Protein AF-0000000085158661 (afdb_homodimer)

pLDDT: mean 93.84, std 7.25, range [55.62, 98.94]

Secondary structure (DSSP, 8-state):
---EEEEEE----HHHHHHHHHH-TTTEEE-TTSSS-EEETTEEES--SSTT--S-GGG-S---TT---SSHHHHHHHHHHTT-SEEEEE-SGGGGGGG--SHHHHHHHHHHHHHHHHHHHHTTTTSEEE-B---TTSHHHHHHHHHHHHHTT---EEE-SS-SSS-TT-GGGHHHHHHHHHHT--EEE---TT-SS--SSTTT--SHHHHHHHHHHHHHHHHHHHHHHTTHHHH-TT--EEE-SS-STTHHHHHHHHHHHHHHHGGGSTT---S-HHHHHHTT-EEEEE-TT-TTHHHHHHHH-STTEEE---TTSTTS-TTSTTHHHHH--SS-HHHHHIIIIIHHHHHHT--/---EEEEEE----HHHHHHHHHH-TTTEEE-TTSSS-EEETTEEES--SSTT--S-GGG-S---TT---SSHHHHHHHHHHTT-SEEEEE-SGGGGGGG--SHHHHHHHHHHHHHHHHHHHHTTTTSEEE-B---TTSHHHHHHHHHHHHHTT---EEE-SS-SSS-TT-GGGHHHHHHHHHHT--EEE---TT-SS--SSTTT--SHHHHHHHHHHHHHHHHHHHHHHTTHHHH-TT--EEE-SS-STTHHHHHHHHHHHHHHHGGGSTT---S-HHHHHHTT-EEEEE-TT-TTHHHHHHHH-STTEEE---TTSTTS-TTSTTHHHHH--SS-HHHHHIIIIIHHHHHHT--

Foldseek 3Di:
DAFEALEAAADEACVLLVVLCVVCVPAWDDDDPPPPWIRGNNAIVQAQAWQLGADHPVCPQADDPPQDRRALVSVVVLCVLQVHQAYEHEYRSLLQLLVHDDLVSSLVSQLSVLLVVLVRCVVVVRRYAYEGEANQVNQPSRLVSVLVSLVSVHQAYEDELFHAPDGPLDVSNLVVQVSCLVSVHAYEHDHGGRHPGDWPPSVPDGDPVVSVVPGLQVSLLSSLCNCQLSCVCVSVVRHAYEREDNAQLCPLVSLVVQQVCCVPPSVVRPNTHPDRSLVSVVSRRYAYEHQLVPPCVLVSCVRNNQLRYAYHQHPPGHPGDPPNSCVNLVDPDSDDPVSSVNRRPVNSCVSRVND/DAFEALEAAADEACVLLVVLCVVCVPAWDDDDPPPPWIRGNNAIVQAQAAQLGADHPVVPQADDPPQDRRALVSVVVLCVLQVHQAYEHEYRSLLQLLVHDDLVSSLVSQLSVLLVVLVRQVVVVRRYAYEGEANQVNQPSRLVSVLVSLVSVHQAYEDELFHAPDGPLDVSNLVVQVSCLVSVHAYEHDHGGRHPGDWPPSVPDGDPVVSVVPGLQVSLLSSCCNCQLSCVCVSVVRHAYEREDNAQLCPLVSLVVQQVCCVPPSVVRPNTHPDRSLVSVVSRRYAYEHQLVPPCVLVSCVRNNQLRYAYHQHPPGHPGDPPHSCVNLVDPDSDDPVSSVNRRPVNSCVSRVND

Organism: Mycolicibacterium paratuberculosis (strain ATCC BAA-968 / K-10) (NCBI:txid262316)

Sequence (710 aa):
MRIIDADGHVAENSSLAIEAIQRWPEHVKPGRHGRLGLMIEGRNYPEDRGPGAGCPPEHGISDAPDINCRSAEGVLGDADRDHIDTMVLYPSLGLCAPSLRDPEFAAGFARLYNRWVADYCAQSGGRLRGVAVTPIEHGQLAIDVMREAKDLGLVATLVPPALQSRNLDHPDLDPFYAAAVELEMPLGVHGAPGIHLPKIGVDRFTNYIQVHCISFPFDQMTAMTAMVSGGVFERHPKLRVAFLEAGAGWVPFFIDRLHEHYEKRGDWVERGWRRDPHEYLKAGNIFVTCEPEEPILPGVIDVLGADFIMFASDYPHWDGEWPESTKHLRTRADISEEAREKIGGLNAQRFYNLNMRIIDADGHVAENSSLAIEAIQRWPEHVKPGRHGRLGLMIEGRNYPEDRGPGAGCPPEHGISDAPDINCRSAEGVLGDADRDHIDTMVLYPSLGLCAPSLRDPEFAAGFARLYNRWVADYCAQSGGRLRGVAVTPIEHGQLAIDVMREAKDLGLVATLVPPALQSRNLDHPDLDPFYAAAVELEMPLGVHGAPGIHLPKIGVDRFTNYIQVHCISFPFDQMTAMTAMVSGGVFERHPKLRVAFLEAGAGWVPFFIDRLHEHYEKRGDWVERGWRRDPHEYLKAGNIFVTCEPEEPILPGVIDVLGADFIMFASDYPHWDGEWPESTKHLRTRADISEEAREKIGGLNAQRFYNLN

Solvent-accessible surface area (backbone atoms only — not comparable to full-atom values): 36514 Å² total; per-residue (Å²): 128,67,27,32,27,60,37,23,42,43,50,77,49,67,67,60,56,52,50,48,30,69,76,34,61,89,42,28,42,79,29,89,76,78,47,102,32,34,21,48,76,89,37,54,41,55,24,71,65,65,61,49,26,25,75,53,73,91,58,54,60,45,81,58,83,88,68,39,58,72,41,62,68,36,39,52,52,49,29,55,68,27,66,40,61,28,34,31,29,35,62,53,74,56,63,43,33,58,58,49,78,52,62,68,58,22,45,49,53,23,50,51,50,37,52,50,43,37,58,54,22,60,78,50,80,71,30,36,38,29,46,25,44,28,26,66,87,48,54,67,57,17,47,52,43,45,54,54,29,48,75,61,62,34,35,28,31,52,37,61,40,41,45,88,88,49,57,80,32,43,72,83,45,48,65,51,50,51,48,27,43,74,69,62,33,26,34,39,31,46,76,62,58,12,42,88,44,69,68,44,57,31,88,74,36,76,48,65,67,64,30,59,70,49,25,46,45,47,31,43,53,50,32,49,47,31,27,52,49,37,14,40,53,72,78,37,65,78,39,36,36,30,41,46,78,48,43,48,40,45,47,58,39,48,49,50,52,51,33,52,43,44,74,75,50,32,83,74,42,78,80,22,44,89,66,56,53,67,53,44,44,72,67,53,27,43,33,29,19,25,50,60,70,49,81,39,46,51,32,36,34,72,69,72,46,40,77,39,34,19,29,32,35,42,34,67,37,63,91,31,46,67,65,53,43,41,50,40,57,75,61,56,76,76,54,52,71,67,48,38,40,27,23,28,18,52,29,38,27,62,62,44,68,53,132,129,66,26,31,27,61,37,23,42,44,51,78,48,66,65,60,55,52,51,47,28,70,77,34,60,90,41,27,42,80,30,88,77,76,47,101,32,33,21,47,75,88,37,53,40,55,24,69,64,66,58,50,26,24,75,53,72,93,60,54,59,46,81,57,84,87,70,38,59,71,41,60,69,35,38,52,53,49,30,54,68,28,66,40,61,28,35,31,31,34,63,54,74,56,62,42,32,59,58,49,78,52,63,67,58,21,46,50,52,23,52,51,48,36,52,49,43,36,57,54,24,60,79,50,78,71,29,35,39,30,45,25,42,29,25,66,88,48,56,68,57,18,46,51,44,46,53,54,30,46,76,60,63,34,37,28,32,52,36,60,40,40,46,86,88,49,57,79,31,42,74,85,46,47,67,51,50,51,47,26,44,74,68,62,31,27,36,39,32,45,76,62,59,13,43,87,43,66,68,45,56,32,88,75,35,75,50,66,67,64,29,59,70,48,24,47,47,46,29,43,54,49,31,48,48,32,27,51,49,38,15,41,53,74,79,37,64,76,38,36,36,29,40,47,78,48,42,47,38,46,48,58,38,49,47,49,52,51,33,53,44,44,75,76,50,32,84,75,42,78,81,22,44,89,67,57,54,66,53,44,45,72,67,54,27,42,33,31,20,24,50,59,72,49,80,40,46,50,33,36,35,73,68,73,46,42,78,39,33,20,28,31,37,42,35,66,37,62,90,31,44,66,64,53,41,42,50,39,58,76,62,56,76,78,54,53,71,66,46,40,42,27,21,29,18,51,29,38,27,63,60,45,68,54,132

InterPro domains:
  IPR006680 Amidohydrolase-related [PF04909] (104-354)
  IPR032465 2-amino-3-carboxymuconate-6-semialdehyde decarboxylase [PTHR21240] (1-354)
  IPR032466 Metal-dependent hydrolase [SSF51556] (2-354)

Structure (mmCIF, N/CA/C/O backbone):
data_AF-0000000085158661-model_v1
#
loop_
_entity.id
_entity.type
_entity.pdbx_description
1 polymer 'Amidohydrolase-related domain-containing protein'
#
loop_
_atom_site.group_PDB
_atom_site.id
_atom_site.type_symbol
_atom_site.label_atom_id
_atom_site.label_alt_id
_atom_site.label_comp_id
_atom_site.label_asym_id
_atom_site.label_entity_id
_atom_site.label_seq_id
_atom_site.pdbx_PDB_ins_code
_atom_site.Cartn_x
_atom_site.Cartn_y
_atom_site.Cartn_z
_atom_site.occupancy
_atom_site.B_iso_or_equiv
_atom_site.auth_seq_id
_atom_site.auth_comp_id
_atom_site.auth_asym_id
_atom_site.auth_atom_id
_atom_site.pdbx_PDB_model_num
ATOM 1 N N . MET A 1 1 ? -13.906 29.719 -8.305 1 90.44 1 MET A N 1
ATOM 2 C CA . MET A 1 1 ? -13.68 28.703 -7.273 1 90.44 1 MET A CA 1
ATOM 3 C C . MET A 1 1 ? -12.531 29.125 -6.359 1 90.44 1 MET A C 1
ATOM 5 O O . MET A 1 1 ? -11.477 29.547 -6.836 1 90.44 1 MET A O 1
ATOM 9 N N . ARG A 1 2 ? -12.812 29.188 -5.016 1 95.06 2 ARG A N 1
ATOM 10 C CA . ARG A 1 2 ? -11.758 29.406 -4.027 1 95.06 2 ARG A CA 1
ATOM 11 C C . ARG A 1 2 ? -10.898 28.156 -3.861 1 95.06 2 ARG A C 1
ATOM 13 O O . ARG A 1 2 ? -11.422 27.047 -3.682 1 95.06 2 ARG A O 1
ATOM 20 N N . ILE A 1 3 ? -9.594 28.344 -4 1 98.31 3 ILE A N 1
ATOM 21 C CA . ILE A 1 3 ? -8.695 27.188 -3.926 1 98.31 3 ILE A CA 1
ATOM 22 C C . ILE A 1 3 ? -7.91 27.234 -2.617 1 98.31 3 ILE A C 1
ATOM 24 O O . ILE A 1 3 ? -7.223 28.219 -2.33 1 98.31 3 ILE A O 1
ATOM 28 N N . ILE A 1 4 ? -8.086 26.188 -1.796 1 98.69 4 ILE A N 1
ATOM 29 C CA . ILE A 1 4 ? -7.375 26.016 -0.533 1 98.69 4 ILE A CA 1
ATOM 30 C C . ILE A 1 4 ? -6.418 24.828 -0.637 1 98.69 4 ILE A C 1
ATOM 32 O O . ILE A 1 4 ? -6.844 23.703 -0.901 1 98.69 4 ILE A O 1
ATOM 36 N N . ASP A 1 5 ? -5.152 25.094 -0.53 1 98.75 5 ASP A N 1
ATOM 37 C CA . ASP A 1 5 ? -4.148 24.031 -0.424 1 98.75 5 ASP A CA 1
ATOM 38 C C . ASP A 1 5 ? -4.18 23.391 0.957 1 98.75 5 ASP A C 1
ATOM 40 O O . ASP A 1 5 ? -3.74 23.984 1.941 1 98.75 5 ASP A O 1
ATOM 44 N N . ALA A 1 6 ? -4.625 22.141 0.988 1 98.75 6 ALA A N 1
ATOM 45 C CA . ALA A 1 6 ? -4.855 21.469 2.264 1 98.75 6 ALA A CA 1
ATOM 46 C C . ALA A 1 6 ? -3.551 20.938 2.846 1 98.75 6 ALA A C 1
ATOM 48 O O . ALA A 1 6 ? -3.49 20.578 4.023 1 98.75 6 ALA A O 1
ATOM 49 N N . ASP A 1 7 ? -2.557 20.859 2.031 1 98.06 7 ASP A N 1
ATOM 50 C CA . ASP A 1 7 ? -1.29 20.281 2.467 1 98.06 7 ASP A CA 1
ATOM 51 C C . ASP A 1 7 ? -0.112 20.938 1.752 1 98.06 7 ASP A C 1
ATOM 53 O O . ASP A 1 7 ? 0.498 20.344 0.867 1 98.06 7 ASP A O 1
ATOM 57 N N . GLY A 1 8 ? 0.16 22.219 2.088 1 97.06 8 GLY A N 1
ATOM 58 C CA . GLY A 1 8 ? 1.436 22.859 1.822 1 97.06 8 GLY A CA 1
ATOM 59 C C . GLY A 1 8 ? 2.41 22.75 2.98 1 97.06 8 GLY A C 1
ATOM 60 O O . GLY A 1 8 ? 2.045 22.297 4.066 1 97.06 8 GLY A O 1
ATOM 61 N N . HIS A 1 9 ? 3.635 23.125 2.674 1 95.69 9 HIS A N 1
ATOM 62 C CA . HIS A 1 9 ? 4.625 23.031 3.738 1 95.69 9 HIS A CA 1
ATOM 63 C C . HIS A 1 9 ? 5.367 24.359 3.922 1 95.69 9 HIS A C 1
ATOM 65 O O . HIS A 1 9 ? 5.613 25.078 2.949 1 95.69 9 HIS A O 1
ATOM 71 N N . VAL A 1 10 ? 5.695 24.609 5.145 1 94.06 10 VAL A N 1
ATOM 72 C CA . VAL A 1 10 ? 6.555 25.75 5.453 1 94.06 10 VAL A CA 1
ATOM 73 C C . VAL A 1 10 ? 8.016 25.312 5.465 1 94.06 10 VAL A C 1
ATOM 75 O O . VAL A 1 10 ? 8.328 24.203 5.93 1 94.06 10 VAL A O 1
ATOM 78 N N . ALA A 1 11 ? 8.844 26.062 4.828 1 89.5 11 ALA A N 1
ATOM 79 C CA . ALA A 1 11 ? 10.289 25.922 5 1 89.5 11 ALA A CA 1
ATOM 80 C C . ALA A 1 11 ? 10.789 26.781 6.16 1 89.5 11 ALA A C 1
ATOM 82 O O . ALA A 1 11 ? 11 27.984 6 1 89.5 11 ALA A O 1
ATOM 83 N N . GLU A 1 12 ? 10.992 26.109 7.266 1 89.94 12 GLU A N 1
ATOM 84 C CA . GLU A 1 12 ? 11.344 26.875 8.461 1 89.94 12 GLU A CA 1
ATOM 85 C C . GLU A 1 12 ? 12.648 27.641 8.258 1 89.94 12 GLU A C 1
ATOM 87 O O . GLU A 1 12 ? 13.586 27.125 7.641 1 89.94 12 GLU A O 1
ATOM 92 N N . ASN A 1 13 ? 12.625 28.812 8.688 1 83.44 13 ASN A N 1
ATOM 93 C CA . ASN A 1 13 ? 13.82 29.625 8.555 1 83.44 13 ASN A CA 1
ATOM 94 C C . ASN A 1 13 ? 14.758 29.453 9.742 1 83.44 13 ASN A C 1
ATOM 96 O O . ASN A 1 13 ? 14.461 28.703 10.672 1 83.44 13 ASN A O 1
ATOM 100 N N . SER A 1 14 ? 15.867 30.141 9.656 1 86 14 SER A N 1
ATOM 101 C CA . SER A 1 14 ? 16.953 29.922 10.609 1 86 14 SER A CA 1
ATOM 102 C C . SER A 1 14 ? 16.578 30.453 11.992 1 86 14 SER A C 1
ATOM 104 O O . SER A 1 14 ? 17.203 30.078 12.984 1 86 14 SER A O 1
ATOM 106 N N . SER A 1 15 ? 15.633 31.391 12.078 1 88.81 15 SER A N 1
ATOM 107 C CA . SER A 1 15 ? 15.289 31.969 13.367 1 88.81 15 SER A CA 1
ATOM 108 C C . SER A 1 15 ? 14.781 30.906 14.336 1 88.81 15 SER A C 1
ATOM 110 O O . SER A 1 15 ? 15.078 30.953 15.531 1 88.81 15 SER A O 1
ATOM 112 N N . LEU A 1 16 ? 13.984 29.969 13.836 1 92.25 16 LEU A N 1
ATOM 113 C CA . LEU A 1 16 ? 13.477 28.891 14.672 1 92.25 16 LEU A CA 1
ATOM 114 C C . LEU A 1 16 ? 14.625 28.047 15.227 1 92.25 16 LEU A C 1
ATOM 116 O O . LEU A 1 16 ? 14.656 27.75 16.422 1 92.25 16 LEU A O 1
ATOM 120 N N . ALA A 1 17 ? 15.508 27.703 14.359 1 90.62 17 ALA A N 1
ATOM 121 C CA . ALA A 1 17 ? 16.656 26.891 14.742 1 90.62 17 ALA A CA 1
ATOM 122 C C . ALA A 1 17 ? 17.516 27.609 15.773 1 90.62 17 ALA A C 1
ATOM 124 O O . ALA A 1 17 ? 17.938 27.016 16.766 1 90.62 17 ALA A O 1
ATOM 125 N N . ILE A 1 18 ? 17.812 28.828 15.547 1 93.12 18 ILE A N 1
ATOM 126 C CA . ILE A 1 18 ? 18.656 29.625 16.422 1 93.12 18 ILE A CA 1
ATOM 127 C C . ILE A 1 18 ? 18.016 29.719 17.812 1 93.12 18 ILE A C 1
ATOM 129 O O . ILE A 1 18 ? 18.688 29.5 18.828 1 93.12 18 ILE A O 1
ATOM 133 N N . GLU A 1 19 ? 16.75 29.984 17.844 1 95.62 19 GLU A N 1
ATOM 134 C CA . GLU A 1 19 ? 16.062 30.094 19.125 1 95.62 19 GLU A CA 1
ATOM 135 C C . GLU A 1 19 ? 16.047 28.766 19.859 1 95.62 19 GLU A C 1
ATOM 137 O O . GLU A 1 19 ? 16.25 28.719 21.078 1 95.62 19 GLU A O 1
ATOM 142 N N . ALA A 1 20 ? 15.766 27.719 19.156 1 95.75 20 ALA A N 1
ATOM 143 C CA . ALA A 1 20 ? 15.75 26.391 19.766 1 95.75 20 ALA A CA 1
ATOM 144 C C . ALA A 1 20 ? 17.109 26.047 20.375 1 95.75 20 ALA A C 1
ATOM 146 O O . ALA A 1 20 ? 17.188 25.516 21.484 1 95.75 20 ALA A O 1
ATOM 147 N N . ILE A 1 21 ? 18.188 26.375 19.688 1 95.19 21 ILE A N 1
ATOM 148 C CA . ILE A 1 21 ? 19.547 26.094 20.141 1 95.19 21 ILE A CA 1
ATOM 149 C C . ILE A 1 21 ? 19.844 26.906 21.406 1 95.19 21 ILE A C 1
ATOM 151 O O . ILE A 1 21 ? 20.438 26.391 22.359 1 95.19 21 ILE A O 1
ATOM 155 N N . GLN A 1 22 ? 19.469 28.125 21.359 1 97.06 22 GLN A N 1
ATOM 156 C CA . GLN A 1 22 ? 19.719 29.016 22.5 1 97.06 22 GLN A CA 1
ATOM 157 C C . GLN A 1 22 ? 18.953 28.547 23.734 1 97.06 22 GLN A C 1
ATOM 159 O O . GLN A 1 22 ? 19.5 28.562 24.844 1 97.06 22 GLN A O 1
ATOM 164 N N . ARG A 1 23 ? 17.766 28.156 23.625 1 97.44 23 ARG A N 1
ATOM 165 C CA . ARG A 1 23 ? 16.906 27.781 24.734 1 97.44 23 ARG A CA 1
ATOM 166 C C . ARG A 1 23 ? 17.312 26.422 25.312 1 97.44 23 ARG A C 1
ATOM 168 O O . ARG A 1 23 ? 17.219 26.203 26.516 1 97.44 23 ARG A O 1
ATOM 175 N N . TRP A 1 24 ? 17.641 25.484 24.406 1 97.81 24 TRP A N 1
ATOM 176 C CA . TRP A 1 24 ? 17.953 24.125 24.859 1 97.81 24 TRP A CA 1
ATOM 177 C C . TRP A 1 24 ? 19.266 23.641 24.266 1 97.81 24 TRP A C 1
ATOM 179 O O . TRP A 1 24 ? 19.312 22.641 23.547 1 97.81 24 TRP A O 1
ATOM 189 N N . PRO A 1 25 ? 20.406 24.266 24.641 1 96 25 PRO A N 1
ATOM 190 C CA . PRO A 1 25 ? 21.703 23.891 24.047 1 96 25 PRO A CA 1
ATOM 191 C C . PRO A 1 25 ? 22.094 22.453 24.328 1 96 25 PRO A C 1
ATOM 193 O O . PRO A 1 25 ? 22.906 21.875 23.609 1 96 25 PRO A O 1
ATOM 196 N N . GLU A 1 26 ? 21.516 21.859 25.312 1 96.31 26 GLU A N 1
ATOM 197 C CA . GLU A 1 26 ? 21.844 20.484 25.641 1 96.31 26 GLU A CA 1
ATOM 198 C C . GLU A 1 26 ? 21.109 19.5 24.734 1 96.31 26 GLU A C 1
ATOM 200 O O . GLU A 1 26 ? 21.578 18.375 24.516 1 96.31 26 GLU A O 1
ATOM 205 N N . HIS A 1 27 ? 19.969 19.906 24.156 1 97.31 27 HIS A N 1
ATOM 206 C CA . HIS A 1 27 ? 19.125 19.016 23.359 1 97.31 27 HIS A CA 1
ATOM 207 C C . HIS A 1 27 ? 19.266 19.312 21.875 1 97.31 27 HIS A C 1
ATOM 209 O O . HIS A 1 27 ? 18.984 18.453 21.047 1 97.31 27 HIS A O 1
ATOM 215 N N . VAL A 1 28 ? 19.562 20.578 21.562 1 96.56 28 VAL A N 1
ATOM 216 C CA . VAL A 1 28 ? 19.531 21 20.172 1 96.56 28 VAL A CA 1
ATOM 217 C C . VAL A 1 28 ? 20.906 21.531 19.766 1 96.56 28 VAL A C 1
ATOM 219 O O . VAL A 1 28 ? 21.453 22.422 20.422 1 96.56 28 VAL A O 1
ATOM 222 N N . LYS A 1 29 ? 21.453 21.016 18.672 1 93.81 29 LYS A N 1
ATOM 223 C CA . LYS A 1 29 ? 22.719 21.438 18.062 1 93.81 29 LYS A CA 1
ATOM 224 C C . LYS A 1 29 ? 22.562 21.609 16.547 1 93.81 29 LYS A C 1
ATOM 226 O O . LYS A 1 29 ? 21.625 21.094 15.953 1 93.81 29 LYS A O 1
ATOM 231 N N . PRO A 1 30 ? 23.422 22.469 16 1 89.12 30 PRO A N 1
ATOM 232 C CA . PRO A 1 30 ? 23.391 22.562 14.539 1 89.12 30 PRO A CA 1
ATOM 233 C C . PRO A 1 30 ? 23.625 21.203 13.867 1 89.12 30 PRO A C 1
ATOM 235 O O . PRO A 1 30 ? 24.406 20.391 14.359 1 89.12 30 PRO A O 1
ATOM 238 N N . GLY A 1 31 ? 22.953 21.062 12.758 1 82.62 31 GLY A N 1
ATOM 239 C CA . GLY A 1 31 ? 23.141 19.844 11.992 1 82.62 31 GLY A CA 1
ATOM 240 C C . GLY A 1 31 ? 24.516 19.75 11.352 1 82.62 31 GLY A C 1
ATOM 241 O O . GLY A 1 31 ? 25.266 20.719 11.344 1 82.62 31 GLY A O 1
ATOM 242 N N . ARG A 1 32 ? 24.984 18.547 10.891 1 69.62 32 ARG A N 1
ATOM 243 C CA . ARG A 1 32 ? 26.297 18.266 10.328 1 69.62 32 ARG A CA 1
ATOM 244 C C . ARG A 1 32 ? 26.438 18.859 8.93 1 69.62 32 ARG A C 1
ATOM 246 O O . ARG A 1 32 ? 27.531 19.188 8.492 1 69.62 32 ARG A O 1
ATOM 253 N N . HIS A 1 33 ? 25.469 18.828 8.227 1 61.31 33 HIS A N 1
ATOM 254 C CA . HIS A 1 33 ? 25.75 19.047 6.816 1 61.31 33 HIS A CA 1
ATOM 255 C C . HIS A 1 33 ? 25.219 20.406 6.359 1 61.31 33 HIS A C 1
ATOM 257 O O . HIS A 1 33 ? 24.969 20.625 5.172 1 61.31 33 HIS A O 1
ATOM 263 N N . GLY A 1 34 ? 25.453 21.438 7.273 1 55.62 34 GLY A N 1
ATOM 264 C CA . GLY A 1 34 ? 25.141 22.812 6.879 1 55.62 34 GLY A CA 1
ATOM 265 C C . GLY A 1 34 ? 23.703 23.016 6.492 1 55.62 34 GLY A C 1
ATOM 266 O O . GLY A 1 34 ? 23.281 24.141 6.211 1 55.62 34 GLY A O 1
ATOM 267 N N . ARG A 1 35 ? 23.078 22.062 6.023 1 55.72 35 ARG A N 1
ATOM 268 C CA . ARG A 1 35 ? 21.688 22.312 5.684 1 55.72 35 ARG A CA 1
ATOM 269 C C . ARG A 1 35 ? 20.844 22.547 6.941 1 55.72 35 ARG A C 1
ATOM 271 O O . ARG A 1 35 ? 21.312 22.297 8.055 1 55.72 35 ARG A O 1
ATOM 278 N N . LEU A 1 36 ? 19.656 23.141 6.613 1 62.88 36 LEU A N 1
ATOM 279 C CA . LEU A 1 36 ? 18.656 23.547 7.594 1 62.88 36 LEU A CA 1
ATOM 280 C C . LEU A 1 36 ? 18.234 22.359 8.461 1 62.88 36 LEU A C 1
ATOM 282 O O . LEU A 1 36 ? 17.172 22.391 9.078 1 62.88 36 LEU A O 1
ATOM 286 N N . GLY A 1 37 ? 19.266 21.531 8.82 1 79 37 GLY A N 1
ATOM 287 C CA . GLY A 1 37 ? 18.969 20.438 9.742 1 79 37 GLY A CA 1
ATOM 288 C C . GLY A 1 37 ? 19.469 20.703 11.148 1 79 37 GLY A C 1
ATOM 289 O O . GLY A 1 37 ? 20.203 21.656 11.383 1 79 37 GLY A O 1
ATOM 290 N N . LEU A 1 38 ? 18.828 20.047 12.102 1 89.19 38 LEU A N 1
ATOM 291 C CA . LEU A 1 38 ? 19.203 20.109 13.508 1 89.19 38 LEU A CA 1
ATOM 292 C C . LEU A 1 38 ? 19.516 18.719 14.047 1 89.19 38 LEU A C 1
ATOM 294 O O . LEU A 1 38 ? 19.016 17.719 13.539 1 89.19 38 LEU A O 1
ATOM 298 N N . MET A 1 39 ? 20.484 18.719 14.875 1 93 39 MET A N 1
ATOM 299 C CA . MET A 1 39 ? 20.625 17.547 15.742 1 93 39 MET A CA 1
ATOM 300 C C . MET A 1 39 ? 19.828 17.75 17.031 1 93 39 MET A C 1
ATOM 302 O O . MET A 1 39 ? 20.062 18.688 17.781 1 93 39 MET A O 1
ATOM 306 N N . ILE A 1 40 ? 18.859 16.953 17.25 1 95.19 40 ILE A N 1
ATOM 307 C CA . ILE A 1 40 ? 18 17.031 18.422 1 95.19 40 ILE A CA 1
ATOM 308 C C . ILE A 1 40 ? 18.062 15.734 19.219 1 95.19 40 ILE A C 1
ATOM 310 O O . ILE A 1 40 ? 17.812 14.656 18.672 1 95.19 40 ILE A O 1
ATOM 314 N N . GLU A 1 41 ? 18.375 15.859 20.516 1 96.44 41 GLU A N 1
ATOM 315 C CA . GLU A 1 41 ? 18.516 14.711 21.391 1 96.44 41 GLU A CA 1
ATOM 316 C C . GLU A 1 41 ? 19.453 13.664 20.797 1 96.44 41 GLU A C 1
ATOM 318 O O . GLU A 1 41 ? 19.156 12.469 20.812 1 96.44 41 GLU A O 1
ATOM 323 N N . GLY A 1 42 ? 20.453 14.125 20.078 1 92.19 42 GLY A N 1
ATOM 324 C CA . GLY A 1 42 ? 21.516 13.266 19.578 1 92.19 42 GLY A CA 1
ATOM 325 C C . GLY A 1 42 ? 21.203 12.672 18.219 1 92.19 42 GLY A C 1
ATOM 326 O O . GLY A 1 42 ? 21.984 11.867 17.688 1 92.19 42 GLY A O 1
ATOM 327 N N . ARG A 1 43 ? 20.125 13.086 17.625 1 92.12 43 ARG A N 1
ATOM 328 C CA . ARG A 1 43 ? 19.719 12.547 16.328 1 92.12 43 ARG A CA 1
ATOM 329 C C . ARG A 1 43 ? 19.594 13.656 15.297 1 92.12 43 ARG A C 1
ATOM 331 O O . ARG A 1 43 ? 19.078 14.734 15.594 1 92.12 43 ARG A O 1
ATOM 338 N N . ASN A 1 44 ? 19.969 13.391 14.086 1 89.94 44 ASN A N 1
ATOM 339 C CA . ASN A 1 44 ? 19.859 14.367 13.016 1 89.94 44 ASN A CA 1
ATOM 340 C C . ASN A 1 44 ? 18.453 14.414 12.43 1 89.94 44 ASN A C 1
ATOM 342 O O . ASN A 1 44 ? 17.828 13.375 12.203 1 89.94 44 ASN A O 1
ATOM 346 N N . TYR A 1 45 ? 17.969 15.602 12.219 1 87.88 45 TYR A N 1
ATOM 347 C CA . TYR A 1 45 ? 16.688 15.82 11.562 1 87.88 45 TYR A CA 1
ATOM 348 C C . TYR A 1 45 ? 16.844 16.75 10.359 1 87.88 45 TYR A C 1
ATOM 350 O O . TYR A 1 45 ? 17.156 17.938 10.523 1 87.88 45 TYR A O 1
ATOM 358 N N . PRO A 1 46 ? 16.656 16.281 9.164 1 85.62 46 PRO A N 1
ATOM 359 C CA . PRO A 1 46 ? 16.328 14.898 8.812 1 85.62 46 PRO A CA 1
ATOM 360 C C . PRO A 1 46 ? 17.547 13.977 8.875 1 85.62 46 PRO A C 1
ATOM 362 O O . PRO A 1 46 ? 18.688 14.43 8.703 1 85.62 46 PRO A O 1
ATOM 365 N N . GLU A 1 47 ? 17.172 12.711 9.125 1 84.69 47 GLU A N 1
ATOM 366 C CA . GLU A 1 47 ? 18.219 11.703 8.898 1 84.69 47 GLU A CA 1
ATOM 367 C C . GLU A 1 47 ? 18.625 11.656 7.434 1 84.69 47 GLU A C 1
ATOM 369 O O . GLU A 1 47 ? 17.781 11.703 6.539 1 84.69 47 GLU A O 1
ATOM 374 N N . ASP A 1 48 ? 19.906 11.68 7.234 1 76.5 48 ASP A N 1
ATOM 375 C CA . ASP A 1 48 ? 20.328 11.82 5.844 1 76.5 48 ASP A CA 1
ATOM 376 C C . ASP A 1 48 ? 21.047 10.562 5.367 1 76.5 48 ASP A C 1
ATOM 378 O O . ASP A 1 48 ? 21.594 10.539 4.262 1 76.5 48 ASP A O 1
ATOM 382 N N . ARG A 1 49 ? 21.172 9.625 6.273 1 76.56 49 ARG A N 1
ATOM 383 C CA . ARG A 1 49 ? 21.844 8.383 5.891 1 76.56 49 ARG A CA 1
ATOM 384 C C . ARG A 1 49 ? 20.969 7.172 6.176 1 76.56 49 ARG A C 1
ATOM 386 O O . ARG A 1 49 ? 20.172 7.184 7.109 1 76.56 49 ARG A O 1
ATOM 393 N N . GLY A 1 50 ? 21.094 6.285 5.32 1 74.12 50 GLY A N 1
ATOM 394 C CA . GLY A 1 50 ? 20.484 4.988 5.562 1 74.12 50 GLY A CA 1
ATOM 395 C C . GLY A 1 50 ? 19.047 4.902 5.078 1 74.12 50 GLY A C 1
ATOM 396 O O . GLY A 1 50 ? 18.562 5.812 4.406 1 74.12 50 GLY A O 1
ATOM 397 N N . PRO A 1 51 ? 18.438 3.621 5.422 1 74.62 51 PRO A N 1
ATOM 398 C CA . PRO A 1 51 ? 17.047 3.406 5.023 1 74.62 51 PRO A CA 1
ATOM 399 C C . PRO A 1 51 ? 16.078 4.328 5.754 1 74.62 51 PRO A C 1
ATOM 401 O O . PRO A 1 51 ? 16.156 4.477 6.977 1 74.62 51 PRO A O 1
ATOM 404 N N . GLY A 1 52 ? 15.242 5.047 4.938 1 76.31 52 GLY A N 1
ATOM 405 C CA . GLY A 1 52 ? 14.266 5.945 5.535 1 76.31 52 GLY A CA 1
ATOM 406 C C . GLY A 1 52 ? 14.766 7.371 5.652 1 76.31 52 GLY A C 1
ATOM 407 O O . GLY A 1 52 ? 14.062 8.234 6.18 1 76.31 52 GLY A O 1
ATOM 408 N N . ALA A 1 53 ? 16.016 7.582 5.18 1 80.06 53 ALA A N 1
ATOM 409 C CA . ALA A 1 53 ? 16.578 8.93 5.223 1 80.06 53 ALA A CA 1
ATOM 410 C C . ALA A 1 53 ? 15.742 9.898 4.395 1 80.06 53 ALA A C 1
ATOM 412 O O . ALA A 1 53 ? 14.922 9.484 3.57 1 80.06 53 ALA A O 1
ATOM 413 N N . GLY A 1 54 ? 15.836 11.156 4.793 1 80 54 GLY A N 1
ATOM 414 C CA . GLY A 1 54 ? 15.18 12.203 4.023 1 80 54 GLY A CA 1
ATOM 415 C C . GLY A 1 54 ? 15.828 12.445 2.672 1 80 54 GLY 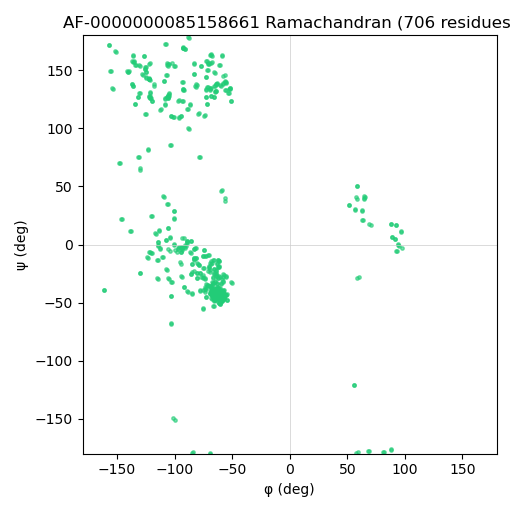A C 1
ATOM 416 O O . GLY A 1 54 ? 16.75 11.719 2.277 1 80 54 GLY A O 1
ATOM 417 N N . CYS A 1 55 ? 15.266 13.359 1.996 1 77.44 55 CYS A N 1
ATOM 418 C CA . CYS A 1 55 ? 15.797 13.727 0.689 1 77.44 55 CYS A CA 1
ATOM 419 C C . CYS A 1 55 ? 17.281 14.055 0.778 1 77.44 55 CYS A C 1
ATOM 421 O O . CYS A 1 55 ? 17.703 14.82 1.642 1 77.44 55 CYS A O 1
ATOM 423 N N . PRO A 1 56 ? 18 13.445 -0.107 1 75.44 56 PRO A N 1
ATOM 424 C CA . PRO A 1 56 ? 19.406 13.82 -0.112 1 75.44 56 PRO A CA 1
ATOM 425 C C . PRO A 1 56 ? 19.625 15.328 -0.202 1 75.44 56 PRO A C 1
ATOM 427 O O . PRO A 1 56 ? 19 15.992 -1.026 1 75.44 56 PRO A O 1
ATOM 430 N N . PRO A 1 57 ? 20.5 15.805 0.643 1 72.5 57 PRO A N 1
ATOM 431 C CA . PRO A 1 57 ? 20.688 17.25 0.741 1 72.5 57 PRO A CA 1
ATOM 432 C C . PRO A 1 57 ? 21.078 17.891 -0.59 1 72.5 57 PRO A C 1
ATOM 434 O O . PRO A 1 57 ? 20.703 19.047 -0.862 1 72.5 57 PRO A O 1
ATOM 437 N N . GLU A 1 58 ? 21.766 17.141 -1.33 1 72.81 58 GLU A N 1
ATOM 438 C CA . GLU A 1 58 ? 22.266 17.688 -2.592 1 72.81 58 GLU A CA 1
ATOM 439 C C . GLU A 1 58 ? 21.109 17.984 -3.549 1 72.81 58 GLU A C 1
ATOM 441 O O . GLU A 1 58 ? 21.266 18.75 -4.508 1 72.81 58 GLU A O 1
ATOM 446 N N . HIS A 1 59 ? 19.984 17.5 -3.268 1 72.31 59 HIS A N 1
ATOM 447 C CA . HIS A 1 59 ? 18.875 17.656 -4.207 1 72.31 59 HIS A CA 1
ATOM 448 C C . HIS A 1 59 ? 17.891 18.734 -3.727 1 72.31 59 HIS A C 1
ATOM 450 O O . HIS A 1 59 ? 17.062 19.203 -4.496 1 72.31 59 HIS A O 1
ATOM 456 N N . GLY A 1 60 ? 18.125 19.188 -2.629 1 70.06 60 GLY A N 1
ATOM 457 C CA . GLY A 1 60 ? 17.25 20.234 -2.096 1 70.06 60 GLY A CA 1
ATOM 458 C C . GLY A 1 60 ? 15.805 19.797 -1.989 1 70.06 60 GLY A C 1
ATOM 459 O O . GLY A 1 60 ? 15.461 18.672 -2.338 1 70.06 60 GLY A O 1
ATOM 460 N N . ILE A 1 61 ? 14.953 20.734 -1.533 1 76.38 61 ILE A N 1
ATOM 461 C CA . ILE A 1 61 ? 13.547 20.422 -1.295 1 76.38 61 ILE A CA 1
ATOM 462 C C . ILE A 1 61 ? 12.758 20.594 -2.59 1 76.38 61 ILE A C 1
ATOM 464 O O . ILE A 1 61 ? 11.688 20.016 -2.754 1 76.38 61 ILE A O 1
ATOM 468 N N . SER A 1 62 ? 13.336 21.516 -3.527 1 83 62 SER A N 1
ATOM 469 C CA . SER A 1 62 ? 12.68 21.781 -4.801 1 83 62 SER A CA 1
ATOM 470 C C . SER A 1 62 ? 13.672 22.281 -5.844 1 83 62 SER A C 1
ATOM 472 O O . SER A 1 62 ? 14.68 22.906 -5.496 1 83 62 SER A O 1
ATOM 474 N N . ASP A 1 63 ? 13.383 21.953 -7.062 1 79.75 63 ASP A N 1
ATOM 475 C CA . ASP A 1 63 ? 14.195 22.484 -8.156 1 79.75 63 ASP A CA 1
ATOM 476 C C . ASP A 1 63 ? 13.391 23.438 -9.031 1 79.75 63 ASP A C 1
ATOM 478 O O . ASP A 1 63 ? 13.836 23.828 -10.117 1 79.75 63 ASP A O 1
ATOM 482 N N . ALA A 1 64 ? 12.219 23.828 -8.555 1 87.25 64 ALA A N 1
ATOM 483 C CA . ALA A 1 64 ? 11.367 24.703 -9.352 1 87.25 64 ALA A CA 1
ATOM 484 C C . ALA A 1 64 ? 11.984 26.094 -9.469 1 87.25 64 ALA A C 1
ATOM 486 O O . ALA A 1 64 ? 12.445 26.672 -8.477 1 87.25 64 ALA A O 1
ATOM 487 N N . PRO A 1 65 ? 12 26.641 -10.656 1 88.75 65 PRO A N 1
ATOM 488 C CA . PRO A 1 65 ? 12.633 27.938 -10.852 1 88.75 65 PRO A CA 1
ATOM 489 C C . PRO A 1 65 ? 11.906 29.062 -10.125 1 88.75 65 PRO A C 1
ATOM 491 O O . PRO A 1 65 ? 10.672 29.109 -10.117 1 88.75 65 PRO A O 1
ATOM 494 N N . ASP A 1 66 ? 12.586 29.938 -9.477 1 91.56 66 ASP A N 1
ATOM 495 C CA . ASP A 1 66 ? 12.117 31.188 -8.883 1 91.56 66 ASP A CA 1
ATOM 496 C C . ASP A 1 66 ? 11.234 30.922 -7.672 1 91.56 66 ASP A C 1
ATOM 498 O O . ASP A 1 66 ? 10.406 31.75 -7.305 1 91.56 66 ASP A O 1
ATOM 502 N N . ILE A 1 67 ? 11.336 29.719 -7.18 1 93.69 67 ILE A N 1
ATOM 503 C CA . ILE A 1 67 ? 10.578 29.406 -5.969 1 93.69 67 ILE A CA 1
ATOM 504 C C . ILE A 1 67 ? 11.109 30.25 -4.805 1 93.69 67 ILE A C 1
ATOM 506 O O . ILE A 1 67 ? 12.32 30.453 -4.684 1 93.69 67 ILE A O 1
ATOM 510 N N . ASN A 1 68 ? 10.242 30.891 -4.059 1 93.88 68 ASN A N 1
ATOM 511 C CA . ASN A 1 68 ? 10.578 31.703 -2.9 1 93.88 68 ASN A CA 1
ATOM 512 C C . ASN A 1 68 ? 9.859 31.219 -1.644 1 93.88 68 ASN A C 1
ATOM 514 O O . ASN A 1 68 ? 8.93 31.875 -1.167 1 93.88 68 ASN A O 1
ATOM 518 N N . CYS A 1 69 ? 10.453 30.172 -1.003 1 91.62 69 CYS A N 1
ATOM 519 C CA . CYS A 1 69 ? 9.742 29.516 0.095 1 91.62 69 CYS A CA 1
ATOM 520 C C . CYS A 1 69 ? 10.352 29.906 1.438 1 91.62 69 CYS A C 1
ATOM 522 O O . CYS A 1 69 ? 10.016 29.312 2.467 1 91.62 69 CYS A O 1
ATOM 524 N N . ARG A 1 70 ? 11.188 30.922 1.53 1 87.81 70 ARG A N 1
ATOM 525 C CA . ARG A 1 70 ? 11.969 31.203 2.732 1 87.81 70 ARG A CA 1
ATOM 526 C C . ARG A 1 70 ? 11.266 32.219 3.625 1 87.81 70 ARG A C 1
ATOM 528 O O . ARG A 1 70 ? 11.641 32.406 4.785 1 87.81 70 ARG A O 1
ATOM 535 N N . SER A 1 71 ? 10.266 32.938 3.039 1 92.31 71 SER A N 1
ATOM 536 C CA . SER A 1 71 ? 9.508 33.906 3.803 1 92.31 71 SER A CA 1
ATOM 537 C C . SER A 1 71 ? 8.016 33.812 3.518 1 92.31 71 SER A C 1
ATOM 539 O O . SER A 1 71 ? 7.609 33.25 2.486 1 92.31 71 SER A O 1
ATOM 541 N N . ALA A 1 72 ? 7.234 34.281 4.438 1 95.38 72 ALA A N 1
ATOM 542 C CA . ALA A 1 72 ? 5.785 34.281 4.246 1 95.38 72 ALA A CA 1
ATOM 543 C C . ALA A 1 72 ? 5.406 35.062 2.99 1 95.38 72 ALA A C 1
ATOM 545 O O . ALA A 1 72 ? 4.512 34.656 2.244 1 95.38 72 ALA A O 1
ATOM 546 N N . GLU A 1 73 ? 6.086 36.188 2.762 1 95.75 73 GLU A N 1
ATOM 547 C CA . GLU A 1 73 ? 5.832 37 1.572 1 95.75 73 GLU A CA 1
ATOM 548 C C . GLU A 1 73 ? 6.148 36.219 0.299 1 95.75 73 GLU A C 1
ATOM 550 O O . GLU A 1 73 ? 5.395 36.281 -0.675 1 95.75 73 GLU A O 1
ATOM 555 N N . GLY A 1 74 ? 7.293 35.562 0.302 1 95.88 74 GLY A N 1
ATOM 556 C CA . GLY A 1 74 ? 7.641 34.75 -0.831 1 95.88 74 GLY A CA 1
ATOM 557 C C . GLY A 1 74 ? 6.625 33.656 -1.096 1 95.88 74 GLY A C 1
ATOM 558 O O . GLY A 1 74 ? 6.238 33.406 -2.244 1 95.88 74 GLY A O 1
ATOM 559 N N . VAL A 1 75 ? 6.172 32.969 -0.03 1 96.88 75 VAL A N 1
ATOM 560 C CA . VAL A 1 75 ? 5.191 31.891 -0.137 1 96.88 75 VAL A CA 1
ATOM 561 C C . VAL A 1 75 ? 3.887 32.438 -0.708 1 96.88 75 VAL A C 1
ATOM 563 O O . VAL A 1 75 ? 3.264 31.812 -1.564 1 96.88 75 VAL A O 1
ATOM 566 N N . LEU A 1 76 ? 3.463 33.625 -0.269 1 97.88 76 LEU A N 1
ATOM 567 C CA . LEU A 1 76 ? 2.252 34.25 -0.784 1 97.88 76 LEU A CA 1
ATOM 568 C C . LEU A 1 76 ? 2.383 34.562 -2.273 1 97.88 76 LEU A C 1
ATOM 570 O O . LEU A 1 76 ? 1.438 34.344 -3.039 1 97.88 76 LEU A O 1
ATOM 574 N N . GLY A 1 77 ? 3.533 35.094 -2.656 1 97.56 77 GLY A N 1
ATOM 575 C CA . GLY A 1 77 ? 3.785 35.281 -4.074 1 97.56 77 GLY A CA 1
ATOM 576 C C . GLY A 1 77 ? 3.709 34.031 -4.895 1 97.56 77 GLY A C 1
ATOM 577 O O . GLY A 1 77 ? 3.131 34 -5.98 1 97.56 77 GLY A O 1
ATOM 578 N N . ASP A 1 78 ? 4.32 32.938 -4.387 1 97.88 78 ASP A N 1
ATOM 579 C CA . ASP A 1 78 ? 4.289 31.656 -5.062 1 97.88 78 ASP A CA 1
ATOM 580 C C . ASP A 1 78 ? 2.871 31.094 -5.117 1 97.88 78 ASP A C 1
ATOM 582 O O . ASP A 1 78 ? 2.488 30.453 -6.094 1 97.88 78 ASP A O 1
ATOM 586 N N . ALA A 1 79 ? 2.102 31.312 -4.02 1 98.19 79 ALA A N 1
ATOM 587 C CA . ALA A 1 79 ? 0.694 30.922 -4.016 1 98.19 79 ALA A CA 1
ATOM 588 C C . ALA A 1 79 ? -0.078 31.641 -5.125 1 98.19 79 ALA A C 1
ATOM 590 O O . ALA A 1 79 ? -0.89 31.016 -5.816 1 98.19 79 ALA A O 1
ATOM 591 N N . ASP A 1 80 ? 0.172 32.938 -5.285 1 98.06 80 ASP A N 1
ATOM 592 C CA . ASP A 1 80 ? -0.476 33.688 -6.344 1 98.06 80 ASP A CA 1
ATOM 593 C C . ASP A 1 80 ? -0.133 33.125 -7.719 1 98.06 80 ASP A C 1
ATOM 595 O O . ASP A 1 80 ? -1.008 33 -8.578 1 98.06 80 ASP A O 1
ATOM 599 N N . ARG A 1 81 ? 1.085 32.75 -7.918 1 97.62 81 ARG A N 1
ATOM 600 C CA . ARG A 1 81 ? 1.535 32.219 -9.195 1 97.62 81 ARG A CA 1
ATOM 601 C C . ARG A 1 81 ? 0.827 30.906 -9.516 1 97.62 81 ARG A C 1
ATOM 603 O O . ARG A 1 81 ? 0.619 30.578 -10.68 1 97.62 81 ARG A O 1
ATOM 610 N N . ASP A 1 82 ? 0.413 30.203 -8.492 1 97.94 82 ASP A N 1
ATOM 611 C CA . ASP A 1 82 ? -0.214 28.891 -8.656 1 97.94 82 ASP A CA 1
ATOM 612 C C . ASP A 1 82 ? -1.726 28.984 -8.453 1 97.94 82 ASP A C 1
ATOM 614 O O . ASP A 1 82 ? -2.398 27.969 -8.32 1 97.94 82 ASP A O 1
ATOM 618 N N . HIS A 1 83 ? -2.268 30.156 -8.297 1 98.25 83 HIS A N 1
ATOM 619 C CA . HIS A 1 83 ? -3.697 30.406 -8.172 1 98.25 83 HIS A CA 1
ATOM 620 C C . HIS A 1 83 ? -4.258 29.781 -6.902 1 98.25 83 HIS A C 1
ATOM 622 O O . HIS A 1 83 ? -5.34 29.188 -6.922 1 98.25 83 HIS A O 1
ATOM 628 N N . ILE A 1 84 ? -3.547 29.891 -5.828 1 98.62 84 ILE A N 1
ATOM 629 C CA . ILE A 1 84 ? -3.984 29.359 -4.535 1 98.62 84 ILE A CA 1
ATOM 630 C C . ILE A 1 84 ? -4.422 30.516 -3.639 1 98.62 84 ILE A C 1
ATOM 632 O O . ILE A 1 84 ? -3.668 31.469 -3.428 1 98.62 84 ILE A O 1
ATOM 636 N N . ASP A 1 85 ? -5.625 30.438 -3.088 1 98.31 85 ASP A N 1
ATOM 637 C CA . ASP A 1 85 ? -6.164 31.5 -2.252 1 98.31 85 ASP A CA 1
ATOM 638 C C . ASP A 1 85 ? -5.691 31.359 -0.807 1 98.31 85 ASP A C 1
ATOM 640 O O . ASP A 1 85 ? -5.414 32.375 -0.139 1 98.31 85 ASP A O 1
ATOM 644 N N . THR A 1 86 ? -5.676 30.219 -0.303 1 98.44 86 THR A N 1
ATOM 645 C CA . THR A 1 86 ? -5.266 29.906 1.062 1 98.44 86 THR A CA 1
ATOM 646 C C . THR A 1 86 ? -4.379 28.656 1.095 1 98.44 86 THR A C 1
ATOM 648 O O . THR A 1 86 ? -4.625 27.703 0.361 1 98.44 86 THR A O 1
ATOM 651 N N . MET A 1 87 ? -3.344 28.688 1.864 1 98.5 87 MET A N 1
ATOM 652 C CA . MET A 1 87 ? -2.488 27.516 2.076 1 98.5 87 MET A CA 1
ATOM 653 C C . MET A 1 87 ? -2.457 27.125 3.551 1 98.5 87 MET A C 1
ATOM 655 O O . MET A 1 87 ? -2.215 27.969 4.414 1 98.5 87 MET A O 1
ATOM 659 N N . VAL A 1 88 ? -2.818 25.891 3.816 1 98.69 88 VAL A N 1
ATOM 660 C CA . VAL A 1 88 ? -2.566 25.328 5.141 1 98.69 88 VAL A CA 1
ATOM 661 C C . VAL A 1 88 ? -1.161 24.734 5.191 1 98.69 88 VAL A C 1
ATOM 663 O O . VAL A 1 88 ? -0.837 23.828 4.43 1 98.69 88 VAL A O 1
ATOM 666 N N . LEU A 1 89 ? -0.332 25.234 6.086 1 98 89 LEU A N 1
ATOM 667 C CA . LEU A 1 89 ? 1.097 24.938 6.066 1 98 89 LEU A CA 1
ATOM 668 C C . LEU A 1 89 ? 1.453 23.906 7.129 1 98 89 LEU A C 1
ATOM 670 O O . LEU A 1 89 ? 1.382 24.188 8.328 1 98 89 LEU A O 1
ATOM 674 N N . TYR A 1 90 ? 1.803 22.734 6.652 1 97.56 90 TYR A N 1
ATOM 675 C CA . TYR A 1 90 ? 2.357 21.688 7.508 1 97.56 90 TYR A CA 1
ATOM 676 C C . TYR A 1 90 ? 3.854 21.891 7.719 1 97.56 90 TYR A C 1
ATOM 678 O O . TYR A 1 90 ? 4.52 22.531 6.902 1 97.56 90 TYR A O 1
ATOM 686 N N . PRO A 1 91 ? 4.352 21.359 8.82 1 94.5 91 PRO A N 1
ATOM 687 C CA . PRO A 1 91 ? 5.766 21.547 9.141 1 94.5 91 PRO A CA 1
ATOM 688 C C . PRO A 1 91 ? 6.695 20.781 8.211 1 94.5 91 PRO A C 1
ATOM 690 O O . PRO A 1 91 ? 6.262 19.844 7.535 1 94.5 91 PRO A O 1
ATOM 693 N N . SER A 1 92 ? 7.91 21.281 8.117 1 90.5 92 SER A N 1
ATOM 694 C CA . SER A 1 92 ? 9.023 20.484 7.602 1 90.5 92 SER A CA 1
ATOM 695 C C . SER A 1 92 ? 9.922 19.984 8.727 1 90.5 92 SER A C 1
ATOM 697 O O . SER A 1 92 ? 9.766 18.859 9.203 1 90.5 92 SER A O 1
ATOM 699 N N . LEU A 1 93 ? 10.617 20.906 9.383 1 86.81 93 LEU A N 1
ATOM 700 C CA . LEU A 1 93 ? 11.422 20.547 10.547 1 86.81 93 LEU A CA 1
ATOM 701 C C . LEU A 1 93 ? 10.539 20.141 11.719 1 86.81 93 LEU A C 1
ATOM 703 O O . LEU A 1 93 ? 10.867 19.219 12.461 1 86.81 93 LEU A O 1
ATOM 707 N N . GLY A 1 94 ? 9.445 20.781 11.859 1 91.12 94 GLY A N 1
ATOM 708 C CA . GLY A 1 94 ? 8.531 20.531 12.953 1 91.12 94 GLY A CA 1
ATOM 709 C C . GLY A 1 94 ? 7.961 19.125 12.953 1 91.12 94 GLY A C 1
ATOM 710 O O . GLY A 1 94 ? 7.414 18.672 13.953 1 91.12 94 GLY A O 1
ATOM 711 N N . LEU A 1 95 ? 8.133 18.406 11.852 1 91.25 95 LEU A N 1
ATOM 712 C CA . LEU A 1 95 ? 7.676 17.016 11.766 1 91.25 95 LEU A CA 1
ATOM 713 C C . LEU A 1 95 ? 8.383 16.156 12.805 1 91.25 95 LEU A C 1
ATOM 715 O O . LEU A 1 95 ? 7.934 15.047 13.102 1 91.25 95 LEU A O 1
ATOM 719 N N . CYS A 1 96 ? 9.406 16.625 13.375 1 92.19 96 CYS A N 1
ATOM 720 C CA . CYS A 1 96 ? 10.18 15.852 14.336 1 92.19 96 CYS A CA 1
ATOM 721 C C . CYS A 1 96 ? 9.508 15.836 15.703 1 92.19 96 CYS A C 1
ATOM 723 O O . CYS A 1 96 ? 9.82 14.992 16.547 1 92.19 96 CYS A O 1
ATOM 725 N N . ALA A 1 97 ? 8.594 16.719 15.969 1 94.81 97 ALA A N 1
ATOM 726 C CA . ALA A 1 97 ? 8.062 16.953 17.312 1 94.81 97 ALA A CA 1
ATOM 727 C C . ALA A 1 97 ? 7.512 15.664 17.906 1 94.81 97 ALA A C 1
ATOM 729 O O . ALA A 1 97 ? 7.801 15.344 19.062 1 94.81 97 ALA A O 1
ATOM 730 N N . PRO A 1 98 ? 6.805 14.891 17.156 1 94.81 98 PRO A N 1
ATOM 731 C CA . PRO A 1 98 ? 6.254 13.664 17.734 1 94.81 98 PRO A CA 1
ATOM 732 C C . PRO A 1 98 ? 7.336 12.648 18.094 1 94.81 98 PRO A C 1
ATOM 734 O O . PRO A 1 98 ? 7.066 11.688 18.828 1 94.81 98 PRO A O 1
ATOM 737 N N . SER A 1 99 ? 8.516 12.805 17.594 1 94.44 99 SER A N 1
ATOM 738 C CA . SER A 1 99 ? 9.57 11.82 17.812 1 94.44 99 SER A CA 1
ATOM 739 C C . SER A 1 99 ? 10.438 12.188 19 1 94.44 99 SER A C 1
ATOM 741 O O . SER A 1 99 ? 11.328 11.43 19.391 1 94.44 99 SER A O 1
ATOM 743 N N . LEU A 1 100 ? 10.203 13.375 19.562 1 95.75 100 LEU A N 1
ATOM 744 C CA . LEU A 1 100 ? 11.039 13.844 20.656 1 95.75 100 LEU A CA 1
ATOM 745 C C . LEU A 1 100 ? 10.742 13.07 21.938 1 95.75 100 LEU A C 1
ATOM 747 O O . LEU A 1 100 ? 9.578 12.781 22.234 1 95.75 100 LEU A O 1
ATOM 751 N N . ARG A 1 101 ? 11.812 12.781 22.797 1 94.44 101 ARG A N 1
ATOM 752 C CA . ARG A 1 101 ? 11.711 11.766 23.844 1 94.44 101 ARG A CA 1
ATOM 753 C C . ARG A 1 101 ? 11.516 12.406 25.219 1 94.44 101 ARG A C 1
ATOM 755 O O . ARG A 1 101 ? 10.719 11.93 26.031 1 94.44 101 ARG A O 1
ATOM 762 N N . ASP A 1 102 ? 12.273 13.406 25.438 1 96.94 102 ASP A N 1
ATOM 763 C CA . ASP A 1 102 ? 12.133 14.078 26.719 1 96.94 102 ASP A CA 1
ATOM 764 C C . ASP A 1 102 ? 10.828 14.875 26.797 1 96.94 102 ASP A C 1
ATOM 766 O O . ASP A 1 102 ? 10.617 15.797 26 1 96.94 102 ASP A O 1
ATOM 770 N N . PRO A 1 103 ? 10 14.562 27.75 1 97 103 PRO A N 1
ATOM 771 C CA . PRO A 1 103 ? 8.656 15.141 27.734 1 97 103 PRO A CA 1
ATOM 772 C C . PRO A 1 103 ? 8.664 16.656 27.875 1 97 103 PRO A C 1
ATOM 774 O O . PRO A 1 103 ? 7.965 17.359 27.141 1 97 103 PRO A O 1
ATOM 777 N N . GLU A 1 104 ? 9.422 17.172 28.766 1 97.31 104 GLU A N 1
ATOM 778 C CA . GLU A 1 104 ? 9.445 18.609 28.984 1 97.31 104 GLU A CA 1
ATOM 779 C C . GLU A 1 104 ? 10.062 19.344 27.797 1 97.31 104 GLU A C 1
ATOM 781 O O . GLU A 1 104 ? 9.562 20.391 27.391 1 97.31 104 GLU A O 1
ATOM 786 N N . PHE A 1 105 ? 11.117 18.797 27.297 1 98.12 105 PHE A N 1
ATOM 787 C CA . PHE A 1 105 ? 11.734 19.375 26.109 1 98.12 105 PHE A CA 1
ATOM 788 C C . PHE A 1 105 ? 10.781 19.312 24.922 1 98.12 105 PHE A C 1
ATOM 790 O O . PHE A 1 105 ? 10.609 20.297 24.203 1 98.12 105 PHE A O 1
ATOM 797 N N . ALA A 1 106 ? 10.164 18.172 24.75 1 97.94 106 ALA A N 1
ATOM 798 C CA . ALA A 1 106 ? 9.25 17.969 23.625 1 97.94 106 ALA A CA 1
ATOM 799 C C . ALA A 1 106 ? 8.109 18.984 23.672 1 97.94 106 ALA A C 1
ATOM 801 O O . ALA A 1 106 ? 7.758 19.578 22.641 1 97.94 106 ALA A O 1
ATOM 802 N N . ALA A 1 107 ? 7.578 19.141 24.844 1 98.44 107 ALA A N 1
ATOM 803 C CA . ALA A 1 107 ? 6.5 20.109 25 1 98.44 107 ALA A CA 1
ATOM 804 C C . ALA A 1 107 ? 6.996 21.531 24.75 1 98.44 107 ALA A C 1
ATOM 806 O O . ALA A 1 107 ? 6.316 22.312 24.078 1 98.44 107 ALA A O 1
ATOM 807 N N . GLY A 1 108 ? 8.133 21.844 25.297 1 98.5 108 GLY A N 1
ATOM 808 C CA . GLY A 1 108 ? 8.719 23.156 25.078 1 98.5 108 GLY A CA 1
ATOM 809 C C . GLY A 1 108 ? 9 23.453 23.609 1 98.5 108 GLY A C 1
ATOM 810 O O . GLY A 1 108 ? 8.688 24.531 23.109 1 98.5 108 GLY A O 1
ATOM 811 N N . PHE A 1 109 ? 9.609 22.484 22.953 1 98.12 109 PHE A N 1
ATOM 812 C CA . PHE A 1 109 ? 9.914 22.625 21.547 1 98.12 109 PHE A CA 1
ATOM 813 C C . PHE A 1 109 ? 8.641 22.812 20.719 1 98.12 109 PHE A C 1
ATOM 815 O O . PHE A 1 109 ? 8.594 23.641 19.828 1 98.12 109 PHE A O 1
ATOM 822 N N . ALA A 1 110 ? 7.648 22.031 21.047 1 98.62 110 ALA A N 1
ATOM 823 C CA . ALA A 1 110 ? 6.371 22.141 20.344 1 98.62 110 ALA A CA 1
ATOM 824 C C . ALA A 1 110 ? 5.758 23.531 20.531 1 98.62 110 ALA A C 1
ATOM 826 O O . ALA A 1 110 ? 5.254 24.125 19.562 1 98.62 110 ALA A O 1
ATOM 827 N N . ARG A 1 111 ? 5.805 24.031 21.75 1 98.69 111 ARG A N 1
ATOM 828 C CA . ARG A 1 111 ? 5.281 25.359 22.031 1 98.69 111 ARG A CA 1
ATOM 829 C C . ARG A 1 111 ? 6.039 26.438 21.25 1 98.69 111 ARG A C 1
ATOM 831 O O . ARG A 1 111 ? 5.43 27.359 20.703 1 98.69 111 ARG A O 1
ATOM 838 N N . LEU A 1 112 ? 7.32 26.266 21.203 1 98.44 112 LEU A N 1
ATOM 839 C CA . LEU A 1 112 ? 8.141 27.203 20.422 1 98.44 112 LEU A CA 1
ATOM 840 C C . LEU A 1 112 ? 7.758 27.156 18.953 1 98.44 112 LEU A C 1
ATOM 842 O O . LEU A 1 112 ? 7.562 28.203 18.328 1 98.44 112 LEU A O 1
ATOM 846 N N . TYR A 1 113 ? 7.688 25.984 18.406 1 98.19 113 TYR A N 1
ATOM 847 C CA . TYR A 1 113 ? 7.355 25.828 17 1 98.19 113 TYR A CA 1
ATOM 848 C C . TYR A 1 113 ? 5.98 26.422 16.688 1 98.19 113 TYR A C 1
ATOM 850 O O . TYR A 1 113 ? 5.812 27.141 15.703 1 98.19 113 TYR A O 1
ATOM 858 N N . ASN A 1 114 ? 5 26.062 17.531 1 98.75 114 ASN A N 1
ATOM 859 C CA . ASN A 1 114 ? 3.629 26.516 17.312 1 98.75 114 ASN A CA 1
ATOM 860 C C . ASN A 1 114 ? 3.527 28.031 17.328 1 98.75 114 ASN A C 1
ATOM 862 O O . ASN A 1 114 ? 2.811 28.625 16.531 1 98.75 114 ASN A O 1
ATOM 866 N N . ARG A 1 115 ? 4.227 28.688 18.25 1 98.19 115 ARG A N 1
ATOM 867 C CA . ARG A 1 115 ? 4.258 30.141 18.266 1 98.19 115 ARG A CA 1
ATOM 868 C C . ARG A 1 115 ? 4.926 30.703 17.016 1 98.19 115 ARG A C 1
ATOM 870 O O . ARG A 1 115 ? 4.445 31.672 16.438 1 98.19 115 ARG A O 1
ATOM 877 N N . TRP A 1 116 ? 5.988 30.078 16.641 1 96.88 116 TRP A N 1
ATOM 878 C CA . TRP A 1 116 ? 6.738 30.516 15.477 1 96.88 116 TRP A CA 1
ATOM 879 C C . TRP A 1 116 ? 5.871 30.469 14.219 1 96.88 116 TRP A C 1
ATOM 881 O O . TRP A 1 116 ? 5.816 31.422 13.453 1 96.88 116 TRP A O 1
ATOM 891 N N . VAL A 1 117 ? 5.219 29.328 13.969 1 97.5 117 VAL A N 1
ATOM 892 C CA . VAL A 1 117 ? 4.441 29.172 12.742 1 97.5 117 VAL A CA 1
ATOM 893 C C . VAL A 1 117 ? 3.213 30.078 12.789 1 97.5 117 VAL A C 1
ATOM 895 O O . VAL A 1 117 ? 2.785 30.609 11.758 1 97.5 117 VAL A O 1
ATOM 898 N N . ALA A 1 118 ? 2.621 30.25 13.992 1 97.94 118 ALA A N 1
ATOM 899 C CA . ALA A 1 118 ? 1.524 31.203 14.133 1 97.94 118 ALA A CA 1
ATOM 900 C C . ALA A 1 118 ? 1.962 32.594 13.727 1 97.94 118 ALA A C 1
ATOM 902 O O . ALA A 1 118 ? 1.258 33.281 12.984 1 97.94 118 ALA A O 1
ATOM 903 N N . ASP A 1 119 ? 3.121 33.031 14.219 1 96.5 119 ASP A N 1
ATOM 904 C CA . ASP A 1 119 ? 3.67 34.344 13.875 1 96.5 119 ASP A CA 1
ATOM 905 C C . ASP A 1 119 ? 3.979 34.438 12.383 1 96.5 119 ASP A C 1
ATOM 907 O O . ASP A 1 119 ? 3.723 35.469 11.758 1 96.5 119 ASP A O 1
ATOM 911 N N . TYR A 1 120 ? 4.57 33.344 11.891 1 95.56 120 TYR A N 1
ATOM 912 C CA . TYR A 1 120 ? 4.895 33.25 10.469 1 95.56 120 TYR A CA 1
ATOM 913 C C . TYR A 1 120 ? 3.658 33.5 9.609 1 95.56 120 TYR A C 1
ATOM 915 O O . TYR A 1 120 ? 3.715 34.25 8.633 1 95.56 120 TYR A O 1
ATOM 923 N N . CYS A 1 121 ? 2.514 32.938 9.977 1 96.81 121 CYS A N 1
ATOM 924 C CA . CYS A 1 121 ? 1.291 33 9.18 1 96.81 121 CYS A CA 1
ATOM 925 C C . CYS A 1 121 ? 0.519 34.281 9.445 1 96.81 121 CYS A C 1
ATOM 927 O O . CYS A 1 121 ? -0.311 34.688 8.633 1 96.81 121 CYS A O 1
ATOM 929 N N . ALA A 1 122 ? 0.704 34.906 10.586 1 94.06 122 ALA A N 1
ATOM 930 C CA . ALA A 1 122 ? -0.079 36.062 11.039 1 94.06 122 ALA A CA 1
ATOM 931 C C . ALA A 1 122 ? -0.004 37.219 10.039 1 94.06 122 ALA A C 1
ATOM 933 O O . ALA A 1 122 ? -0.97 37.969 9.867 1 94.06 122 ALA A O 1
ATOM 934 N N . GLN A 1 123 ? 1.052 37.312 9.305 1 85 123 GLN A N 1
ATOM 935 C CA . GLN A 1 123 ? 1.249 38.469 8.414 1 85 123 GLN A CA 1
ATOM 936 C C . GLN A 1 123 ? 0.562 38.25 7.07 1 85 123 GLN A C 1
ATOM 938 O O . GLN A 1 123 ? 0.514 39.125 6.234 1 85 123 GLN A O 1
ATOM 943 N N . SER A 1 124 ? -0.124 37.156 6.902 1 94.12 124 SER A N 1
ATOM 944 C CA . SER A 1 124 ? -0.656 36.812 5.59 1 94.12 124 SER A CA 1
ATOM 945 C C . SER A 1 124 ? -2.115 37.25 5.453 1 94.12 124 SER A C 1
ATOM 947 O O . SER A 1 124 ? -2.721 37.062 4.395 1 94.12 124 SER A O 1
ATOM 949 N N . GLY A 1 125 ? -2.758 37.844 6.516 1 90.5 125 GLY A N 1
ATOM 950 C CA . GLY A 1 125 ? -4.16 38.219 6.465 1 90.5 125 GLY A CA 1
ATOM 951 C C . GLY A 1 125 ? -5.09 37.031 6.27 1 90.5 125 GLY A C 1
ATOM 952 O O . GLY A 1 125 ? -6.098 37.125 5.562 1 90.5 125 GLY A O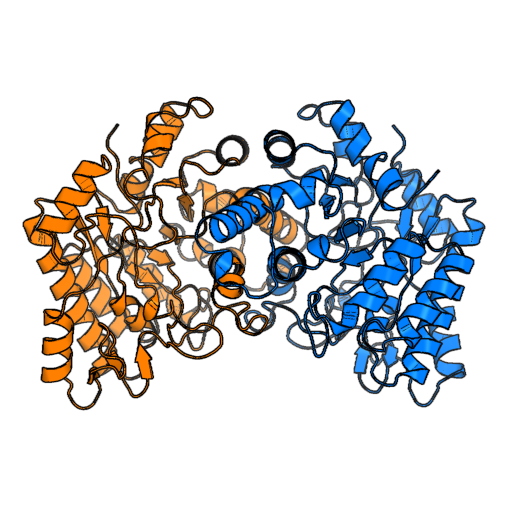 1
ATOM 953 N N . GLY A 1 126 ? -4.676 35.875 6.742 1 94.5 126 GLY A N 1
ATOM 954 C CA . GLY A 1 126 ? -5.543 34.719 6.703 1 94.5 126 GLY A CA 1
ATOM 955 C C . GLY A 1 126 ? -5.277 33.812 5.512 1 94.5 126 GLY A C 1
ATOM 956 O O . GLY A 1 126 ? -5.883 32.75 5.383 1 94.5 126 GLY A O 1
ATOM 957 N N . ARG A 1 127 ? -4.383 34.156 4.645 1 97.75 127 ARG A N 1
ATOM 958 C CA . ARG A 1 127 ? -4.105 33.375 3.447 1 97.75 127 ARG A CA 1
ATOM 959 C C . ARG A 1 127 ? -3.191 32.188 3.766 1 97.75 127 ARG A C 1
ATOM 961 O O . ARG A 1 127 ? -3.152 31.203 3.02 1 97.75 127 ARG A O 1
ATOM 968 N N . LEU A 1 128 ? -2.396 32.375 4.75 1 98.31 128 LEU A N 1
ATOM 969 C CA . LEU A 1 128 ? -1.589 31.266 5.266 1 98.31 128 LEU A CA 1
ATOM 970 C C . LEU A 1 128 ? -2.094 30.812 6.633 1 98.31 128 LEU A C 1
ATOM 972 O O . LEU A 1 128 ? -2.332 31.641 7.516 1 98.31 128 LEU A O 1
ATOM 976 N N . ARG A 1 129 ? -2.381 29.562 6.789 1 98.31 129 ARG A N 1
ATOM 977 C CA . ARG A 1 129 ? -2.824 28.969 8.047 1 98.31 129 ARG A CA 1
ATOM 978 C C . ARG A 1 129 ? -1.838 27.922 8.531 1 98.31 129 ARG A C 1
ATOM 980 O O . ARG A 1 129 ? -1.309 27.141 7.73 1 98.31 129 ARG A O 1
ATOM 987 N N . GLY A 1 130 ? -1.558 27.906 9.805 1 98.19 130 GLY A N 1
ATOM 988 C CA . GLY A 1 130 ? -0.565 26.984 10.344 1 98.19 130 GLY A CA 1
ATOM 989 C C . GLY A 1 130 ? -1.176 25.766 11 1 98.19 130 GLY A C 1
ATOM 990 O O . GLY A 1 130 ? -2.33 25.797 11.43 1 98.19 130 GLY A O 1
ATOM 991 N N . VAL A 1 131 ? -0.451 24.672 11.039 1 98.62 131 VAL A N 1
ATOM 992 C CA . VAL A 1 131 ? -0.804 23.422 11.688 1 98.62 131 VAL A CA 1
ATOM 993 C C . VAL A 1 131 ? 0.067 23.219 12.93 1 98.62 131 VAL A C 1
ATOM 995 O O . VAL A 1 131 ? 1.27 23.484 12.898 1 98.62 131 VAL A O 1
ATOM 998 N N . ALA A 1 132 ? -0.536 22.719 13.969 1 98.81 132 ALA A N 1
ATOM 999 C CA . ALA A 1 132 ? 0.143 22.547 15.25 1 98.81 132 ALA A CA 1
ATOM 1000 C C . ALA A 1 132 ? 0.938 21.25 15.273 1 98.81 132 ALA A C 1
ATOM 1002 O O . ALA A 1 132 ? 0.532 20.25 14.664 1 98.81 132 ALA A O 1
ATOM 1003 N N . VAL A 1 133 ? 2.047 21.281 15.977 1 98.44 133 VAL A N 1
ATOM 1004 C CA . VAL A 1 133 ? 2.748 20.062 16.359 1 98.44 133 VAL A CA 1
ATOM 1005 C C . VAL A 1 133 ? 2.562 19.797 17.844 1 98.44 133 VAL A C 1
ATOM 1007 O O . VAL A 1 133 ? 2.385 20.734 18.625 1 98.44 133 VAL A O 1
ATOM 1010 N N . THR A 1 134 ? 2.496 18.578 18.234 1 98.25 134 THR A N 1
ATOM 1011 C CA . THR A 1 134 ? 2.359 18.141 19.625 1 98.25 134 THR A CA 1
ATOM 1012 C C . THR A 1 134 ? 3.205 16.906 19.891 1 98.25 134 THR A C 1
ATOM 1014 O O . THR A 1 134 ? 3.488 16.125 18.969 1 98.25 134 THR A O 1
ATOM 1017 N N . PRO A 1 135 ? 3.703 16.75 21.109 1 97.25 135 PRO A N 1
ATOM 1018 C CA . PRO A 1 135 ? 4.285 15.469 21.5 1 97.25 135 PRO A CA 1
ATOM 1019 C C . PRO A 1 135 ? 3.23 14.422 21.859 1 97.25 135 PRO A C 1
ATOM 1021 O O . PRO A 1 135 ? 3.094 14.047 23.031 1 97.25 135 PRO A O 1
ATOM 1024 N N . ILE A 1 136 ? 2.592 13.883 20.922 1 96.62 136 ILE A N 1
ATOM 1025 C CA . ILE A 1 136 ? 1.316 13.18 21.016 1 96.62 136 ILE A CA 1
ATOM 1026 C C . ILE A 1 136 ? 1.428 12.023 22 1 96.62 136 ILE A C 1
ATOM 1028 O O . ILE A 1 136 ? 0.448 11.656 22.656 1 96.62 136 ILE A O 1
ATOM 1032 N N . GLU A 1 137 ? 2.582 11.477 22.234 1 95.38 137 GLU A N 1
ATOM 1033 C CA . GLU A 1 137 ? 2.701 10.297 23.078 1 95.38 137 GLU A CA 1
ATOM 1034 C C . GLU A 1 137 ? 2.885 10.68 24.547 1 95.38 137 GLU A C 1
ATOM 1036 O O . GLU A 1 137 ? 3.027 9.812 25.406 1 95.38 137 GLU A O 1
ATOM 1041 N N . HIS A 1 138 ? 2.852 11.992 24.859 1 96.5 138 HIS A N 1
ATOM 1042 C CA . HIS A 1 138 ? 3.145 12.445 26.203 1 96.5 138 HIS A CA 1
ATOM 1043 C C . HIS A 1 138 ? 1.874 12.875 26.938 1 96.5 138 HIS A C 1
ATOM 1045 O O . HIS A 1 138 ? 1.874 13.875 27.656 1 96.5 138 HIS A O 1
ATOM 1051 N N . GLY A 1 139 ? 0.732 12.25 26.719 1 95.5 139 GLY A N 1
ATOM 1052 C CA . GLY A 1 139 ? -0.49 12.336 27.5 1 95.5 139 GLY A CA 1
ATOM 1053 C C . GLY A 1 139 ? -1.002 13.758 27.656 1 95.5 139 GLY A C 1
ATOM 1054 O O . GLY A 1 139 ? -1.188 14.461 26.656 1 95.5 139 GLY A O 1
ATOM 1055 N N . GLN A 1 140 ? -1.089 14.141 28.828 1 98.06 140 GLN A N 1
ATOM 1056 C CA . GLN A 1 140 ? -1.694 15.43 29.156 1 98.06 140 GLN A CA 1
ATOM 1057 C C . GLN A 1 140 ? -0.884 16.578 28.562 1 98.06 140 GLN A C 1
ATOM 1059 O O . GLN A 1 140 ? -1.448 17.594 28.141 1 98.06 140 GLN A O 1
ATOM 1064 N N . LEU A 1 141 ? 0.393 16.469 28.484 1 98.12 141 LEU A N 1
ATOM 1065 C CA . LEU A 1 141 ? 1.238 17.5 27.891 1 98.12 141 LEU A CA 1
ATOM 1066 C C . LEU A 1 141 ? 0.855 17.75 26.438 1 98.12 141 LEU A C 1
ATOM 1068 O O . LEU A 1 141 ? 0.818 18.906 26 1 98.12 141 LEU A O 1
ATOM 1072 N N . ALA A 1 142 ? 0.638 16.719 25.734 1 98.44 142 ALA A N 1
ATOM 1073 C CA . ALA A 1 142 ? 0.23 16.844 24.344 1 98.44 142 ALA A CA 1
ATOM 1074 C C . ALA A 1 142 ? -1.087 17.609 24.219 1 98.44 142 ALA A C 1
ATOM 1076 O O . ALA A 1 142 ? -1.249 18.438 23.328 1 98.44 142 ALA A O 1
ATOM 1077 N N . ILE A 1 143 ? -2.006 17.297 25.125 1 98.81 143 ILE A N 1
ATOM 1078 C CA . ILE A 1 143 ? -3.322 17.938 25.125 1 98.81 143 ILE A CA 1
ATOM 1079 C C . ILE A 1 143 ? -3.186 19.406 25.469 1 98.81 143 ILE A C 1
ATOM 1081 O O . ILE A 1 143 ? -3.809 20.266 24.828 1 98.81 143 ILE A O 1
ATOM 1085 N N . ASP A 1 144 ? -2.357 19.734 26.422 1 98.81 144 ASP A N 1
ATOM 1086 C CA . ASP A 1 144 ? -2.119 21.125 26.797 1 98.81 144 ASP A CA 1
ATOM 1087 C C . ASP A 1 144 ? -1.521 21.906 25.625 1 98.81 144 ASP A C 1
ATOM 1089 O O . ASP A 1 144 ? -1.952 23.031 25.344 1 98.81 144 ASP A O 1
ATOM 1093 N N . VAL A 1 145 ? -0.589 21.328 24.969 1 98.88 145 VAL A N 1
ATOM 1094 C CA . VAL A 1 145 ? 0.058 21.969 23.828 1 98.88 145 VAL A CA 1
ATOM 1095 C C . VAL A 1 145 ? -0.965 22.203 22.734 1 98.88 145 VAL A C 1
ATOM 1097 O O . VAL A 1 145 ? -0.96 23.266 22.078 1 98.88 145 VAL A O 1
ATOM 1100 N N . MET A 1 146 ? -1.796 21.25 22.484 1 98.88 146 MET A N 1
ATOM 1101 C CA . MET A 1 146 ? -2.83 21.391 21.469 1 98.88 146 MET A CA 1
ATOM 1102 C C . MET A 1 146 ? -3.777 22.547 21.828 1 98.88 146 MET A C 1
ATOM 1104 O O . MET A 1 146 ? -4.145 23.344 20.953 1 98.88 146 MET A O 1
ATOM 1108 N N . ARG A 1 147 ? -4.195 22.609 23.062 1 98.81 147 ARG A N 1
ATOM 1109 C CA . ARG A 1 147 ? -5.078 23.672 23.516 1 98.81 147 ARG A CA 1
ATOM 1110 C C . ARG A 1 147 ? -4.438 25.047 23.312 1 98.81 147 ARG A C 1
ATOM 1112 O O . ARG A 1 147 ? -5.082 25.969 22.812 1 98.81 147 ARG A O 1
ATOM 1119 N N . GLU A 1 148 ? -3.199 25.188 23.703 1 98.88 148 GLU A N 1
ATOM 1120 C CA . GLU A 1 148 ? -2.453 26.422 23.516 1 98.88 148 GLU A CA 1
ATOM 1121 C C . GLU A 1 148 ? -2.324 26.766 22.047 1 98.88 148 GLU A C 1
ATOM 1123 O O . GLU A 1 148 ? -2.402 27.938 21.672 1 98.88 148 GLU A O 1
ATOM 1128 N N . ALA A 1 149 ? -2.109 25.734 21.219 1 98.81 149 ALA A N 1
ATOM 1129 C CA . ALA A 1 149 ? -2.002 25.953 19.781 1 98.81 149 ALA A CA 1
ATOM 1130 C C . ALA A 1 149 ? -3.314 26.469 19.203 1 98.81 149 ALA A C 1
ATOM 1132 O O . ALA A 1 149 ? -3.309 27.328 18.312 1 98.81 149 ALA A O 1
ATOM 1133 N N . LYS A 1 150 ? -4.402 25.906 19.688 1 98.75 150 LYS A N 1
ATOM 1134 C CA . LYS A 1 150 ? -5.711 26.406 19.281 1 98.75 150 LYS A CA 1
ATOM 1135 C C . LYS A 1 150 ? -5.855 27.891 19.594 1 98.75 150 LYS A C 1
ATOM 1137 O O . LYS A 1 150 ? -6.359 28.672 18.781 1 98.75 150 LYS A O 1
ATOM 1142 N N . ASP A 1 151 ? -5.414 28.312 20.75 1 98.44 151 ASP A N 1
ATOM 1143 C CA . ASP A 1 151 ? -5.488 29.703 21.172 1 98.44 151 ASP A CA 1
ATOM 1144 C C . ASP A 1 151 ? -4.633 30.594 20.281 1 98.44 151 ASP A C 1
ATOM 1146 O O . ASP A 1 151 ? -4.91 31.781 20.141 1 98.44 151 ASP A O 1
ATOM 1150 N N . LEU A 1 152 ? -3.609 30.031 19.641 1 98.31 152 LEU A N 1
ATOM 1151 C CA . LEU A 1 152 ? -2.738 30.766 18.734 1 98.31 152 LEU A CA 1
ATOM 1152 C C . LEU A 1 152 ? -3.367 30.891 17.359 1 98.31 152 LEU A C 1
ATOM 1154 O O . LEU A 1 152 ? -2.848 31.594 16.5 1 98.31 152 LEU A O 1
ATOM 1158 N N . GLY A 1 153 ? -4.461 30.141 17.109 1 97.62 153 GLY A N 1
ATOM 1159 C CA . GLY A 1 153 ? -5.168 30.234 15.844 1 97.62 153 GLY A CA 1
ATOM 1160 C C . GLY A 1 153 ? -4.754 29.156 14.859 1 97.62 153 GLY A C 1
ATOM 1161 O O . GLY A 1 153 ? -5.102 29.219 13.68 1 97.62 153 GLY A O 1
ATOM 1162 N N . LEU A 1 154 ? -4 28.156 15.273 1 98.56 154 LEU A N 1
ATOM 1163 C CA . LEU A 1 154 ? -3.639 27.047 14.398 1 98.56 154 LEU A CA 1
ATOM 1164 C C . LEU A 1 154 ? -4.848 26.156 14.117 1 98.56 154 LEU A C 1
ATOM 1166 O O . LEU A 1 154 ? -5.746 26.047 14.953 1 98.56 154 LEU A O 1
ATOM 1170 N N . VAL A 1 155 ? -4.902 25.531 12.977 1 98.56 155 VAL A N 1
ATOM 1171 C CA . VAL A 1 155 ? -6.207 25.109 12.484 1 98.56 155 VAL A CA 1
ATOM 1172 C C . VAL A 1 155 ? -6.316 23.594 12.539 1 98.56 155 VAL A C 1
ATOM 1174 O O . VAL A 1 155 ? -7.398 23.031 12.344 1 98.56 155 VAL A O 1
ATOM 1177 N N . ALA A 1 156 ? -5.262 22.859 12.781 1 98.81 156 ALA A N 1
ATOM 1178 C CA . ALA A 1 156 ? -5.211 21.406 12.875 1 98.81 156 ALA A CA 1
ATOM 1179 C C . ALA A 1 156 ? -4.008 20.953 13.688 1 98.81 156 ALA A C 1
ATOM 1181 O O . ALA A 1 156 ? -3.197 21.766 14.125 1 98.81 156 ALA A O 1
ATOM 1182 N N . THR A 1 157 ? -3.975 19.672 13.969 1 98.75 157 THR A N 1
ATOM 1183 C CA . THR A 1 157 ? -2.848 19.078 14.68 1 98.75 157 THR A CA 1
ATOM 1184 C C . THR A 1 157 ? -2.201 17.984 13.844 1 98.75 157 THR A C 1
ATOM 1186 O O . THR A 1 157 ? -2.893 17.109 13.32 1 98.75 157 THR A O 1
ATOM 1189 N N . LEU A 1 158 ? -0.913 18.047 13.727 1 98.25 158 LEU A N 1
ATOM 1190 C CA . LEU A 1 158 ? -0.12 17.047 13.023 1 98.25 158 LEU A CA 1
ATOM 1191 C C . LEU A 1 158 ? -0.041 15.758 13.836 1 98.25 158 LEU A C 1
ATOM 1193 O O . LEU A 1 158 ? 0.209 15.789 15.039 1 98.25 158 LEU A O 1
ATOM 1197 N N . VAL A 1 159 ? -0.262 14.656 13.18 1 97.38 159 VAL A N 1
ATOM 1198 C CA . VAL A 1 159 ? -0.108 13.32 13.75 1 97.38 159 VAL A CA 1
ATOM 1199 C C . VAL A 1 159 ? 0.699 12.438 12.797 1 97.38 159 VAL A C 1
ATOM 1201 O O . VAL A 1 159 ? 0.406 12.383 11.602 1 97.38 159 VAL A O 1
ATOM 1204 N N . PRO A 1 160 ? 1.793 11.812 13.32 1 95.94 160 PRO A N 1
ATOM 1205 C CA . PRO A 1 160 ? 2.51 10.883 12.445 1 95.94 160 PRO A CA 1
ATOM 1206 C C . PRO A 1 160 ? 1.727 9.594 12.18 1 95.94 160 PRO A C 1
ATOM 1208 O O . PRO A 1 160 ? 0.855 9.227 12.969 1 95.94 160 PRO A O 1
ATOM 1211 N N . PRO A 1 161 ? 2.014 8.93 11.094 1 94.62 161 PRO A N 1
ATOM 1212 C CA . PRO A 1 161 ? 1.279 7.707 10.773 1 94.62 161 PRO A CA 1
ATOM 1213 C C . PRO A 1 161 ? 1.61 6.555 11.719 1 94.62 161 PRO A C 1
ATOM 1215 O O . PRO A 1 161 ? 0.844 5.594 11.82 1 94.62 161 PRO A O 1
ATOM 1218 N N . ALA A 1 162 ? 2.707 6.664 12.344 1 91.44 162 ALA A N 1
ATOM 1219 C CA . ALA A 1 162 ? 3.123 5.691 13.352 1 91.44 162 ALA A CA 1
ATOM 1220 C C . ALA A 1 162 ? 3.803 6.383 14.531 1 91.44 162 ALA A C 1
ATOM 1222 O O . ALA A 1 162 ? 4.473 7.402 14.359 1 91.44 162 ALA A O 1
ATOM 1223 N N . LEU A 1 163 ? 3.635 5.777 15.633 1 93.5 163 LEU A N 1
ATOM 1224 C CA . LEU A 1 163 ? 4.25 6.32 16.828 1 93.5 163 LEU A CA 1
ATOM 1225 C C . LEU A 1 163 ? 5.418 5.449 17.297 1 93.5 163 LEU A C 1
ATOM 1227 O O . LEU A 1 163 ? 5.723 4.434 16.656 1 93.5 163 LEU A O 1
ATOM 1231 N N . GLN A 1 164 ? 6.137 5.895 18.25 1 87.38 164 GLN A N 1
ATOM 1232 C CA . GLN A 1 164 ? 7.32 5.191 18.734 1 87.38 164 GLN A CA 1
ATOM 1233 C C . GLN A 1 164 ? 6.941 3.893 19.438 1 87.38 164 GLN A C 1
ATOM 1235 O O . GLN A 1 164 ? 7.582 2.859 19.234 1 87.38 164 GLN A O 1
ATOM 1240 N N . SER A 1 165 ? 5.934 3.887 20.188 1 82.94 165 SER A N 1
ATOM 1241 C CA . SER A 1 165 ? 5.688 2.762 21.078 1 82.94 165 SER A CA 1
ATOM 1242 C C . SER A 1 165 ? 4.312 2.146 20.828 1 82.94 165 SER A C 1
ATOM 1244 O O . SER A 1 165 ? 3.98 1.104 21.406 1 82.94 165 SER A O 1
ATOM 1246 N N . ARG A 1 166 ? 3.533 2.816 20.078 1 87.62 166 ARG A N 1
ATOM 1247 C CA . ARG A 1 166 ? 2.15 2.377 19.922 1 87.62 166 ARG A CA 1
ATOM 1248 C C . ARG A 1 166 ? 1.604 2.775 18.547 1 87.62 166 ARG A C 1
ATOM 1250 O O . ARG A 1 166 ? 2.189 3.615 17.859 1 87.62 166 ARG A O 1
ATOM 1257 N N . ASN A 1 167 ? 0.451 2.111 18.25 1 92.06 167 ASN A N 1
ATOM 1258 C CA . ASN A 1 167 ? -0.27 2.506 17.047 1 92.06 167 ASN A CA 1
ATOM 1259 C C . ASN A 1 167 ? -1.33 3.561 17.344 1 92.06 167 ASN A C 1
ATOM 1261 O O . ASN A 1 167 ? -1.643 3.82 18.516 1 92.06 167 ASN A O 1
ATOM 1265 N N . LEU A 1 168 ? -1.87 4.121 16.312 1 96.56 168 LEU A N 1
ATOM 1266 C CA . LEU A 1 168 ? -2.777 5.258 16.422 1 96.56 168 LEU A CA 1
ATOM 1267 C C . LEU A 1 168 ? -4.113 4.828 17.031 1 96.56 168 LEU A C 1
ATOM 1269 O O . LEU A 1 168 ? -4.934 5.676 17.391 1 96.56 168 LEU A O 1
ATOM 1273 N N . ASP A 1 169 ? -4.305 3.529 17.172 1 96.19 169 ASP A N 1
ATOM 1274 C CA . ASP A 1 169 ? -5.57 3.078 17.734 1 96.19 169 ASP A CA 1
ATOM 1275 C C . ASP A 1 169 ? -5.438 2.807 19.234 1 96.19 169 ASP A C 1
ATOM 1277 O O . ASP A 1 169 ? -6.41 2.434 19.891 1 96.19 169 ASP A O 1
ATOM 1281 N N . HIS A 1 170 ? -4.285 2.93 19.766 1 95.19 170 HIS A N 1
ATOM 1282 C CA . HIS A 1 170 ? -4.07 2.598 21.172 1 95.19 170 HIS A CA 1
ATOM 1283 C C . HIS A 1 170 ? -4.984 3.418 22.078 1 95.19 170 HIS A C 1
ATOM 1285 O O . HIS A 1 170 ? -5.098 4.633 21.906 1 95.19 170 HIS A O 1
ATOM 1291 N N . PRO A 1 171 ? -5.543 2.791 23.094 1 94.81 171 PRO A N 1
ATOM 1292 C CA . PRO A 1 171 ? -6.535 3.467 23.938 1 94.81 171 PRO A CA 1
ATOM 1293 C C . PRO A 1 171 ? -5.941 4.625 24.734 1 94.81 171 PRO A C 1
ATOM 1295 O O . PRO A 1 171 ? -6.664 5.543 25.125 1 94.81 171 PRO A O 1
ATOM 1298 N N . ASP A 1 172 ? -4.637 4.637 24.922 1 96.19 172 ASP A N 1
ATOM 1299 C CA . ASP A 1 172 ? -3.973 5.723 25.641 1 96.19 172 ASP A CA 1
ATOM 1300 C C . ASP A 1 172 ? -4.141 7.051 24.906 1 96.19 172 ASP A C 1
ATOM 1302 O O . ASP A 1 172 ? -3.951 8.117 25.484 1 96.19 172 ASP A O 1
ATOM 1306 N N . LEU A 1 173 ? -4.523 6.984 23.641 1 97.94 173 LEU A N 1
ATOM 1307 C CA . LEU A 1 173 ? -4.641 8.195 22.844 1 97.94 173 LEU A CA 1
ATOM 1308 C C . LEU A 1 173 ? -6.066 8.734 22.875 1 97.94 173 LEU A C 1
ATOM 1310 O O . LEU A 1 173 ? -6.336 9.828 22.375 1 97.94 173 LEU A O 1
ATOM 1314 N N . ASP A 1 174 ? -7 8.031 23.547 1 98.38 174 ASP A N 1
ATOM 1315 C CA . ASP A 1 174 ? -8.414 8.414 23.531 1 98.38 174 ASP A CA 1
ATOM 1316 C C . ASP A 1 174 ? -8.609 9.805 24.125 1 98.38 174 ASP A C 1
ATOM 1318 O O . ASP A 1 174 ? -9.344 10.625 23.578 1 98.38 174 ASP A O 1
ATOM 1322 N N . PRO A 1 175 ? -7.914 10.125 25.234 1 98.75 175 PRO A N 1
ATOM 1323 C CA . PRO A 1 175 ? -8.078 11.484 25.75 1 98.75 175 PRO A CA 1
ATOM 1324 C C . PRO A 1 175 ? -7.605 12.547 24.75 1 98.75 175 PRO A C 1
ATOM 1326 O O . PRO A 1 175 ? -8.203 13.617 24.656 1 98.75 175 PRO A O 1
ATOM 1329 N N . PHE A 1 176 ? -6.535 12.266 24.047 1 98.75 176 PHE A N 1
ATOM 1330 C CA . PHE A 1 176 ? -6.016 13.172 23.047 1 98.75 176 PHE A CA 1
ATOM 1331 C C . PHE A 1 176 ? -7.035 13.383 21.922 1 98.75 176 PHE A C 1
ATOM 1333 O O . PHE A 1 176 ? -7.27 14.508 21.5 1 98.75 176 PHE A O 1
ATOM 1340 N N . TYR A 1 177 ? -7.66 12.305 21.453 1 98.88 177 TYR A N 1
ATOM 1341 C CA . TYR A 1 177 ? -8.672 12.375 20.406 1 98.88 177 TYR A CA 1
ATOM 1342 C C . TYR A 1 177 ? -9.906 13.125 20.906 1 98.88 177 TYR A C 1
ATOM 1344 O O . TYR A 1 177 ? -10.492 13.922 20.156 1 98.88 177 TYR A O 1
ATOM 1352 N N . ALA A 1 178 ? -10.289 12.836 22.094 1 98.88 178 ALA A N 1
ATOM 1353 C CA . ALA A 1 178 ? -11.422 13.555 22.688 1 98.88 178 ALA A CA 1
ATOM 1354 C C . ALA A 1 178 ? -11.148 15.055 22.734 1 98.88 178 ALA A C 1
ATOM 1356 O O . ALA A 1 178 ? -12.023 15.867 22.438 1 98.88 178 ALA A O 1
ATOM 1357 N N . ALA A 1 179 ? -9.961 15.438 23.109 1 98.88 179 ALA A N 1
ATOM 1358 C CA . ALA A 1 179 ? -9.57 16.844 23.156 1 98.88 179 ALA A CA 1
ATOM 1359 C C . ALA A 1 179 ? -9.586 17.453 21.766 1 98.88 179 ALA A C 1
ATOM 1361 O O . ALA A 1 179 ? -10 18.609 21.594 1 98.88 179 ALA A O 1
ATOM 1362 N N . ALA A 1 180 ? -9.094 16.734 20.797 1 98.88 180 ALA A N 1
ATOM 1363 C CA . ALA A 1 180 ? -9.094 17.219 19.406 1 98.88 180 ALA A CA 1
ATOM 1364 C C . ALA A 1 180 ? -10.508 17.562 18.953 1 98.88 180 ALA A C 1
ATOM 1366 O O . ALA A 1 180 ? -10.734 18.594 18.312 1 98.88 180 ALA A O 1
ATOM 1367 N N . VAL A 1 181 ? -11.438 16.688 19.312 1 98.81 181 VAL A N 1
ATOM 1368 C CA . VAL A 1 181 ? -12.836 16.906 18.969 1 98.81 181 VAL A CA 1
ATOM 1369 C C . VAL A 1 181 ? -13.367 18.141 19.703 1 98.81 181 VAL A C 1
ATOM 1371 O O . VAL A 1 181 ? -13.969 19.016 19.078 1 98.81 181 VAL A O 1
ATOM 1374 N N . GLU A 1 182 ? -13.125 18.188 20.953 1 98.62 182 GLU A N 1
ATOM 1375 C CA . GLU A 1 182 ? -13.617 19.281 21.781 1 98.62 182 GLU A CA 1
ATOM 1376 C C . GLU A 1 182 ? -13.078 20.625 21.297 1 98.62 182 GLU A C 1
ATOM 1378 O O . GLU A 1 182 ? -13.805 21.609 21.25 1 98.62 182 GLU A O 1
ATOM 1383 N N . LEU A 1 183 ? -11.844 20.688 20.922 1 98.56 183 LEU A N 1
ATOM 1384 C CA . LEU A 1 183 ? -11.164 21.922 20.531 1 98.56 183 LEU A CA 1
ATOM 1385 C C . LEU A 1 183 ? -11.383 22.219 19.047 1 98.56 183 LEU A C 1
ATOM 1387 O O . LEU A 1 183 ? -10.969 23.266 18.547 1 98.56 183 LEU A O 1
ATOM 1391 N N . GLU A 1 184 ? -12.008 21.281 18.328 1 97.94 184 GLU A N 1
ATOM 1392 C CA . GLU A 1 184 ? -12.172 21.391 16.891 1 97.94 184 GLU A CA 1
ATOM 1393 C C . GLU A 1 184 ? -10.828 21.516 16.172 1 97.94 184 GLU A C 1
ATOM 1395 O O . GLU A 1 184 ? -10.648 22.391 15.328 1 97.94 184 GLU A O 1
ATOM 1400 N N . MET A 1 185 ? -9.906 20.781 16.656 1 98.69 185 MET A N 1
ATOM 1401 C CA . MET A 1 185 ? -8.594 20.625 16.031 1 98.69 185 MET A CA 1
ATOM 1402 C C . MET A 1 185 ? -8.484 19.297 15.297 1 98.69 185 MET A C 1
ATOM 1404 O O . MET A 1 185 ? -8.008 18.312 15.859 1 98.69 185 MET A O 1
ATOM 1408 N N . PRO A 1 186 ? -8.938 19.266 14.023 1 98.75 186 PRO A N 1
ATOM 1409 C CA . PRO A 1 186 ? -8.812 18.016 13.289 1 98.75 186 PRO A CA 1
ATOM 1410 C C . PRO A 1 186 ? -7.359 17.547 13.172 1 98.75 186 PRO A C 1
ATOM 1412 O O . PRO A 1 186 ? -6.438 18.297 13.484 1 98.75 186 PRO A O 1
ATOM 1415 N N . LEU A 1 187 ? -7.207 16.297 12.852 1 98.88 187 LEU A N 1
ATOM 1416 C CA . LEU A 1 187 ? -5.879 15.688 12.812 1 98.88 187 LEU A CA 1
ATOM 1417 C C . LEU A 1 187 ? -5.414 15.477 11.383 1 98.88 187 LEU A C 1
ATOM 1419 O O . LEU A 1 187 ? -6.156 14.938 10.555 1 98.88 187 LEU A O 1
ATOM 1423 N N . GLY A 1 188 ? -4.227 15.984 11.039 1 98.69 188 GLY A N 1
ATOM 1424 C CA . GLY A 1 188 ? -3.57 15.672 9.773 1 98.69 188 GLY A CA 1
ATOM 1425 C C . GLY A 1 188 ? -2.465 14.641 9.922 1 98.69 188 GLY A C 1
ATOM 1426 O O . GLY A 1 188 ? -1.409 14.93 10.484 1 98.69 188 GLY A O 1
ATOM 1427 N N . VAL A 1 189 ? -2.711 13.422 9.383 1 98.19 189 VAL A N 1
ATOM 1428 C CA . VAL A 1 189 ? -1.703 12.367 9.414 1 98.19 189 VAL A CA 1
ATOM 1429 C C . VAL A 1 189 ? -0.673 12.609 8.312 1 98.19 189 VAL A C 1
ATOM 1431 O O . VAL A 1 189 ? -1 12.547 7.121 1 98.19 189 VAL A O 1
ATOM 1434 N N . HIS A 1 190 ? 0.467 12.898 8.719 1 95.31 190 HIS A N 1
ATOM 1435 C CA . HIS A 1 190 ? 1.542 13.25 7.805 1 95.31 190 HIS A CA 1
ATOM 1436 C C . HIS A 1 190 ? 2.838 12.539 8.164 1 95.31 190 HIS A C 1
ATOM 1438 O O . HIS A 1 190 ? 3.326 12.664 9.289 1 95.31 190 HIS A O 1
ATOM 1444 N N . GLY A 1 191 ? 3.346 11.75 7.199 1 85.88 191 GLY A N 1
ATOM 1445 C CA . GLY A 1 191 ? 4.633 11.094 7.391 1 85.88 191 GLY A CA 1
ATOM 1446 C C . GLY A 1 191 ? 5.801 11.922 6.887 1 85.88 191 GLY A C 1
ATOM 1447 O O . GLY A 1 191 ? 5.613 13.047 6.41 1 85.88 191 GLY A O 1
ATOM 1448 N N . ALA A 1 192 ? 7.047 11.562 7.203 1 76.25 192 ALA A N 1
ATOM 1449 C CA . ALA A 1 192 ? 8.227 12.211 6.633 1 76.25 192 ALA A CA 1
ATOM 1450 C C . ALA A 1 192 ? 9.422 11.273 6.629 1 76.25 192 ALA A C 1
ATOM 1452 O O . ALA A 1 192 ? 9.672 10.562 7.613 1 76.25 192 ALA A O 1
ATOM 1453 N N . PRO A 1 193 ? 10.031 11.297 5.5 1 76.56 193 PRO A N 1
ATOM 1454 C CA . PRO A 1 193 ? 11.328 10.617 5.543 1 76.56 193 PRO A CA 1
ATOM 1455 C C . PRO A 1 193 ? 12.312 11.289 6.496 1 76.56 193 PRO A C 1
ATOM 1457 O O . PRO A 1 193 ? 12.289 12.508 6.656 1 76.56 193 PRO A O 1
ATOM 1460 N N . GLY A 1 194 ? 12.977 10.516 7.16 1 79.5 194 GLY A N 1
ATOM 1461 C CA . GLY A 1 194 ? 14.078 11.055 7.945 1 79.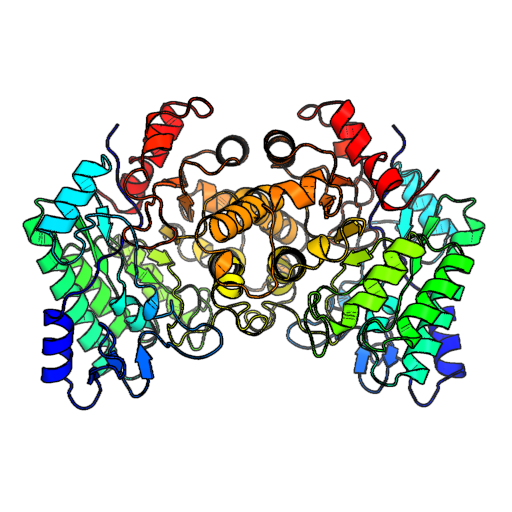5 194 GLY A CA 1
ATOM 1462 C C . GLY A 1 194 ? 13.672 11.438 9.352 1 79.5 194 GLY A C 1
ATOM 1463 O O . GLY A 1 194 ? 14.477 12 10.102 1 79.5 194 GLY A O 1
ATOM 1464 N N . ILE A 1 195 ? 12.336 11.062 9.562 1 84 195 ILE A N 1
ATOM 1465 C CA . ILE A 1 195 ? 11.93 11.336 10.938 1 84 195 ILE A CA 1
ATOM 1466 C C . ILE A 1 195 ? 12.055 10.062 11.773 1 84 195 ILE A C 1
ATOM 1468 O O . ILE A 1 195 ? 12.008 8.953 11.234 1 84 195 ILE A O 1
ATOM 1472 N N . HIS A 1 196 ? 12.719 9.961 12.781 1 87.12 196 HIS A N 1
ATOM 1473 C CA . HIS A 1 196 ? 13.07 8.867 13.68 1 87.12 196 HIS A CA 1
ATOM 1474 C C . HIS A 1 196 ? 11.82 8.227 14.281 1 87.12 196 HIS A C 1
ATOM 1476 O O . HIS A 1 196 ? 11.727 8.055 15.492 1 87.12 196 HIS A O 1
ATOM 1482 N N . LEU A 1 197 ? 10.82 7.941 13.422 1 87.75 197 LEU A N 1
ATOM 1483 C CA . LEU A 1 197 ? 9.641 7.141 13.727 1 87.75 197 LEU A CA 1
ATOM 1484 C C . LEU A 1 197 ? 9.539 5.945 12.781 1 87.75 197 LEU A C 1
ATOM 1486 O O . LEU A 1 197 ? 10.117 5.953 11.695 1 87.75 197 LEU A O 1
ATOM 1490 N N . PRO A 1 198 ? 8.875 4.93 13.227 1 84.12 198 PRO A N 1
ATOM 1491 C CA . PRO A 1 198 ? 8.742 3.762 12.352 1 84.12 198 PRO A CA 1
ATOM 1492 C C . PRO A 1 198 ? 8.141 4.109 10.992 1 84.12 198 PRO A C 1
ATOM 1494 O O . PRO A 1 198 ? 7.227 4.934 10.906 1 84.12 198 PRO A O 1
ATOM 1497 N N . LYS A 1 199 ? 8.805 3.576 9.961 1 83.69 199 LYS A N 1
ATOM 1498 C CA . LYS A 1 199 ? 8.312 3.691 8.586 1 83.69 199 LYS A CA 1
ATOM 1499 C C . LYS A 1 199 ? 8.172 2.318 7.938 1 83.69 199 LYS A C 1
ATOM 1501 O O . LYS A 1 199 ? 8.953 1.407 8.227 1 83.69 199 LYS A O 1
ATOM 1506 N N . ILE A 1 200 ? 7.23 2.252 7.094 1 84.44 200 ILE A N 1
ATOM 1507 C CA . ILE A 1 200 ? 6.977 0.961 6.461 1 84.44 200 ILE A CA 1
ATOM 1508 C C . ILE A 1 200 ? 7.762 0.866 5.156 1 84.44 200 ILE A C 1
ATOM 1510 O O . ILE A 1 200 ? 7.789 1.815 4.367 1 84.44 200 ILE A O 1
ATOM 1514 N N . GLY A 1 201 ? 8.422 -0.283 4.957 1 78.31 201 GLY A N 1
ATOM 1515 C CA . GLY A 1 201 ? 9.062 -0.584 3.684 1 78.31 201 GLY A CA 1
ATOM 1516 C C . GLY A 1 201 ? 10.516 -0.16 3.631 1 78.31 201 GLY A C 1
ATOM 1517 O O . GLY A 1 201 ? 11.219 -0.453 2.66 1 78.31 201 GLY A O 1
ATOM 1518 N N . VAL A 1 202 ? 11.023 0.517 4.66 1 78 202 VAL A N 1
ATOM 1519 C CA . VAL A 1 202 ? 12.375 1.07 4.613 1 78 202 VAL A CA 1
ATOM 1520 C C . VAL A 1 202 ? 13.398 -0.055 4.734 1 78 202 VAL A C 1
ATOM 1522 O O . VAL A 1 202 ? 14.578 0.136 4.43 1 78 202 VAL A O 1
ATOM 1525 N N . ASP A 1 203 ? 12.938 -1.169 5.043 1 79.62 203 ASP A N 1
ATOM 1526 C CA . ASP A 1 203 ? 13.859 -2.295 5.172 1 79.62 203 ASP A CA 1
ATOM 1527 C C . ASP A 1 203 ? 14.016 -3.031 3.842 1 79.62 203 ASP A C 1
ATOM 1529 O O . ASP A 1 203 ? 14.836 -3.945 3.725 1 79.62 203 ASP A O 1
ATOM 1533 N N . ARG A 1 204 ? 13.32 -2.57 2.873 1 85.5 204 ARG A N 1
ATOM 1534 C CA . ARG A 1 204 ? 13.32 -3.318 1.621 1 85.5 204 ARG A CA 1
ATOM 1535 C C . ARG A 1 204 ? 14.219 -2.656 0.587 1 85.5 204 ARG A C 1
ATOM 1537 O O . ARG A 1 204 ? 14.781 -3.332 -0.28 1 85.5 204 ARG A O 1
ATOM 1544 N N . PHE A 1 205 ? 14.305 -1.334 0.65 1 86.62 205 PHE A N 1
ATOM 1545 C CA . PHE A 1 205 ? 15.078 -0.598 -0.341 1 86.62 205 PHE A CA 1
ATOM 1546 C C . PHE A 1 205 ? 16.109 0.304 0.335 1 86.62 205 PHE A C 1
ATOM 1548 O O . PHE A 1 205 ? 15.875 0.796 1.441 1 86.62 205 PHE A O 1
ATOM 1555 N N . THR A 1 206 ? 17.203 0.52 -0.399 1 79.81 206 THR A N 1
ATOM 1556 C CA . THR A 1 206 ? 18.234 1.422 0.088 1 79.81 206 THR A CA 1
ATOM 1557 C C . THR A 1 206 ? 18.234 2.725 -0.707 1 79.81 206 THR A C 1
ATOM 1559 O O . THR A 1 206 ? 18.781 3.734 -0.254 1 79.81 206 THR A O 1
ATOM 1562 N N . ASN A 1 207 ? 17.688 2.654 -1.856 1 87.62 207 ASN A N 1
ATOM 1563 C CA . ASN A 1 207 ? 17.609 3.855 -2.682 1 87.62 207 ASN A CA 1
ATOM 1564 C C . ASN A 1 207 ? 16.453 4.758 -2.266 1 87.62 207 ASN A C 1
ATOM 1566 O O . ASN A 1 207 ? 15.328 4.285 -2.086 1 87.62 207 ASN A O 1
ATOM 1570 N N . TYR A 1 208 ? 16.672 6.094 -2.199 1 87.56 208 TYR A N 1
ATOM 1571 C CA . TYR A 1 208 ? 15.719 7.082 -1.729 1 87.56 208 TYR A CA 1
ATOM 1572 C C . TYR A 1 208 ? 14.445 7.051 -2.57 1 87.56 208 TYR A C 1
ATOM 1574 O O . TYR A 1 208 ? 13.336 7.09 -2.033 1 87.56 208 TYR A O 1
ATOM 1582 N N . ILE A 1 209 ? 14.594 6.965 -3.812 1 90.38 209 ILE A N 1
ATOM 1583 C CA . ILE A 1 209 ? 13.453 7.047 -4.719 1 90.38 209 ILE A CA 1
ATOM 1584 C C . ILE A 1 209 ? 12.586 5.805 -4.57 1 90.38 209 ILE A C 1
ATOM 1586 O O . ILE A 1 209 ? 11.352 5.898 -4.531 1 90.38 209 ILE A O 1
ATOM 1590 N N . GLN A 1 210 ? 13.172 4.648 -4.461 1 91.75 210 GLN A N 1
ATOM 1591 C CA . GLN A 1 210 ? 12.422 3.408 -4.277 1 91.75 210 GLN A CA 1
ATOM 1592 C C . GLN A 1 210 ? 11.664 3.416 -2.953 1 91.75 210 GLN A C 1
ATOM 1594 O O . GLN A 1 210 ? 10.492 3.025 -2.898 1 91.75 210 GLN A O 1
ATOM 1599 N N . VAL A 1 211 ? 12.344 3.916 -1.958 1 90.81 211 VAL A N 1
ATOM 1600 C CA . VAL A 1 211 ? 11.703 4.012 -0.651 1 90.81 211 VAL A CA 1
ATOM 1601 C C . VAL A 1 211 ? 10.531 4.988 -0.722 1 90.81 211 VAL A C 1
ATOM 1603 O O . VAL A 1 211 ? 9.438 4.695 -0.228 1 90.81 211 VAL A O 1
ATOM 1606 N N . HIS A 1 212 ? 10.781 6.129 -1.35 1 91 212 HIS A N 1
ATOM 1607 C CA . HIS A 1 212 ? 9.766 7.172 -1.447 1 91 212 HIS A CA 1
ATOM 1608 C C . HIS A 1 212 ? 8.547 6.684 -2.221 1 91 212 HIS A C 1
ATOM 1610 O O . HIS A 1 212 ? 7.414 7.078 -1.915 1 91 212 HIS A O 1
ATOM 1616 N N . CYS A 1 213 ? 8.656 5.797 -3.119 1 92.5 213 CYS A N 1
ATOM 1617 C CA . CYS A 1 213 ? 7.562 5.25 -3.908 1 92.5 213 CYS A CA 1
ATOM 1618 C C . CYS A 1 213 ? 6.59 4.477 -3.025 1 92.5 213 CYS A C 1
ATOM 1620 O O . CYS A 1 213 ? 5.383 4.484 -3.268 1 92.5 213 CYS A O 1
ATOM 1622 N N . ILE A 1 214 ? 7.074 3.871 -2.008 1 92.69 214 ILE A N 1
ATOM 1623 C CA . ILE A 1 214 ? 6.199 2.918 -1.334 1 92.69 214 ILE A CA 1
ATOM 1624 C C . ILE A 1 214 ? 5.883 3.412 0.075 1 92.69 214 ILE A C 1
ATOM 1626 O O . ILE A 1 214 ? 4.809 3.131 0.612 1 92.69 214 ILE A O 1
ATOM 1630 N N . SER A 1 215 ? 6.746 4.141 0.701 1 90.31 215 SER A N 1
ATOM 1631 C CA . SER A 1 215 ? 6.629 4.414 2.131 1 90.31 215 SER A CA 1
ATOM 1632 C C . SER A 1 215 ? 5.43 5.309 2.426 1 90.31 215 SER A C 1
ATOM 1634 O O . SER A 1 215 ? 4.668 5.047 3.357 1 90.31 215 SER A O 1
ATOM 1636 N N . PHE A 1 216 ? 5.164 6.34 1.636 1 90.81 216 PHE A N 1
ATOM 1637 C CA . PHE A 1 216 ? 4.137 7.336 1.932 1 90.81 216 PHE A CA 1
ATOM 1638 C C . PHE A 1 216 ? 2.75 6.711 1.89 1 90.81 216 PHE A C 1
ATOM 1640 O O . PHE A 1 216 ? 2.014 6.75 2.879 1 90.81 216 PHE A O 1
ATOM 1647 N N . PRO A 1 217 ? 2.449 6.055 0.788 1 94.62 217 PRO A N 1
ATOM 1648 C CA . PRO A 1 217 ? 1.113 5.457 0.775 1 94.62 217 PRO A CA 1
ATOM 1649 C C . PRO A 1 217 ? 0.959 4.336 1.798 1 94.62 217 PRO A C 1
ATOM 1651 O O . PRO A 1 217 ? -0.114 4.168 2.383 1 94.62 217 PRO A O 1
ATOM 1654 N N . PHE A 1 218 ? 2.012 3.566 2.068 1 95.12 218 PHE A N 1
ATOM 1655 C CA . PHE A 1 218 ? 1.953 2.477 3.035 1 95.12 218 PHE A CA 1
ATOM 1656 C C . PHE A 1 218 ? 1.689 3.01 4.438 1 95.12 218 PHE A C 1
ATOM 1658 O O . PHE A 1 218 ? 0.89 2.441 5.184 1 95.12 218 PHE A O 1
ATOM 1665 N N . ASP A 1 219 ? 2.355 4.094 4.699 1 94.56 219 ASP A N 1
ATOM 1666 C CA . ASP A 1 219 ? 2.166 4.719 6.004 1 94.56 219 ASP A CA 1
ATOM 1667 C C . ASP A 1 219 ? 0.717 5.164 6.195 1 94.56 219 ASP A C 1
ATOM 1669 O O . ASP A 1 219 ? 0.126 4.93 7.25 1 94.56 219 ASP A O 1
ATOM 1673 N N . GLN A 1 220 ? 0.161 5.789 5.219 1 96.38 220 GLN A N 1
ATOM 1674 C CA . GLN A 1 220 ? -1.213 6.273 5.312 1 96.38 220 GLN A CA 1
ATOM 1675 C C . GLN A 1 220 ? -2.201 5.113 5.398 1 96.38 220 GLN A C 1
ATOM 1677 O O . GLN A 1 220 ? -3.137 5.148 6.199 1 96.38 220 GLN A O 1
ATOM 1682 N N . MET A 1 221 ? -2.023 4.098 4.598 1 96.88 221 MET A N 1
ATOM 1683 C CA . MET A 1 221 ? -2.904 2.934 4.625 1 96.88 221 MET A CA 1
ATOM 1684 C C . MET A 1 221 ? -2.828 2.225 5.973 1 96.88 221 MET A C 1
ATOM 1686 O O . MET A 1 221 ? -3.846 1.769 6.5 1 96.88 221 MET A O 1
ATOM 1690 N N . THR A 1 222 ? -1.64 2.172 6.508 1 95.88 222 THR A N 1
ATOM 1691 C CA . THR A 1 222 ? -1.455 1.553 7.816 1 95.88 222 THR A CA 1
ATOM 1692 C C . THR A 1 222 ? -2.16 2.361 8.898 1 95.88 222 THR A C 1
ATOM 1694 O O . THR A 1 222 ? -2.85 1.799 9.75 1 95.88 222 THR A O 1
ATOM 1697 N N . ALA A 1 223 ? -1.97 3.641 8.859 1 97 223 ALA A N 1
ATOM 1698 C CA . ALA A 1 223 ? -2.635 4.516 9.82 1 97 223 ALA A CA 1
ATOM 1699 C C . ALA A 1 223 ? -4.152 4.379 9.727 1 97 223 ALA A C 1
ATOM 1701 O O . ALA A 1 223 ? -4.836 4.281 10.75 1 97 223 ALA A O 1
ATOM 1702 N N . MET A 1 224 ? -4.672 4.387 8.562 1 98.06 224 MET A N 1
ATOM 1703 C CA . MET A 1 224 ? -6.109 4.23 8.367 1 98.06 224 MET A CA 1
ATOM 1704 C C . MET A 1 224 ? -6.59 2.893 8.922 1 98.06 224 MET A C 1
ATOM 1706 O O . MET A 1 224 ? -7.633 2.82 9.57 1 98.06 224 MET A O 1
ATOM 1710 N N . THR A 1 225 ? -5.832 1.838 8.617 1 97.31 225 THR A N 1
ATOM 1711 C CA . THR A 1 225 ? -6.184 0.521 9.133 1 97.31 225 THR A CA 1
ATOM 1712 C C . THR A 1 225 ? -6.266 0.544 10.656 1 97.31 225 THR A C 1
ATOM 1714 O O . THR A 1 225 ? -7.227 0.04 11.242 1 97.31 225 THR A O 1
ATOM 1717 N N . ALA A 1 226 ? -5.246 1.164 11.258 1 96.81 226 ALA A N 1
ATOM 1718 C CA . ALA A 1 226 ? -5.227 1.249 12.711 1 96.81 226 ALA A CA 1
ATOM 1719 C C . ALA A 1 226 ? -6.461 1.979 13.234 1 96.81 226 ALA A C 1
ATOM 1721 O O . ALA A 1 226 ? -7.188 1.454 14.086 1 96.81 226 ALA A O 1
ATOM 1722 N N . MET A 1 227 ? -6.77 3.078 12.719 1 98.12 227 MET A N 1
ATOM 1723 C CA . MET A 1 227 ? -7.824 3.93 13.266 1 98.12 227 MET A CA 1
ATOM 1724 C C . MET A 1 227 ? -9.203 3.348 12.961 1 98.12 227 MET A C 1
ATOM 1726 O O . MET A 1 227 ? -10.086 3.373 13.82 1 98.12 227 MET A O 1
ATOM 1730 N N . VAL A 1 228 ? -9.398 2.779 11.766 1 98.19 228 VAL A N 1
ATOM 1731 C CA . VAL A 1 228 ? -10.695 2.232 11.359 1 98.19 228 VAL A CA 1
ATOM 1732 C C . VAL A 1 228 ? -10.938 0.903 12.07 1 98.19 228 VAL A C 1
ATOM 1734 O O . VAL A 1 228 ? -11.906 0.758 12.812 1 98.19 228 VAL A O 1
ATOM 1737 N N . SER A 1 229 ? -10.031 0.005 11.93 1 97.56 229 SER A N 1
ATOM 1738 C CA . SER A 1 229 ? -10.242 -1.34 12.453 1 97.56 229 SER A CA 1
ATOM 1739 C C . SER A 1 229 ? -10.078 -1.373 13.969 1 97.56 229 SER A C 1
ATOM 1741 O O . SER A 1 229 ? -10.664 -2.219 14.641 1 97.56 229 SER A O 1
ATOM 1743 N N . GLY A 1 230 ? -9.25 -0.433 14.492 1 96.56 230 GLY A N 1
ATOM 1744 C CA . GLY A 1 230 ? -8.992 -0.387 15.922 1 96.56 230 GLY A CA 1
ATOM 1745 C C . GLY A 1 230 ? -10.086 0.317 16.703 1 96.56 230 GLY A C 1
ATOM 1746 O O . GLY A 1 230 ? -10.008 0.435 17.922 1 96.56 230 GLY A O 1
ATOM 1747 N N . GLY A 1 231 ? -11.07 0.849 16.047 1 97.06 231 GLY A N 1
ATOM 1748 C CA . GLY A 1 231 ? -12.273 1.354 16.688 1 97.06 231 GLY A CA 1
ATOM 1749 C C . GLY A 1 231 ? -12.148 2.803 17.125 1 97.06 231 GLY A C 1
ATOM 1750 O O . GLY A 1 231 ? -12.922 3.273 17.953 1 97.06 231 GLY A O 1
ATOM 1751 N N . VAL A 1 232 ? -11.227 3.549 16.625 1 98.44 232 VAL A N 1
ATOM 1752 C CA . VAL A 1 232 ? -11.031 4.938 17.031 1 98.44 232 VAL A CA 1
ATOM 1753 C C . VAL A 1 232 ? -12.273 5.758 16.688 1 98.44 232 VAL A C 1
ATOM 1755 O O . VAL A 1 232 ? -12.773 6.516 17.516 1 98.44 232 VAL A O 1
ATOM 1758 N N . PHE A 1 233 ? -12.828 5.578 15.477 1 98.38 233 PHE A N 1
ATOM 1759 C CA . PHE A 1 233 ? -13.961 6.367 15.023 1 98.38 233 PHE A CA 1
ATOM 1760 C C . PHE A 1 233 ? -15.242 5.922 15.719 1 98.38 233 PHE A C 1
ATOM 1762 O O . PHE A 1 233 ? -16.234 6.648 15.719 1 98.38 233 PHE A O 1
ATOM 1769 N N . GLU A 1 234 ? -15.266 4.695 16.266 1 96.81 234 GLU A N 1
ATOM 1770 C CA . GLU A 1 234 ? -16.359 4.266 17.125 1 96.81 234 GLU A CA 1
ATOM 1771 C C . GLU A 1 234 ? -16.375 5.035 18.438 1 96.81 234 GLU A C 1
ATOM 1773 O O . GLU A 1 234 ? -17.422 5.488 18.906 1 96.81 234 GLU A O 1
ATOM 1778 N N . ARG A 1 235 ? -15.234 5.129 19.016 1 97.81 235 ARG A N 1
ATOM 1779 C CA . ARG A 1 235 ? -15.094 5.77 20.312 1 97.81 235 ARG A CA 1
ATOM 1780 C C . ARG A 1 235 ? -15.172 7.289 20.188 1 97.81 235 ARG A C 1
ATOM 1782 O O . ARG A 1 235 ? -15.594 7.973 21.125 1 97.81 235 ARG A O 1
ATOM 1789 N N . HIS A 1 236 ? -14.781 7.844 19.062 1 98.56 236 HIS A N 1
ATOM 1790 C CA . HIS A 1 236 ? -14.773 9.281 18.797 1 98.56 236 HIS A CA 1
ATOM 1791 C C . HIS A 1 236 ? -15.438 9.602 17.453 1 98.56 236 HIS A C 1
ATOM 1793 O O . HIS A 1 236 ? -14.766 10 16.516 1 98.56 236 HIS A O 1
ATOM 1799 N N . PRO A 1 237 ? -16.719 9.555 17.344 1 98.31 237 PRO A N 1
ATOM 1800 C CA . PRO A 1 237 ? -17.438 9.617 16.078 1 98.31 237 PRO A CA 1
ATOM 1801 C C . PRO A 1 237 ? -17.328 10.984 15.398 1 98.31 237 PRO A C 1
ATOM 1803 O O . PRO A 1 237 ? -17.578 11.102 14.203 1 98.31 237 PRO A O 1
ATOM 1806 N N . LYS A 1 238 ? -16.922 12.008 16.141 1 98.56 238 LYS A N 1
ATOM 1807 C CA . LYS A 1 238 ? -16.844 13.352 15.562 1 98.56 238 LYS A CA 1
ATOM 1808 C C . LYS A 1 238 ? -15.406 13.703 15.18 1 98.56 238 LYS A C 1
ATOM 1810 O O . LYS A 1 238 ? -15.148 14.805 14.695 1 98.56 238 LYS A O 1
ATOM 1815 N N . LEU A 1 239 ? -14.477 12.781 15.406 1 98.81 239 LEU A N 1
ATOM 1816 C CA . LEU A 1 239 ? -13.078 13.016 15.07 1 98.81 239 LEU A CA 1
ATOM 1817 C C . LEU A 1 239 ? -12.883 13.07 13.555 1 98.81 239 LEU A C 1
ATOM 1819 O O . LEU A 1 239 ? -13.383 12.203 12.836 1 98.81 239 LEU A O 1
ATOM 1823 N N . ARG A 1 240 ? -12.242 14.117 13.039 1 98.75 240 ARG A N 1
ATOM 1824 C CA . ARG A 1 240 ? -11.883 14.25 11.633 1 98.75 240 ARG A CA 1
ATOM 1825 C C . ARG A 1 240 ? -10.383 14.031 11.43 1 98.75 240 ARG A C 1
ATOM 1827 O O . ARG A 1 240 ? -9.562 14.672 12.086 1 98.75 240 ARG A O 1
ATOM 1834 N N . VAL A 1 241 ? -10.102 13.156 10.523 1 98.94 241 VAL A N 1
ATOM 1835 C CA . VAL A 1 241 ? -8.703 12.812 10.266 1 98.94 241 VAL A CA 1
ATOM 1836 C C . VAL A 1 241 ? -8.422 12.883 8.766 1 98.94 241 VAL A C 1
ATOM 1838 O O . VAL A 1 241 ? -9.195 12.359 7.957 1 98.94 241 VAL A O 1
ATOM 1841 N N . ALA A 1 242 ? -7.367 13.57 8.391 1 98.88 242 ALA A N 1
ATOM 1842 C CA . ALA A 1 242 ? -6.91 13.617 7.004 1 98.88 242 ALA A CA 1
ATOM 1843 C C . ALA A 1 242 ? -5.648 12.781 6.812 1 98.88 242 ALA A C 1
ATOM 1845 O O . ALA A 1 242 ? -4.688 12.914 7.57 1 98.88 242 ALA A O 1
ATOM 1846 N N . PHE A 1 243 ? -5.68 11.898 5.863 1 98.62 243 PHE A N 1
ATOM 1847 C CA . PHE A 1 243 ? -4.512 11.141 5.438 1 98.62 243 PHE A CA 1
ATOM 1848 C C . PHE A 1 243 ? -3.828 11.82 4.254 1 98.62 243 PHE A C 1
ATOM 1850 O O . PHE A 1 243 ? -4.344 11.789 3.133 1 98.62 243 PHE A O 1
ATOM 1857 N N . LEU A 1 244 ? -2.66 12.359 4.504 1 97.81 244 LEU A N 1
ATOM 1858 C CA . LEU A 1 244 ? -2.104 13.367 3.609 1 97.81 244 LEU A CA 1
ATOM 1859 C C . LEU A 1 244 ? -0.964 12.789 2.779 1 97.81 244 LEU A C 1
ATOM 1861 O O . LEU A 1 244 ? -0.352 11.789 3.17 1 97.81 244 LEU A O 1
ATOM 1865 N N . GLU A 1 245 ? -0.736 13.375 1.622 1 95.12 245 GLU A N 1
ATOM 1866 C CA . GLU A 1 245 ? 0.433 13.203 0.763 1 95.12 245 GLU A CA 1
ATOM 1867 C C . GLU A 1 245 ? 0.527 11.773 0.238 1 95.12 245 GLU A C 1
ATOM 1869 O O . GLU A 1 245 ? 1.604 11.18 0.243 1 95.12 245 GLU A O 1
ATOM 1874 N N . ALA A 1 246 ? -0.54 11.195 -0.095 1 95.31 246 ALA A N 1
ATOM 1875 C CA . ALA A 1 246 ? -0.539 9.852 -0.664 1 95.31 246 ALA A CA 1
ATOM 1876 C C . ALA A 1 246 ? -1.528 9.75 -1.821 1 95.31 246 ALA A C 1
ATOM 1878 O O . ALA A 1 246 ? -1.881 8.641 -2.244 1 95.31 246 ALA A O 1
ATOM 1879 N N . GLY A 1 247 ? -2.033 10.891 -2.287 1 96.5 247 GLY A N 1
ATOM 1880 C CA . GLY A 1 247 ? -3.053 10.859 -3.322 1 96.5 247 GLY A CA 1
ATOM 1881 C C . GLY A 1 247 ? -4.379 10.297 -2.84 1 96.5 247 GLY A C 1
ATOM 1882 O O . GLY A 1 247 ? -4.543 10.016 -1.651 1 96.5 247 GLY A O 1
ATOM 1883 N N . ALA A 1 248 ? -5.309 10.219 -3.773 1 98.38 248 ALA A N 1
ATOM 1884 C CA . ALA A 1 248 ? -6.641 9.719 -3.436 1 98.38 248 ALA A CA 1
ATOM 1885 C C . ALA A 1 248 ? -6.93 8.406 -4.156 1 98.38 248 ALA A C 1
ATOM 1887 O O . ALA A 1 248 ? -7.875 7.699 -3.807 1 98.38 248 ALA A O 1
ATOM 1888 N N . GLY A 1 249 ? -6.105 8.086 -5.121 1 98.38 249 GLY A N 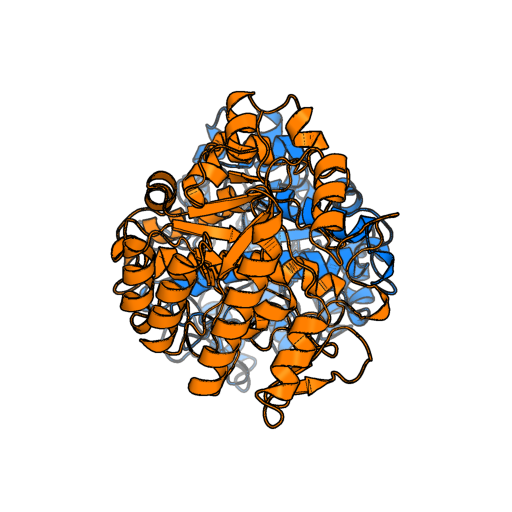1
ATOM 1889 C CA . GLY A 1 249 ? -6.387 6.98 -6.023 1 98.38 249 GLY A CA 1
ATOM 1890 C C . GLY A 1 249 ? -6.422 5.633 -5.328 1 98.38 249 GLY A C 1
ATOM 1891 O O . GLY A 1 249 ? -7.051 4.691 -5.816 1 98.38 249 GLY A O 1
ATOM 1892 N N . TRP A 1 250 ? -5.789 5.52 -4.184 1 98.31 250 TRP A N 1
ATOM 1893 C CA . TRP A 1 250 ? -5.711 4.254 -3.463 1 98.31 250 TRP A CA 1
ATOM 1894 C C . TRP A 1 250 ? -6.961 4.027 -2.619 1 98.31 250 TRP A C 1
ATOM 1896 O O . TRP A 1 250 ? -7.219 2.914 -2.16 1 98.31 250 TRP A O 1
ATOM 1906 N N . VAL A 1 251 ? -7.805 5.02 -2.434 1 98.75 251 VAL A N 1
ATOM 1907 C CA . VAL A 1 251 ? -8.812 4.988 -1.379 1 98.75 251 VAL A CA 1
ATOM 1908 C C . VAL A 1 251 ? -9.914 3.998 -1.745 1 98.75 251 VAL A C 1
ATOM 1910 O O . VAL A 1 251 ? -10.328 3.182 -0.917 1 98.75 251 VAL A O 1
ATOM 1913 N N . PRO A 1 252 ? -10.438 3.988 -3.023 1 98.56 252 PRO A N 1
ATOM 1914 C CA . PRO A 1 252 ? -11.516 3.033 -3.316 1 98.56 252 PRO A CA 1
ATOM 1915 C C . PRO A 1 252 ? -11.078 1.582 -3.141 1 98.56 252 PRO A C 1
ATOM 1917 O O . PRO A 1 252 ? -11.828 0.769 -2.596 1 98.56 252 PRO A O 1
ATOM 1920 N N . PHE A 1 253 ? -9.922 1.3 -3.627 1 97.31 253 PHE A N 1
ATOM 1921 C CA . PHE A 1 253 ? -9.391 -0.046 -3.471 1 97.31 253 PHE A CA 1
ATOM 1922 C C . PHE A 1 253 ? -9.234 -0.399 -1.996 1 97.31 253 PHE A C 1
ATOM 1924 O O . PHE A 1 253 ? -9.609 -1.493 -1.571 1 97.31 253 PHE A O 1
ATOM 1931 N N . PHE A 1 254 ? -8.734 0.484 -1.223 1 98.38 254 PHE A N 1
ATOM 1932 C CA . PHE A 1 254 ? -8.367 0.166 0.152 1 98.38 254 PHE A CA 1
ATOM 1933 C C . PHE A 1 254 ? -9.602 0.129 1.047 1 98.38 254 PHE A C 1
ATOM 1935 O O . PHE A 1 254 ? -9.703 -0.714 1.939 1 98.38 254 PHE A O 1
ATOM 1942 N N . ILE A 1 255 ? -10.531 1.028 0.858 1 98.62 255 ILE A N 1
ATOM 1943 C CA . ILE A 1 255 ? -11.789 1.001 1.597 1 98.62 255 ILE A CA 1
ATOM 1944 C C . ILE A 1 255 ? -12.539 -0.295 1.293 1 98.62 255 ILE A C 1
ATOM 1946 O O . ILE A 1 255 ? -13.141 -0.896 2.188 1 98.62 255 ILE A O 1
ATOM 1950 N N . ASP A 1 256 ? -12.516 -0.692 0.048 1 97.94 256 ASP A N 1
ATOM 1951 C CA . ASP A 1 256 ? -13.148 -1.954 -0.32 1 97.94 256 ASP A CA 1
ATOM 1952 C C . ASP A 1 256 ? -12.484 -3.131 0.391 1 97.94 256 ASP A C 1
ATOM 1954 O O . ASP A 1 256 ? -13.164 -4.059 0.838 1 97.94 256 ASP A O 1
ATOM 1958 N N . ARG A 1 257 ? -11.195 -3.131 0.436 1 97.62 257 ARG A N 1
ATOM 1959 C CA . ARG A 1 257 ? -10.445 -4.176 1.132 1 97.62 257 ARG A CA 1
ATOM 1960 C C . ARG A 1 257 ? -10.812 -4.215 2.611 1 97.62 257 ARG A C 1
ATOM 1962 O O . ARG A 1 257 ? -11.086 -5.285 3.162 1 97.62 257 ARG A O 1
ATOM 1969 N N . LEU A 1 258 ? -10.828 -3.043 3.25 1 98.06 258 LEU A N 1
ATOM 1970 C CA . LEU A 1 258 ? -11.227 -2.975 4.648 1 98.06 258 LEU A CA 1
ATOM 1971 C C . LEU A 1 258 ? -12.664 -3.465 4.828 1 98.06 258 LEU A C 1
ATOM 1973 O O . LEU A 1 258 ? -12.961 -4.18 5.785 1 98.06 258 LEU A O 1
ATOM 1977 N N . HIS A 1 259 ? -13.562 -3.09 3.906 1 97.88 259 HIS A N 1
ATOM 1978 C CA . HIS A 1 259 ? -14.953 -3.516 3.93 1 97.88 259 HIS A CA 1
ATOM 1979 C C . HIS A 1 259 ? -15.062 -5.035 3.891 1 97.88 259 HIS A C 1
ATOM 1981 O O . HIS A 1 259 ? -15.805 -5.629 4.684 1 97.88 259 HIS A O 1
ATOM 1987 N N . GLU A 1 260 ? -14.336 -5.672 2.986 1 96.12 260 GLU A N 1
ATOM 1988 C CA . GLU A 1 260 ? -14.391 -7.121 2.844 1 96.12 260 GLU A CA 1
ATOM 1989 C C . GLU A 1 260 ? -13.914 -7.816 4.117 1 96.12 260 GLU A C 1
ATOM 1991 O O . GLU A 1 260 ? -14.5 -8.812 4.543 1 96.12 260 GLU A O 1
ATOM 1996 N N . HIS A 1 261 ? -12.867 -7.293 4.691 1 96.12 261 HIS A N 1
ATOM 1997 C CA . HIS A 1 261 ? -12.344 -7.875 5.926 1 96.12 261 HIS A CA 1
ATOM 1998 C C . HIS A 1 261 ? -13.32 -7.68 7.082 1 96.12 261 HIS A C 1
ATOM 2000 O O . HIS A 1 261 ? -13.484 -8.57 7.914 1 96.12 261 HIS A O 1
ATOM 2006 N N . TYR A 1 262 ? -13.922 -6.508 7.102 1 96.81 262 TYR A N 1
ATOM 2007 C CA . TYR A 1 262 ? -14.938 -6.25 8.117 1 96.81 262 TYR A CA 1
ATOM 2008 C C . TYR A 1 262 ? -16.094 -7.227 7.984 1 96.81 262 TYR A C 1
ATOM 2010 O O . TYR A 1 262 ? -16.516 -7.844 8.969 1 96.81 262 TYR A O 1
ATOM 2018 N N . GLU A 1 263 ? -16.594 -7.387 6.797 1 94.94 263 GLU A N 1
ATOM 2019 C CA . GLU A 1 263 ? -17.766 -8.227 6.535 1 94.94 263 GLU A CA 1
ATOM 2020 C C . GLU A 1 263 ? -17.469 -9.688 6.855 1 94.94 263 GLU A C 1
ATOM 2022 O O . GLU A 1 263 ? -18.312 -10.383 7.43 1 94.94 263 GLU A O 1
ATOM 2027 N N . LYS A 1 264 ? -16.328 -10.164 6.559 1 92.44 264 LYS A N 1
ATOM 2028 C CA . LYS A 1 264 ? -16.047 -11.602 6.629 1 92.44 264 LYS A CA 1
ATOM 2029 C C . LYS A 1 264 ? -15.484 -11.984 7.992 1 92.44 264 LYS A C 1
ATOM 2031 O O . LYS A 1 264 ? -15.773 -13.062 8.508 1 92.44 264 LYS A O 1
ATOM 2036 N N . ARG A 1 265 ? -14.633 -11.031 8.57 1 91.19 265 ARG A N 1
ATOM 2037 C CA . ARG A 1 265 ? -13.914 -11.43 9.773 1 91.19 265 ARG A CA 1
ATOM 2038 C C . ARG A 1 265 ? -13.734 -10.25 10.719 1 91.19 265 ARG A C 1
ATOM 2040 O O . ARG A 1 265 ? -12.789 -10.227 11.516 1 91.19 265 ARG A O 1
ATOM 2047 N N . GLY A 1 266 ? -14.516 -9.281 10.609 1 90.44 266 GLY A N 1
ATOM 2048 C CA . GLY A 1 266 ? -14.383 -8.117 11.469 1 90.44 266 GLY A CA 1
ATOM 2049 C C . GLY A 1 266 ? -14.422 -8.453 12.945 1 90.44 266 GLY A C 1
ATOM 2050 O O . GLY A 1 266 ? -13.797 -7.777 13.758 1 90.44 266 GLY A O 1
ATOM 2051 N N . ASP A 1 267 ? -15.094 -9.555 13.312 1 91.44 267 ASP A N 1
ATOM 2052 C CA . ASP A 1 267 ? -15.297 -9.953 14.703 1 91.44 267 ASP A CA 1
ATOM 2053 C C . ASP A 1 267 ? -14.016 -10.523 15.312 1 91.44 267 ASP A C 1
ATOM 2055 O O . ASP A 1 267 ? -13.93 -10.703 16.531 1 91.44 267 ASP A O 1
ATOM 2059 N N . TRP A 1 268 ? -12.984 -10.664 14.484 1 90.06 268 TRP A N 1
ATOM 2060 C CA . TRP A 1 268 ? -11.711 -11.188 14.992 1 90.06 268 TRP A CA 1
ATOM 2061 C C . TRP A 1 268 ? -10.891 -10.07 15.625 1 90.06 268 TRP A C 1
ATOM 2063 O O . TRP A 1 268 ? -9.898 -10.344 16.312 1 90.06 268 TRP A O 1
ATOM 2073 N N . VAL A 1 269 ? -11.266 -8.859 15.43 1 91.62 269 VAL A N 1
ATOM 2074 C CA . VAL A 1 269 ? -10.594 -7.734 16.062 1 91.62 269 VAL A CA 1
ATOM 2075 C C . VAL A 1 269 ? -11.344 -7.324 17.328 1 91.62 269 VAL A C 1
ATOM 2077 O O . VAL A 1 269 ? -12.422 -6.723 17.25 1 91.62 269 VAL A O 1
ATOM 2080 N N . GLU A 1 270 ? -10.742 -7.598 18.375 1 89.31 270 GLU A N 1
ATOM 2081 C CA . GLU A 1 270 ? -11.398 -7.281 19.641 1 89.31 270 GLU A CA 1
ATOM 2082 C C . GLU A 1 270 ? -11.438 -5.773 19.875 1 89.31 270 GLU A C 1
ATOM 2084 O O . GLU A 1 270 ? -10.445 -5.078 19.656 1 89.31 270 GLU A O 1
ATOM 2089 N N . ARG A 1 271 ? -12.625 -5.227 20.328 1 88.88 271 ARG A N 1
ATOM 2090 C CA . ARG A 1 271 ? -12.836 -3.816 20.656 1 88.88 271 ARG A CA 1
ATOM 2091 C C . ARG A 1 271 ? -12.508 -2.93 19.453 1 88.88 271 ARG A C 1
ATOM 2093 O O . ARG A 1 271 ? -12.008 -1.815 19.625 1 88.88 271 ARG A O 1
ATOM 2100 N N . GLY A 1 272 ? -12.727 -3.531 18.266 1 94.62 272 GLY A N 1
ATOM 2101 C CA . GLY A 1 272 ? -12.438 -2.828 17.031 1 94.62 272 GLY A CA 1
ATOM 2102 C C . GLY A 1 272 ? -13.664 -2.23 16.391 1 94.62 272 GLY A C 1
ATOM 2103 O O . GLY A 1 272 ? -14.586 -1.778 17.078 1 94.62 272 GLY A O 1
ATOM 2104 N N . TRP A 1 273 ? -13.609 -2.133 15.156 1 95.69 273 TRP A N 1
ATOM 2105 C CA . TRP A 1 273 ? -14.672 -1.556 14.344 1 95.69 273 TRP A CA 1
ATOM 2106 C C . TRP A 1 273 ? -15.992 -2.279 14.578 1 95.69 273 TRP A C 1
ATOM 2108 O O . TRP A 1 273 ? -16.016 -3.488 14.82 1 95.69 273 TRP A O 1
ATOM 2118 N N . ARG A 1 274 ? -17.109 -1.413 14.617 1 96 274 ARG A N 1
ATOM 2119 C CA . ARG A 1 274 ? -18.469 -1.933 14.766 1 96 274 ARG A CA 1
ATOM 2120 C C . ARG A 1 274 ? -19.328 -1.547 13.57 1 96 274 ARG A C 1
ATOM 2122 O O . ARG A 1 274 ? -20.484 -1.987 13.469 1 96 274 ARG A O 1
ATOM 2129 N N . ARG A 1 275 ? -18.781 -0.728 12.727 1 96.88 275 ARG A N 1
ATOM 2130 C CA . ARG A 1 275 ? -19.469 -0.324 11.508 1 96.88 275 ARG A CA 1
ATOM 2131 C C . ARG A 1 275 ? -18.594 -0.57 10.281 1 96.88 275 ARG A C 1
ATOM 2133 O O . ARG A 1 275 ? -17.375 -0.726 10.398 1 96.88 275 ARG A O 1
ATOM 2140 N N . ASP A 1 276 ? -19.234 -0.582 9.125 1 97.75 276 ASP A N 1
ATOM 2141 C CA . ASP A 1 276 ? -18.547 -0.71 7.848 1 97.75 276 ASP A CA 1
ATOM 2142 C C . ASP A 1 276 ? -17.641 0.491 7.586 1 97.75 276 ASP A C 1
ATOM 2144 O O . ASP A 1 276 ? -18.016 1.632 7.855 1 97.75 276 ASP A O 1
ATOM 2148 N N . PRO A 1 277 ? -16.469 0.256 7.09 1 97.88 277 PRO A N 1
ATOM 2149 C CA . PRO A 1 277 ? -15.555 1.356 6.773 1 97.88 277 PRO A CA 1
ATOM 2150 C C . PRO A 1 277 ? -16.219 2.443 5.926 1 97.88 277 PRO A C 1
ATOM 2152 O O . PRO A 1 277 ? -15.906 3.629 6.09 1 97.88 277 PRO A O 1
ATOM 2155 N N . HIS A 1 278 ? -17.141 2.129 5.055 1 98 278 HIS A N 1
ATOM 2156 C CA . HIS A 1 278 ? -17.859 3.104 4.246 1 98 278 HIS A CA 1
ATOM 2157 C C . HIS A 1 278 ? -18.625 4.094 5.125 1 98 278 HIS A C 1
ATOM 2159 O O . HIS A 1 278 ? -18.766 5.266 4.766 1 98 278 HIS A O 1
ATOM 2165 N N . GLU A 1 279 ? -19.078 3.627 6.215 1 98.06 279 GLU A N 1
ATOM 2166 C CA . GLU A 1 279 ? -19.859 4.473 7.102 1 98.06 279 GLU A CA 1
ATOM 2167 C C . GLU A 1 279 ? -19 5.527 7.781 1 98.06 279 GLU A C 1
ATOM 2169 O O . GLU A 1 279 ? -19.438 6.656 8 1 98.06 279 GLU A O 1
ATOM 2174 N N . TYR A 1 280 ? -17.734 5.164 8.102 1 97.94 280 TYR A N 1
ATOM 2175 C CA . TYR A 1 280 ? -16.828 6.141 8.688 1 97.94 280 TYR A CA 1
ATOM 2176 C C . TYR A 1 280 ? -16.469 7.227 7.676 1 97.94 280 TYR A C 1
ATOM 2178 O O . TYR A 1 280 ? -16.328 8.398 8.039 1 97.94 280 TYR A O 1
ATOM 2186 N N . LEU A 1 281 ? -16.297 6.797 6.449 1 98.12 281 LEU A N 1
ATOM 2187 C CA . LEU A 1 281 ? -16.031 7.758 5.379 1 98.12 281 LEU A CA 1
ATOM 2188 C C . LEU A 1 281 ? -17.234 8.688 5.188 1 98.12 281 LEU A C 1
ATOM 2190 O O . LEU A 1 281 ? -17.078 9.906 5.129 1 98.12 281 LEU A O 1
ATOM 2194 N N . LYS A 1 282 ? -18.391 8.148 5.156 1 97.44 282 LYS A N 1
ATOM 2195 C CA . LYS A 1 282 ? -19.609 8.906 4.922 1 97.44 282 LYS A CA 1
ATOM 2196 C C . LYS A 1 282 ? -19.906 9.852 6.086 1 97.44 282 LYS A C 1
ATOM 2198 O O . LYS A 1 282 ? -20.438 10.945 5.883 1 97.44 282 LYS A O 1
ATOM 2203 N N . ALA A 1 283 ? -19.516 9.422 7.285 1 97.81 283 ALA A N 1
ATOM 2204 C CA . ALA A 1 283 ? -19.797 10.195 8.492 1 97.81 283 ALA A CA 1
ATOM 2205 C C . ALA A 1 283 ? -18.875 11.398 8.602 1 97.81 283 ALA A C 1
ATOM 2207 O O . ALA A 1 283 ? -19.078 12.273 9.445 1 97.81 283 ALA A O 1
ATOM 2208 N N . GLY A 1 284 ? -17.859 11.469 7.742 1 97.94 284 GLY A N 1
ATOM 2209 C CA . GLY A 1 284 ? -16.984 12.633 7.734 1 97.94 284 GLY A CA 1
ATOM 2210 C C . GLY A 1 284 ? -15.773 12.469 8.625 1 97.94 284 GLY A C 1
ATOM 2211 O O . GLY A 1 284 ? -15.117 13.453 8.977 1 97.94 284 GLY A O 1
ATOM 2212 N N . ASN A 1 285 ? -15.438 11.227 9.023 1 98.69 285 ASN A N 1
ATOM 2213 C CA . ASN A 1 285 ? -14.266 10.977 9.852 1 98.69 285 ASN A CA 1
ATOM 2214 C C . ASN A 1 285 ? -12.984 11.008 9.039 1 98.69 285 ASN A C 1
ATOM 2216 O O . ASN A 1 285 ? -11.906 11.258 9.57 1 98.69 285 ASN A O 1
ATOM 2220 N N . ILE A 1 286 ? -13.117 10.734 7.73 1 98.81 286 ILE A N 1
ATOM 2221 C CA . ILE A 1 286 ? -11.945 10.453 6.914 1 98.81 286 ILE A CA 1
ATOM 2222 C C . ILE A 1 286 ? -11.859 11.461 5.77 1 98.81 286 ILE A C 1
ATOM 2224 O O . ILE A 1 286 ? -12.828 11.656 5.031 1 98.81 286 ILE A O 1
ATOM 2228 N N . PHE A 1 287 ? -10.75 12.109 5.641 1 98.88 287 PHE A N 1
ATOM 2229 C CA . PHE A 1 287 ? -10.383 12.961 4.516 1 98.88 287 PHE A CA 1
ATOM 2230 C C . PHE A 1 287 ? -9.055 12.516 3.91 1 98.88 287 PHE A C 1
ATOM 2232 O O . PHE A 1 287 ? -8.258 11.859 4.574 1 98.88 287 PHE A O 1
ATOM 2239 N N . VAL A 1 288 ? -8.875 12.789 2.6 1 98.75 288 VAL A N 1
ATOM 2240 C CA . VAL A 1 288 ? -7.605 12.547 1.93 1 98.75 288 VAL A CA 1
ATOM 2241 C C . VAL A 1 288 ? -7.25 13.727 1.037 1 98.75 288 VAL A C 1
ATOM 2243 O O . VAL A 1 288 ? -8.094 14.586 0.772 1 98.75 288 VAL A O 1
ATOM 2246 N N . THR A 1 289 ? -5.996 13.781 0.684 1 98.44 289 THR A N 1
ATOM 2247 C CA . THR A 1 289 ? -5.582 14.789 -0.287 1 98.44 289 THR A CA 1
ATOM 2248 C C . THR A 1 289 ? -5.309 14.156 -1.646 1 98.44 289 THR A C 1
ATOM 2250 O O . THR A 1 289 ? -5.043 12.953 -1.731 1 98.44 289 THR A O 1
ATOM 2253 N N . CYS A 1 290 ? -5.43 14.938 -2.629 1 98.12 290 CYS A N 1
ATOM 2254 C CA . CYS A 1 290 ? -5.133 14.477 -3.98 1 98.12 290 CYS A CA 1
ATOM 2255 C C . CYS A 1 290 ? -4.297 15.5 -4.738 1 98.12 290 CYS A C 1
ATOM 2257 O O . CYS A 1 290 ? -4.199 16.656 -4.32 1 98.12 290 CYS A O 1
ATOM 2259 N N . GLU A 1 291 ? -3.641 15.016 -5.695 1 96.31 291 GLU A N 1
ATOM 2260 C CA . GLU A 1 291 ? -3.189 15.828 -6.816 1 96.31 291 GLU A CA 1
ATOM 2261 C C . GLU A 1 291 ? -4.199 15.805 -7.961 1 96.31 291 GLU A C 1
ATOM 2263 O O . GLU A 1 291 ? -4.539 14.734 -8.469 1 96.31 291 GLU A O 1
ATOM 2268 N N . PRO A 1 292 ? -4.637 16.938 -8.344 1 96 292 PRO A N 1
ATOM 2269 C CA . PRO A 1 292 ? -5.773 16.969 -9.266 1 96 292 PRO A CA 1
ATOM 2270 C C . PRO A 1 292 ? -5.473 16.281 -10.594 1 96 292 PRO A C 1
ATOM 2272 O O . PRO A 1 292 ? -6.395 15.969 -11.352 1 96 292 PRO A O 1
ATOM 2275 N N . GLU A 1 293 ? -4.277 16.094 -10.938 1 95.56 293 GLU A N 1
ATOM 2276 C CA . GLU A 1 293 ? -3.924 15.484 -12.211 1 95.56 293 GLU A CA 1
ATOM 2277 C C . GLU A 1 293 ? -3.988 13.961 -12.125 1 95.56 293 GLU A C 1
ATOM 2279 O O . GLU A 1 293 ? -3.812 13.266 -13.125 1 95.56 293 GLU A O 1
ATOM 2284 N N . GLU A 1 294 ? -4.254 13.359 -10.961 1 97.44 294 GLU A N 1
ATOM 2285 C CA . GLU A 1 294 ? -4.367 11.906 -10.859 1 97.44 294 GLU A CA 1
ATOM 2286 C C . GLU A 1 294 ? -5.328 11.352 -11.906 1 97.44 294 GLU A C 1
ATOM 2288 O O . GLU A 1 294 ? -6.516 11.688 -11.906 1 97.44 294 GLU A O 1
ATOM 2293 N N . PRO A 1 295 ? -4.906 10.438 -12.734 1 97.88 295 PRO A N 1
ATOM 2294 C CA . PRO A 1 295 ? -5.773 9.938 -13.805 1 97.88 295 PRO A CA 1
ATOM 2295 C C . PRO A 1 295 ? -6.988 9.18 -13.281 1 97.88 295 PRO A C 1
ATOM 2297 O O . PRO A 1 295 ? -8.047 9.188 -13.914 1 97.88 295 PRO A O 1
ATOM 2300 N N . ILE A 1 296 ? -6.914 8.625 -12.102 1 98.62 296 ILE A N 1
ATOM 2301 C CA . ILE A 1 296 ? -7.938 7.727 -11.578 1 98.62 296 ILE A CA 1
ATOM 2302 C C . ILE A 1 296 ? -8.961 8.523 -10.781 1 98.62 296 ILE A C 1
ATOM 2304 O O . ILE A 1 296 ? -9.953 7.969 -10.297 1 98.62 296 ILE A O 1
ATOM 2308 N N . LEU A 1 297 ? -8.766 9.844 -10.648 1 98.62 297 LEU A N 1
ATOM 2309 C CA . LEU A 1 297 ? -9.578 10.68 -9.773 1 98.62 297 LEU A CA 1
ATOM 2310 C C . LEU A 1 297 ? -11.055 10.594 -10.148 1 98.62 297 LEU A C 1
ATOM 2312 O O . LEU A 1 297 ? -11.914 10.461 -9.281 1 98.62 297 LEU A O 1
ATOM 2316 N N . PRO A 1 298 ? -11.477 10.594 -11.492 1 98.62 298 PRO A N 1
ATOM 2317 C CA . PRO A 1 298 ? -12.891 10.438 -11.812 1 98.62 298 PRO A CA 1
ATOM 2318 C C . PRO A 1 298 ? -13.477 9.125 -11.281 1 98.62 298 PRO A C 1
ATOM 2320 O O . PRO A 1 298 ? -14.617 9.109 -10.797 1 98.62 298 PRO A O 1
ATOM 2323 N N . GLY A 1 299 ? -12.688 8.047 -11.383 1 98.62 299 GLY A N 1
ATOM 2324 C CA . GLY A 1 299 ? -13.148 6.777 -10.852 1 98.62 299 GLY A CA 1
ATOM 2325 C C . GLY A 1 299 ? -13.344 6.793 -9.344 1 98.62 299 GLY A C 1
ATOM 2326 O O . GLY A 1 299 ? -14.273 6.184 -8.828 1 98.62 299 GLY A O 1
ATOM 2327 N N . VAL A 1 300 ? -12.422 7.496 -8.625 1 98.88 300 VAL A N 1
ATOM 2328 C CA . VAL A 1 300 ? -12.547 7.641 -7.18 1 98.88 300 VAL A CA 1
ATOM 2329 C C . VAL A 1 300 ? -13.875 8.32 -6.844 1 98.88 300 VAL A C 1
ATOM 2331 O O . VAL A 1 300 ? -14.625 7.844 -5.988 1 98.88 300 VAL A O 1
ATOM 2334 N N . ILE A 1 301 ? -14.148 9.414 -7.543 1 98.75 301 ILE A N 1
ATOM 2335 C CA . ILE A 1 301 ? -15.352 10.211 -7.301 1 98.75 301 ILE A CA 1
ATOM 2336 C C . ILE A 1 301 ? -16.594 9.375 -7.613 1 98.75 301 ILE A C 1
ATOM 2338 O O . ILE A 1 301 ? -17.578 9.422 -6.879 1 98.75 301 ILE A O 1
ATOM 2342 N N . ASP A 1 302 ? -16.562 8.562 -8.656 1 98.38 302 ASP A N 1
ATOM 2343 C CA . ASP A 1 302 ? -17.703 7.727 -9.047 1 98.38 302 ASP A CA 1
ATOM 2344 C C . ASP A 1 302 ? -18.031 6.711 -7.957 1 98.38 302 ASP A C 1
ATOM 2346 O O . ASP A 1 302 ? -19.203 6.418 -7.715 1 98.38 302 ASP A O 1
ATOM 2350 N N . VAL A 1 303 ? -17.031 6.203 -7.305 1 98.44 303 VAL A N 1
ATOM 2351 C CA . VAL A 1 303 ? -17.219 5.09 -6.379 1 98.44 303 VAL A CA 1
ATOM 2352 C C . VAL A 1 303 ? -17.531 5.629 -4.988 1 98.44 303 VAL A C 1
ATOM 2354 O O . VAL A 1 303 ? -18.391 5.082 -4.285 1 98.44 303 VAL A O 1
ATOM 2357 N N . LEU A 1 304 ? -16.844 6.723 -4.559 1 98.69 304 LEU A N 1
ATOM 2358 C CA . LEU A 1 304 ? -16.906 7.102 -3.152 1 98.69 304 LEU A CA 1
ATOM 2359 C C . LEU A 1 304 ? -17.438 8.523 -2.996 1 98.69 304 LEU A C 1
ATOM 2361 O O . LEU A 1 304 ? -17.672 8.984 -1.877 1 98.69 304 LEU A O 1
ATOM 2365 N N . GLY A 1 305 ? -17.641 9.234 -4.078 1 98.44 305 GLY A N 1
ATOM 2366 C CA . GLY A 1 305 ? -17.969 10.648 -3.996 1 98.44 305 GLY A CA 1
ATOM 2367 C C . GLY A 1 305 ? -16.75 11.539 -3.799 1 98.44 305 GLY A C 1
ATOM 2368 O O . GLY A 1 305 ? -15.617 11.055 -3.791 1 98.44 305 GLY A O 1
ATOM 2369 N N . ALA A 1 306 ? -16.953 12.812 -3.686 1 98.62 306 ALA A N 1
ATOM 2370 C CA . ALA A 1 306 ? -15.859 13.773 -3.662 1 98.62 306 ALA A CA 1
ATOM 2371 C C . ALA A 1 306 ? -15.766 14.469 -2.307 1 98.62 306 ALA A C 1
ATOM 2373 O O . ALA A 1 306 ? -14.867 15.281 -2.08 1 98.62 306 ALA A O 1
ATOM 2374 N N . ASP A 1 307 ? -16.609 14.125 -1.343 1 98.69 307 ASP A N 1
ATOM 2375 C CA . ASP A 1 307 ? -16.797 14.906 -0.124 1 98.69 307 ASP A CA 1
ATOM 2376 C C . ASP A 1 307 ? -15.57 14.812 0.778 1 98.69 307 ASP A C 1
ATOM 2378 O O . ASP A 1 307 ? -15.383 15.641 1.673 1 98.69 307 ASP A O 1
ATOM 2382 N N . PHE A 1 308 ? -14.766 13.773 0.514 1 98.75 308 PHE A N 1
ATOM 2383 C CA . PHE A 1 308 ? -13.664 13.516 1.439 1 98.75 308 PHE A CA 1
ATOM 2384 C C . PHE A 1 308 ? -12.328 13.898 0.816 1 98.75 308 PHE A C 1
ATOM 2386 O O . PHE A 1 308 ? -11.273 13.703 1.425 1 98.75 308 PHE A O 1
ATOM 2393 N N . ILE A 1 309 ? -12.297 14.461 -0.374 1 98.88 309 ILE A N 1
ATOM 2394 C CA . ILE A 1 309 ? -11.07 14.695 -1.135 1 98.88 309 ILE A CA 1
ATOM 2395 C C . ILE A 1 309 ? -10.711 16.188 -1.08 1 98.88 309 ILE A C 1
ATOM 2397 O O . ILE A 1 309 ? -11.547 17.047 -1.36 1 98.88 309 ILE A O 1
ATOM 2401 N N . MET A 1 310 ? -9.461 16.484 -0.745 1 98.94 310 MET A N 1
ATOM 2402 C CA . MET A 1 310 ? -8.969 17.859 -0.693 1 98.94 310 MET A CA 1
ATOM 2403 C C . MET A 1 310 ? -7.77 18.031 -1.618 1 98.94 310 MET A C 1
ATOM 2405 O O . MET A 1 310 ? -6.914 17.156 -1.715 1 98.94 310 MET A O 1
ATOM 2409 N N . PHE A 1 311 ? -7.703 19.172 -2.25 1 98.75 311 PHE A N 1
ATOM 2410 C CA . PHE A 1 311 ? -6.535 19.531 -3.045 1 98.75 311 PHE A CA 1
ATOM 2411 C C . PHE A 1 311 ? -5.324 19.781 -2.15 1 98.75 311 PHE A C 1
ATOM 2413 O O . PHE A 1 311 ? -5.441 20.406 -1.098 1 98.75 311 PHE A O 1
ATOM 2420 N N . ALA A 1 312 ? -4.207 19.234 -2.557 1 98.44 312 ALA A N 1
ATOM 2421 C CA . ALA A 1 312 ? -2.93 19.5 -1.901 1 98.44 312 ALA A CA 1
ATOM 2422 C C . ALA A 1 312 ? -1.824 19.734 -2.928 1 98.44 312 ALA A C 1
ATOM 2424 O O . ALA A 1 312 ? -1.714 19 -3.908 1 98.44 312 ALA A O 1
ATOM 2425 N N . SER A 1 313 ? -1.007 20.719 -2.705 1 97.19 313 SER A N 1
ATOM 2426 C CA . SER A 1 313 ? 0.079 21.016 -3.631 1 97.19 313 SER A CA 1
ATOM 2427 C C . SER A 1 313 ? 1.375 20.344 -3.207 1 97.19 313 SER A C 1
ATOM 2429 O O . SER A 1 313 ? 2.246 20.078 -4.039 1 97.19 313 SER A O 1
ATOM 2431 N N . ASP A 1 314 ? 1.512 20.109 -1.983 1 95.25 314 ASP A N 1
ATOM 2432 C CA . ASP A 1 314 ? 2.75 19.609 -1.387 1 95.25 314 ASP A CA 1
ATOM 2433 C C . ASP A 1 314 ? 3.883 20.609 -1.563 1 95.25 314 ASP A C 1
ATOM 2435 O O . ASP A 1 314 ? 5.055 20.281 -1.395 1 95.25 314 ASP A O 1
ATOM 2439 N N . TYR A 1 315 ? 3.562 21.875 -1.791 1 95.69 315 TYR A N 1
ATOM 2440 C CA . TYR A 1 315 ? 4.535 22.953 -1.863 1 95.69 315 TYR A CA 1
ATOM 2441 C C . TYR A 1 315 ? 5.391 23.016 -0.602 1 95.69 315 TYR A C 1
ATOM 2443 O O . TYR A 1 315 ? 4.875 22.875 0.51 1 95.69 315 TYR A O 1
ATOM 2451 N N . PRO A 1 316 ? 6.668 23.25 -0.806 1 94.06 316 PRO A N 1
ATOM 2452 C CA . PRO A 1 316 ? 7.477 23.469 -2.008 1 94.06 316 PRO A CA 1
ATOM 2453 C C . PRO A 1 316 ? 8.25 22.219 -2.428 1 94.06 316 PRO A C 1
ATOM 2455 O O . PRO A 1 316 ? 9.305 22.328 -3.061 1 94.06 316 PRO A O 1
ATOM 2458 N N . HIS A 1 317 ? 7.777 21.047 -2.146 1 91 317 HIS A N 1
ATOM 2459 C CA . HIS A 1 317 ? 8.531 19.812 -2.32 1 91 317 HIS A CA 1
ATOM 2460 C C . HIS A 1 317 ? 8.672 19.453 -3.797 1 91 317 HIS A C 1
ATOM 2462 O O . HIS A 1 317 ? 7.82 19.812 -4.609 1 91 317 HIS A O 1
ATOM 2468 N N . TRP A 1 318 ? 9.719 18.625 -4.047 1 88.69 318 TRP A N 1
ATOM 2469 C CA . TRP A 1 318 ? 10.094 18.281 -5.414 1 88.69 318 TRP A CA 1
ATOM 2470 C C . TRP A 1 318 ? 9.008 17.438 -6.078 1 88.69 318 TRP A C 1
ATOM 2472 O O . TRP A 1 318 ? 8.875 17.453 -7.305 1 88.69 318 TRP A O 1
ATOM 2482 N N . ASP A 1 319 ? 8.297 16.703 -5.312 1 88.81 319 ASP A N 1
ATOM 2483 C CA . ASP A 1 319 ? 7.324 15.773 -5.879 1 88.81 319 ASP A CA 1
ATOM 2484 C C . ASP A 1 319 ? 5.969 16.453 -6.066 1 88.81 319 ASP A C 1
ATOM 2486 O O . ASP A 1 319 ? 5 15.812 -6.477 1 88.81 319 ASP A O 1
ATOM 2490 N N . GLY A 1 320 ? 5.883 17.766 -5.727 1 91.69 320 GLY A N 1
ATOM 2491 C CA . GLY A 1 320 ? 4.707 18.547 -6.074 1 91.69 320 GLY A CA 1
ATOM 2492 C C . GLY A 1 320 ? 4.754 19.109 -7.48 1 91.69 320 GLY A C 1
ATOM 2493 O O . GLY A 1 320 ? 5.742 18.922 -8.195 1 91.69 320 GLY A O 1
ATOM 2494 N N . GLU A 1 321 ? 3.689 19.875 -7.867 1 93.94 321 GLU A N 1
ATOM 2495 C CA . GLU A 1 321 ? 3.578 20.328 -9.25 1 93.94 321 GLU A CA 1
ATOM 2496 C C . GLU A 1 321 ? 3.639 21.844 -9.344 1 93.94 321 GLU A C 1
ATOM 2498 O O . GLU A 1 321 ? 3.271 22.422 -10.367 1 93.94 321 GLU A O 1
ATOM 2503 N N . TRP A 1 322 ? 3.984 22.438 -8.18 1 94.81 322 TRP A N 1
ATOM 2504 C CA . TRP A 1 322 ? 4.141 23.891 -8.281 1 94.81 322 TRP A CA 1
ATOM 2505 C C . TRP A 1 322 ? 5.09 24.25 -9.422 1 94.81 322 TRP A C 1
ATOM 2507 O O . TRP A 1 322 ? 6.109 23.594 -9.625 1 94.81 322 TRP A O 1
ATOM 2517 N N . PRO A 1 323 ? 4.723 25.266 -10.281 1 96.06 323 PRO A N 1
ATOM 2518 C CA . PRO A 1 323 ? 3.672 26.266 -10.078 1 96.06 323 PRO A CA 1
ATOM 2519 C C . PRO A 1 323 ? 2.387 25.938 -10.828 1 96.06 323 PRO A C 1
ATOM 2521 O O . PRO A 1 323 ? 1.589 26.828 -11.125 1 96.06 323 PRO A O 1
ATOM 2524 N N . GLU A 1 324 ? 2.191 24.719 -11.164 1 96 324 GLU A N 1
ATOM 2525 C CA . GLU A 1 324 ? 1.011 24.328 -11.93 1 96 324 GLU A CA 1
ATOM 2526 C C . GLU A 1 324 ? 0.163 23.312 -11.164 1 96 324 GLU A C 1
ATOM 2528 O O . GLU A 1 324 ? -0.516 22.484 -11.766 1 96 324 GLU A O 1
ATOM 2533 N N . SER A 1 325 ? 0.289 23.328 -9.852 1 97 325 SER A N 1
ATOM 2534 C CA . SER A 1 325 ? -0.402 22.344 -9.023 1 97 325 SER A CA 1
ATOM 2535 C C . SER A 1 325 ? -1.914 22.438 -9.195 1 97 325 SER A C 1
ATOM 2537 O O . SER A 1 325 ? -2.631 21.453 -9 1 97 325 SER A O 1
ATOM 2539 N N . THR A 1 326 ? -2.482 23.625 -9.547 1 98.06 326 THR A N 1
ATOM 2540 C CA . THR A 1 326 ? -3.926 23.844 -9.586 1 98.06 326 THR A CA 1
ATOM 2541 C C . THR A 1 326 ? -4.453 23.703 -11.008 1 98.06 326 THR A C 1
ATOM 2543 O O . THR A 1 326 ? -5.664 23.75 -11.234 1 98.06 326 THR A O 1
ATOM 2546 N N . LYS A 1 327 ? -3.621 23.547 -11.984 1 96.75 327 LYS A N 1
ATOM 2547 C CA . LYS A 1 327 ? -3.988 23.609 -13.398 1 96.75 327 LYS A CA 1
ATOM 2548 C C . LYS A 1 327 ? -5.125 22.641 -13.711 1 96.75 327 LYS A C 1
ATOM 2550 O O . LYS A 1 327 ? -6.145 23.031 -14.281 1 96.75 327 LYS A O 1
ATOM 2555 N N . HIS A 1 328 ? -4.969 21.391 -13.234 1 94.5 328 HIS A N 1
ATOM 2556 C CA . HIS A 1 328 ? -5.961 20.375 -13.562 1 94.5 328 HIS A CA 1
ATOM 2557 C C . HIS A 1 328 ? -7.266 20.609 -12.812 1 94.5 328 HIS A C 1
ATOM 2559 O O . HIS A 1 328 ? -8.344 20.312 -13.328 1 94.5 328 HIS A O 1
ATOM 2565 N N . LEU A 1 329 ? -7.164 21.109 -11.641 1 95.19 329 LEU A N 1
ATOM 2566 C CA . LEU A 1 329 ? -8.375 21.469 -10.906 1 95.19 329 LEU A CA 1
ATOM 2567 C C . LEU A 1 329 ? -9.164 22.531 -11.664 1 95.19 329 LEU A C 1
ATOM 2569 O O . LEU A 1 329 ? -10.398 22.5 -11.664 1 95.19 329 LEU A O 1
ATOM 2573 N N . ARG A 1 330 ? -8.492 23.406 -12.25 1 95.44 330 ARG A N 1
ATOM 2574 C CA . ARG A 1 330 ? -9.094 24.562 -12.891 1 95.44 330 ARG A CA 1
ATOM 2575 C C . ARG A 1 330 ? -9.555 24.234 -14.312 1 95.44 330 ARG A C 1
ATOM 2577 O O . ARG A 1 330 ? -10.391 24.938 -14.875 1 95.44 330 ARG A O 1
ATOM 2584 N N . THR A 1 331 ? -9.07 23.125 -14.891 1 94.56 331 THR A N 1
ATOM 2585 C CA . THR A 1 331 ? -9.266 23 -16.328 1 94.56 331 THR A CA 1
ATOM 2586 C C . THR A 1 331 ? -9.867 21.641 -16.688 1 94.56 331 THR A C 1
ATOM 2588 O O . THR A 1 331 ? -10.461 21.484 -17.766 1 94.56 331 THR A O 1
ATOM 2591 N N . ARG A 1 332 ? -9.664 20.625 -15.844 1 94.62 332 ARG A N 1
ATOM 2592 C CA . ARG A 1 332 ? -10.062 19.297 -16.297 1 94.62 332 ARG A CA 1
ATOM 2593 C C . ARG A 1 332 ? -11.57 19.203 -16.469 1 94.62 332 ARG A C 1
ATOM 2595 O O . ARG A 1 332 ? -12.328 19.812 -15.711 1 94.62 332 ARG A O 1
ATOM 2602 N N . ALA A 1 333 ? -12.008 18.406 -17.406 1 96 333 ALA A N 1
ATOM 2603 C CA . ALA A 1 333 ? -13.422 18.344 -17.766 1 96 333 ALA A CA 1
ATOM 2604 C C . ALA A 1 333 ? -14.031 17 -17.391 1 96 333 ALA A C 1
ATOM 2606 O O . ALA A 1 333 ? -15.242 16.797 -17.531 1 96 333 ALA A O 1
ATOM 2607 N N . ASP A 1 334 ? -13.234 16.094 -16.891 1 97.44 334 ASP A N 1
ATOM 2608 C CA . ASP A 1 334 ? -13.719 14.727 -16.688 1 97.44 334 ASP A CA 1
ATOM 2609 C C . ASP A 1 334 ? -14.281 14.539 -15.281 1 97.44 334 ASP A C 1
ATOM 2611 O O . ASP A 1 334 ? -14.602 13.414 -14.883 1 97.44 334 ASP A O 1
ATOM 2615 N N . ILE A 1 335 ? -14.375 15.609 -14.469 1 97.19 335 ILE A N 1
ATOM 2616 C CA . ILE A 1 335 ? -15.109 15.602 -13.211 1 97.19 335 ILE A CA 1
ATOM 2617 C C . ILE A 1 335 ? -16.031 16.812 -13.148 1 97.19 335 ILE A C 1
ATOM 2619 O O . ILE A 1 335 ? -15.812 17.812 -13.828 1 97.19 335 ILE A O 1
ATOM 2623 N N . SER A 1 336 ? -17.094 16.766 -12.422 1 97.75 336 SER A N 1
ATOM 2624 C CA . SER A 1 336 ? -18.125 17.812 -12.391 1 97.75 336 SER A CA 1
ATOM 2625 C C . SER A 1 336 ? -17.594 19.078 -11.742 1 97.75 336 SER A C 1
ATOM 2627 O O . SER A 1 336 ? -16.609 19.047 -11 1 97.75 336 SER A O 1
ATOM 2629 N N . GLU A 1 337 ? -18.203 20.203 -12.07 1 97.19 337 GLU A N 1
ATOM 2630 C CA . GLU A 1 337 ? -17.875 21.484 -11.43 1 97.19 337 GLU A CA 1
ATOM 2631 C C . GLU A 1 337 ? -18.062 21.391 -9.914 1 97.19 337 GLU A C 1
ATOM 2633 O O . GLU A 1 337 ? -17.266 21.953 -9.156 1 97.19 337 GLU A O 1
ATOM 2638 N N . GLU A 1 338 ? -19.109 20.703 -9.531 1 97.88 338 GLU A N 1
ATOM 2639 C CA . GLU A 1 338 ? -19.359 20.531 -8.102 1 97.88 338 GLU A CA 1
ATOM 2640 C C . GLU A 1 338 ? -18.219 19.797 -7.422 1 97.88 338 GLU A C 1
ATOM 2642 O O . GLU A 1 338 ? -17.766 20.188 -6.348 1 97.88 338 GLU A O 1
ATOM 2647 N N . ALA A 1 339 ? -17.781 18.719 -8.055 1 98.19 339 ALA A N 1
ATOM 2648 C CA . ALA A 1 339 ? -16.656 17.969 -7.508 1 98.19 339 ALA A CA 1
ATOM 2649 C C . ALA A 1 339 ? -15.391 18.828 -7.453 1 98.19 339 ALA A C 1
ATOM 2651 O O . ALA A 1 339 ? -14.648 18.781 -6.469 1 98.19 339 ALA A O 1
ATOM 2652 N N . ARG A 1 340 ? -15.125 19.609 -8.477 1 98 340 ARG A N 1
ATOM 2653 C CA . ARG A 1 340 ? -13.961 20.484 -8.5 1 98 340 ARG A CA 1
ATOM 2654 C C . ARG A 1 340 ? -14.016 21.5 -7.371 1 98 340 ARG A C 1
ATOM 2656 O O . ARG A 1 340 ? -13 21.812 -6.75 1 98 340 ARG A O 1
ATOM 2663 N N . GLU A 1 341 ? -15.18 22.031 -7.125 1 97.69 341 GLU A N 1
ATOM 2664 C CA . GLU A 1 341 ? -15.344 23.016 -6.059 1 97.69 341 GLU A CA 1
ATOM 2665 C C . GLU A 1 341 ? -15.109 22.391 -4.688 1 97.69 341 GLU A C 1
ATOM 2667 O O . GLU A 1 341 ? -14.477 23 -3.82 1 97.69 341 GLU A O 1
ATOM 2672 N N . LYS A 1 342 ? -15.641 21.203 -4.527 1 98.44 342 LYS A N 1
ATOM 2673 C CA . LYS A 1 342 ? -15.43 20.484 -3.273 1 98.44 342 LYS A CA 1
ATOM 2674 C C . LYS A 1 342 ? -13.945 20.203 -3.043 1 98.44 342 LYS A C 1
ATOM 2676 O O . LYS A 1 342 ? -13.406 20.531 -1.99 1 98.44 342 LYS A O 1
ATOM 2681 N N . ILE A 1 343 ? -13.305 19.656 -4.027 1 98.75 343 ILE A N 1
ATOM 2682 C CA . ILE A 1 343 ? -11.906 19.266 -3.943 1 98.75 343 ILE A CA 1
ATOM 2683 C C . ILE A 1 343 ? -11.031 20.516 -3.818 1 98.75 343 ILE A C 1
ATOM 2685 O O . ILE A 1 343 ? -10.078 20.531 -3.039 1 98.75 343 ILE A O 1
ATOM 2689 N N . GLY A 1 344 ? -11.391 21.516 -4.504 1 98.38 344 GLY A N 1
ATOM 2690 C CA . GLY A 1 344 ? -10.578 22.719 -4.594 1 98.38 344 GLY A CA 1
ATOM 2691 C C . GLY A 1 344 ? -10.609 23.562 -3.326 1 98.38 344 GLY A C 1
ATOM 2692 O O . GLY A 1 344 ? -9.648 24.281 -3.033 1 98.38 344 GLY A O 1
ATOM 2693 N N . GLY A 1 345 ? -11.781 23.469 -2.576 1 98.31 345 GLY A N 1
ATOM 2694 C CA . GLY A 1 345 ? -11.797 24.391 -1.443 1 98.31 345 GLY A CA 1
ATOM 2695 C C . GLY A 1 345 ? -12.82 24.016 -0.386 1 98.31 345 GLY A C 1
ATOM 2696 O O . GLY A 1 345 ? -12.531 24.062 0.811 1 98.31 345 GLY A O 1
ATOM 2697 N N . LEU A 1 346 ? -13.969 23.562 -0.768 1 98.5 346 LEU A N 1
ATOM 2698 C CA . LEU A 1 346 ? -15.078 23.391 0.164 1 98.5 346 LEU A CA 1
ATOM 2699 C C . LEU A 1 346 ? -14.758 22.297 1.184 1 98.5 346 LEU A C 1
ATOM 2701 O O . LEU A 1 346 ? -15.094 22.422 2.363 1 98.5 346 LEU A O 1
ATOM 2705 N N . ASN A 1 347 ? -14.156 21.234 0.748 1 98.75 347 ASN A N 1
ATOM 2706 C CA . ASN A 1 347 ? -13.828 20.156 1.678 1 98.75 347 ASN A CA 1
ATOM 2707 C C . ASN A 1 347 ? -12.758 20.594 2.678 1 98.75 347 ASN A C 1
ATOM 2709 O O . ASN A 1 347 ? -12.836 20.25 3.859 1 98.75 347 ASN A O 1
ATOM 2713 N N . ALA A 1 348 ? -11.75 21.297 2.207 1 98.81 348 ALA A N 1
ATOM 2714 C CA . ALA A 1 348 ? -10.727 21.797 3.117 1 98.81 348 ALA A CA 1
ATOM 2715 C C . ALA A 1 348 ? -11.312 22.797 4.113 1 98.81 348 ALA A C 1
ATOM 2717 O O . ALA A 1 348 ? -10.93 22.812 5.285 1 98.81 348 ALA A O 1
ATOM 2718 N N . GLN A 1 349 ? -12.234 23.625 3.633 1 98.38 349 GLN A N 1
ATOM 2719 C CA . GLN A 1 349 ? -12.938 24.547 4.52 1 98.38 349 GLN A CA 1
ATOM 2720 C C . GLN A 1 349 ? -13.648 23.797 5.641 1 98.38 349 GLN A C 1
ATOM 2722 O O . GLN A 1 349 ? -13.57 24.188 6.805 1 98.38 349 GLN A O 1
ATOM 2727 N N . ARG A 1 350 ? -14.305 22.75 5.273 1 98.19 350 ARG A N 1
ATOM 2728 C CA . ARG A 1 350 ? -15.031 21.938 6.234 1 98.19 350 ARG A CA 1
ATOM 2729 C C . ARG A 1 350 ? -14.07 21.234 7.188 1 98.19 350 ARG A C 1
ATOM 2731 O O . ARG A 1 350 ? -14.289 21.203 8.398 1 98.19 350 ARG A O 1
ATOM 2738 N N . PHE A 1 351 ? -13.023 20.688 6.668 1 98.75 351 PHE A N 1
ATOM 2739 C CA . PHE A 1 351 ? -12.086 19.922 7.473 1 98.75 351 PHE A CA 1
ATOM 2740 C C . PHE A 1 351 ? -11.391 20.812 8.492 1 98.75 351 PHE A C 1
ATOM 2742 O O . PHE A 1 351 ? -11.328 20.484 9.68 1 98.75 351 PHE A O 1
ATOM 2749 N N . TYR A 1 352 ? -10.891 21.953 8.055 1 98.69 352 TYR A N 1
ATOM 2750 C CA . TYR A 1 352 ? -10.055 22.812 8.883 1 98.69 352 TYR A CA 1
ATOM 2751 C C . TYR A 1 352 ? -10.898 23.875 9.586 1 98.69 352 TYR A C 1
ATOM 2753 O O . TYR A 1 352 ? -10.375 24.672 10.359 1 98.69 352 TYR A O 1
ATOM 2761 N N . ASN A 1 353 ? -12.188 23.906 9.328 1 96.81 353 ASN A N 1
ATOM 2762 C CA . ASN A 1 353 ? -13.078 24.922 9.867 1 96.81 353 ASN A CA 1
ATOM 2763 C C . ASN A 1 353 ? -12.641 26.328 9.469 1 96.81 353 ASN A C 1
ATOM 2765 O O . ASN A 1 353 ? -12.469 27.188 10.328 1 96.81 353 ASN A O 1
ATOM 2769 N N . LEU A 1 354 ? -12.43 26.438 8.156 1 95.25 354 LEU A N 1
ATOM 2770 C CA . LEU A 1 354 ? -12 27.734 7.641 1 95.25 354 LEU A CA 1
ATOM 2771 C C . LEU A 1 354 ? -13.203 28.562 7.195 1 95.25 354 LEU A C 1
ATOM 2773 O O . LEU A 1 354 ? -14.203 28.016 6.73 1 95.25 354 LEU A O 1
ATOM 2777 N N . ASN A 1 355 ? -13.258 29.781 7.418 1 78.19 355 ASN A N 1
ATOM 2778 C CA . ASN A 1 355 ? -14.312 30.703 7.023 1 78.19 355 ASN A CA 1
ATOM 2779 C C . ASN A 1 355 ? -14.141 31.172 5.578 1 78.19 355 ASN A C 1
ATOM 2781 O O . ASN A 1 355 ? -13.016 31.25 5.078 1 78.19 355 ASN A O 1
ATOM 2785 N N . MET B 1 1 ? -18.656 -16.906 -22.688 1 90.31 1 MET B N 1
ATOM 2786 C CA . MET B 1 1 ? -17.328 -16.5 -22.25 1 90.31 1 MET B CA 1
ATOM 2787 C C . MET B 1 1 ? -16.656 -17.625 -21.453 1 90.31 1 MET B C 1
ATOM 2789 O O . MET B 1 1 ? -17.266 -18.219 -20.578 1 90.31 1 MET B O 1
ATOM 2793 N N . ARG B 1 2 ? -15.438 -18.062 -21.922 1 95 2 ARG B N 1
ATOM 2794 C CA . ARG B 1 2 ? -14.617 -19 -21.172 1 95 2 ARG B CA 1
ATOM 2795 C C . ARG B 1 2 ? -13.992 -18.328 -19.953 1 95 2 ARG B C 1
ATOM 2797 O O . ARG B 1 2 ? -13.391 -17.25 -20.078 1 95 2 ARG B O 1
ATOM 2804 N N . ILE B 1 3 ? -14.203 -18.938 -18.797 1 98.31 3 ILE B N 1
ATOM 2805 C CA . ILE B 1 3 ? -13.695 -18.328 -17.578 1 98.31 3 ILE B CA 1
ATOM 2806 C C . ILE B 1 3 ? -12.508 -19.141 -17.047 1 98.31 3 ILE B C 1
ATOM 2808 O O . ILE B 1 3 ? -12.633 -20.344 -16.797 1 98.31 3 ILE B O 1
ATOM 2812 N N . ILE B 1 4 ? -11.352 -18.484 -16.938 1 98.69 4 ILE B N 1
ATOM 2813 C CA . ILE B 1 4 ? -10.125 -19.062 -16.406 1 98.69 4 ILE B CA 1
ATOM 2814 C C . ILE B 1 4 ? -9.781 -18.375 -15.078 1 98.69 4 ILE B C 1
ATOM 2816 O O . ILE B 1 4 ? -9.586 -17.156 -15.023 1 98.69 4 ILE B O 1
ATOM 2820 N N . ASP B 1 5 ? -9.797 -19.141 -14.016 1 98.75 5 ASP B N 1
ATOM 2821 C CA . ASP B 1 5 ? -9.305 -18.656 -12.727 1 98.75 5 ASP B CA 1
ATOM 2822 C C . ASP B 1 5 ? -7.781 -18.594 -12.711 1 98.75 5 ASP B C 1
ATOM 2824 O O . ASP B 1 5 ? -7.109 -19.625 -12.648 1 98.75 5 ASP B O 1
ATOM 2828 N N . ALA B 1 6 ? -7.27 -17.375 -12.688 1 98.75 6 ALA B N 1
ATOM 2829 C CA . ALA B 1 6 ? -5.832 -17.172 -12.836 1 98.75 6 ALA B CA 1
ATOM 2830 C C . ALA B 1 6 ? -5.102 -17.438 -11.523 1 98.75 6 ALA B C 1
ATOM 2832 O O . ALA B 1 6 ? -3.877 -17.578 -11.5 1 98.75 6 ALA B O 1
ATOM 2833 N N . ASP B 1 7 ? -5.836 -17.453 -10.469 1 98.06 7 ASP B N 1
ATOM 2834 C CA . ASP B 1 7 ? -5.227 -17.609 -9.148 1 98.06 7 ASP B CA 1
ATOM 2835 C C . ASP B 1 7 ? -6.152 -18.375 -8.203 1 98.06 7 ASP B C 1
ATOM 2837 O O . ASP B 1 7 ? -6.738 -17.781 -7.293 1 98.06 7 ASP B O 1
ATOM 2841 N N . GLY B 1 8 ? -6.332 -19.672 -8.453 1 97 8 GLY B N 1
ATOM 2842 C CA . GLY B 1 8 ? -6.84 -20.625 -7.469 1 97 8 GLY B CA 1
ATOM 2843 C C . GLY B 1 8 ? -5.746 -21.328 -6.695 1 97 8 GLY B C 1
ATOM 2844 O O . GLY B 1 8 ? -4.562 -21.188 -7.012 1 97 8 GLY B O 1
ATOM 2845 N N . HIS B 1 9 ? -6.184 -22.016 -5.664 1 95.69 9 HIS B N 1
ATOM 2846 C CA . HIS B 1 9 ? -5.172 -22.688 -4.863 1 95.69 9 HIS B CA 1
ATOM 2847 C C . HIS B 1 9 ? -5.516 -24.172 -4.676 1 95.69 9 HIS B C 1
ATOM 2849 O O . HIS B 1 9 ? -6.691 -24.531 -4.578 1 95.69 9 HIS B O 1
ATOM 2855 N N . VAL B 1 10 ? -4.492 -24.953 -4.621 1 93.94 10 VAL B N 1
ATOM 2856 C CA . VAL B 1 10 ? -4.652 -26.359 -4.281 1 93.94 10 VAL B CA 1
ATOM 2857 C C . VAL B 1 10 ? -4.477 -26.547 -2.775 1 93.94 10 VAL B C 1
ATOM 2859 O O . VAL B 1 10 ? -3.623 -25.906 -2.158 1 93.94 10 VAL B O 1
ATOM 2862 N N . ALA B 1 11 ? -5.375 -27.266 -2.184 1 89.31 11 ALA B N 1
ATOM 2863 C CA . ALA B 1 11 ? -5.176 -27.766 -0.826 1 89.31 11 ALA B CA 1
ATOM 2864 C C . ALA B 1 11 ? -4.445 -29.109 -0.834 1 89.31 11 ALA B C 1
ATOM 2866 O O . ALA B 1 11 ? -5.062 -30.156 -1.059 1 89.31 11 ALA B O 1
ATOM 2867 N N . GLU B 1 12 ? -3.168 -29.016 -0.585 1 89.88 12 GLU B N 1
ATOM 2868 C CA . GLU B 1 12 ? -2.365 -30.234 -0.701 1 89.88 12 GLU B CA 1
ATOM 2869 C C . GLU B 1 12 ? -2.865 -31.312 0.249 1 89.88 12 GLU B C 1
ATOM 2871 O O . GLU B 1 12 ? -3.24 -31.031 1.388 1 89.88 12 GLU B O 1
ATOM 2876 N N . ASN B 1 13 ? -2.932 -32.438 -0.24 1 83.25 13 ASN B N 1
ATOM 2877 C CA . ASN B 1 13 ? -3.383 -33.562 0.587 1 83.25 13 ASN B CA 1
ATOM 2878 C C . ASN B 1 13 ? -2.221 -34.219 1.342 1 83.25 13 ASN B C 1
ATOM 2880 O O . ASN B 1 13 ? -1.073 -33.781 1.203 1 83.25 13 ASN B O 1
ATOM 2884 N N . SER B 1 14 ? -2.584 -35.188 2.123 1 85.94 14 SER B N 1
ATOM 2885 C CA . SER B 1 14 ? -1.634 -35.781 3.062 1 85.94 14 SER B CA 1
ATOM 2886 C C . SER B 1 14 ? -0.557 -36.562 2.336 1 85.94 14 SER B C 1
ATOM 2888 O O . SER B 1 14 ? 0.499 -36.875 2.902 1 85.94 14 SER B O 1
ATOM 2890 N N . SER B 1 15 ? -0.827 -37.031 1.104 1 88.88 15 SER B N 1
ATOM 2891 C CA . SER B 1 15 ? 0.142 -37.844 0.389 1 88.88 15 SER B CA 1
ATOM 2892 C C . SER B 1 15 ? 1.453 -37.094 0.175 1 88.88 15 SER B C 1
ATOM 2894 O O . SER B 1 15 ? 2.531 -37.688 0.256 1 88.88 15 SER B O 1
ATOM 2896 N N . LEU B 1 16 ? 1.364 -35.812 -0.144 1 92.19 16 LEU B N 1
ATOM 2897 C CA . LEU B 1 16 ? 2.559 -35 -0.331 1 92.19 16 LEU B CA 1
ATOM 2898 C C . LEU B 1 16 ? 3.381 -34.938 0.952 1 92.19 16 LEU B C 1
ATOM 2900 O O . LEU B 1 16 ? 4.598 -35.125 0.924 1 92.19 16 LEU B O 1
ATOM 2904 N N . ALA B 1 17 ? 2.697 -34.688 2.012 1 90.56 17 ALA B N 1
ATOM 2905 C CA . ALA B 1 17 ? 3.357 -34.562 3.311 1 90.56 17 ALA B CA 1
ATOM 2906 C C . ALA B 1 17 ? 4.02 -35.906 3.701 1 90.56 17 ALA B C 1
ATOM 2908 O O . ALA B 1 17 ? 5.164 -35.906 4.168 1 90.56 17 ALA B O 1
ATOM 2909 N N . ILE B 1 18 ? 3.33 -36.938 3.547 1 92.88 18 ILE B N 1
ATOM 2910 C CA . ILE B 1 18 ? 3.822 -38.281 3.91 1 92.88 18 ILE B CA 1
ATOM 2911 C C . ILE B 1 18 ? 5.078 -38.594 3.107 1 92.88 18 ILE B C 1
ATOM 2913 O O . ILE B 1 18 ? 6.082 -39.031 3.668 1 92.88 18 ILE B O 1
ATOM 2917 N N . GLU B 1 19 ? 5.02 -38.344 1.839 1 95.62 19 GLU B N 1
ATOM 2918 C CA . GLU B 1 19 ? 6.168 -38.656 0.985 1 95.62 19 GLU B CA 1
ATOM 2919 C C . GLU B 1 19 ? 7.363 -37.781 1.357 1 95.62 19 GLU B C 1
ATOM 2921 O O . GLU B 1 19 ? 8.5 -38.25 1.386 1 95.62 19 GLU B O 1
ATOM 2926 N N . ALA B 1 20 ? 7.121 -36.531 1.575 1 95.75 20 ALA B N 1
ATOM 2927 C CA . ALA B 1 20 ? 8.195 -35.594 1.955 1 95.75 20 ALA B CA 1
ATOM 2928 C C . ALA B 1 20 ? 8.875 -36.062 3.246 1 95.75 20 ALA B C 1
ATOM 2930 O O . ALA B 1 20 ? 10.102 -36.031 3.354 1 95.75 20 ALA B O 1
ATOM 2931 N N . ILE B 1 21 ? 8.102 -36.5 4.223 1 95.19 21 ILE B N 1
ATOM 2932 C CA . ILE B 1 21 ? 8.609 -36.969 5.512 1 95.19 21 ILE B CA 1
ATOM 2933 C C . ILE B 1 21 ? 9.453 -38.219 5.32 1 95.19 21 ILE B C 1
ATOM 2935 O O . ILE B 1 21 ? 10.531 -38.344 5.91 1 95.19 21 ILE B O 1
ATOM 2939 N N . GLN B 1 22 ? 8.945 -39.094 4.527 1 97.06 22 GLN B N 1
ATOM 2940 C CA . GLN B 1 22 ? 9.641 -40.344 4.281 1 97.06 22 GLN B CA 1
ATOM 2941 C C . GLN B 1 22 ? 10.977 -40.125 3.574 1 97.06 22 GLN B C 1
ATOM 2943 O O . GLN B 1 22 ? 11.984 -40.719 3.91 1 97.06 22 GLN B O 1
ATOM 2948 N N . ARG B 1 23 ? 11.039 -39.281 2.643 1 97.44 23 ARG B N 1
ATOM 2949 C CA . ARG B 1 23 ? 12.227 -39.031 1.831 1 97.44 23 ARG B CA 1
ATOM 2950 C C . ARG B 1 23 ? 13.273 -38.219 2.613 1 97.44 23 ARG B C 1
ATOM 2952 O O . ARG B 1 23 ? 14.469 -38.438 2.443 1 97.44 23 ARG B O 1
ATOM 2959 N N . TRP B 1 24 ? 12.805 -37.25 3.389 1 97.81 24 TRP B N 1
ATOM 2960 C CA . TRP B 1 24 ? 13.734 -36.344 4.094 1 97.81 24 TRP B CA 1
ATOM 2961 C C . TRP B 1 24 ? 13.359 -36.25 5.57 1 97.81 24 TRP B C 1
ATOM 2963 O O . TRP B 1 24 ? 13.086 -35.156 6.066 1 97.81 24 TRP B O 1
ATOM 2973 N N . PRO B 1 25 ? 13.438 -37.344 6.348 1 96 25 PRO B N 1
ATOM 2974 C CA . PRO B 1 25 ? 13.023 -37.312 7.75 1 96 25 PRO B CA 1
ATOM 2975 C C . PRO B 1 25 ? 13.844 -36.344 8.594 1 96 25 PRO B C 1
ATOM 2977 O O . PRO B 1 25 ? 13.391 -35.906 9.656 1 96 25 PRO B O 1
ATOM 2980 N N . GLU B 1 26 ? 14.984 -35.969 8.141 1 96.31 26 GLU B N 1
ATOM 2981 C CA . GLU B 1 26 ? 15.82 -35.062 8.883 1 96.31 26 GLU B CA 1
ATOM 2982 C C . GLU B 1 26 ? 15.367 -33.625 8.688 1 96.31 26 GLU B C 1
ATOM 2984 O O . GLU B 1 26 ? 15.594 -32.75 9.547 1 96.31 26 GLU B O 1
ATOM 2989 N N . HIS B 1 27 ? 14.688 -33.312 7.566 1 97.38 27 HIS B N 1
ATOM 2990 C CA . HIS B 1 27 ? 14.312 -31.953 7.219 1 97.38 27 HIS B CA 1
ATOM 2991 C C . HIS B 1 27 ? 12.82 -31.719 7.438 1 97.38 27 HIS B C 1
ATOM 2993 O O . HIS B 1 27 ? 12.391 -30.578 7.621 1 97.38 27 HIS B O 1
ATOM 2999 N N . VAL B 1 28 ? 12.055 -32.781 7.309 1 96.56 28 VAL B N 1
ATOM 3000 C CA . VAL B 1 28 ? 10.602 -32.625 7.316 1 96.56 28 VAL B CA 1
ATOM 3001 C C . VAL B 1 28 ? 10 -33.469 8.453 1 96.56 28 VAL B C 1
ATOM 3003 O O . VAL B 1 28 ? 10.266 -34.656 8.555 1 96.56 28 VAL B O 1
ATOM 3006 N N . LYS B 1 29 ? 9.18 -32.844 9.289 1 93.75 29 LYS B N 1
ATOM 3007 C CA . LYS B 1 29 ? 8.445 -33.469 10.383 1 93.75 29 LYS B CA 1
ATOM 3008 C C . LYS B 1 29 ? 6.988 -33 10.398 1 93.75 29 LYS B C 1
ATOM 3010 O O . LYS B 1 29 ? 6.648 -31.984 9.812 1 93.75 29 LYS B O 1
ATOM 3015 N N . PRO B 1 30 ? 6.141 -33.875 10.969 1 89.12 30 PRO B N 1
ATOM 3016 C CA . PRO B 1 30 ? 4.762 -33.406 11.109 1 89.12 30 PRO B CA 1
ATOM 3017 C C . PRO B 1 30 ? 4.656 -32.125 11.914 1 89.12 30 PRO B C 1
ATOM 3019 O O . PRO B 1 30 ? 5.418 -31.906 12.859 1 89.12 30 PRO B O 1
ATOM 3022 N N . GLY B 1 31 ? 3.705 -31.312 11.508 1 82.75 31 GLY B N 1
ATOM 3023 C CA . GLY B 1 31 ? 3.471 -30.078 12.234 1 82.75 31 GLY B CA 1
ATOM 3024 C C . GLY B 1 31 ? 2.906 -30.312 13.625 1 82.75 31 GLY B C 1
ATOM 3025 O O . GLY B 1 31 ? 2.521 -31.438 13.969 1 82.75 31 GLY B O 1
ATOM 3026 N N . ARG B 1 32 ? 2.934 -29.312 14.555 1 69.5 32 ARG B N 1
ATOM 3027 C CA . ARG B 1 32 ? 2.52 -29.391 15.945 1 69.5 32 ARG B CA 1
ATOM 3028 C C . ARG B 1 32 ? 1.001 -29.438 16.062 1 69.5 32 ARG B C 1
ATOM 3030 O O . ARG B 1 32 ? 0.466 -29.984 17.031 1 69.5 32 ARG B O 1
ATOM 3037 N N . HIS B 1 33 ? 0.378 -28.781 15.281 1 61.38 33 HIS B N 1
ATOM 3038 C CA . HIS B 1 33 ? -1.012 -28.562 15.672 1 61.38 33 HIS B CA 1
ATOM 3039 C C . HIS B 1 33 ? -1.963 -29.344 14.773 1 61.38 33 HIS B C 1
ATOM 3041 O O . HIS B 1 33 ? -3.137 -28.984 14.641 1 61.38 33 HIS B O 1
ATOM 3047 N N . GLY B 1 34 ? -1.536 -30.625 14.469 1 56.03 34 GLY B N 1
ATOM 3048 C CA . GLY B 1 34 ? -2.434 -31.516 13.758 1 56.03 34 GLY B CA 1
ATOM 3049 C C . GLY B 1 34 ? -2.855 -31 12.398 1 56.03 34 GLY B C 1
ATOM 3050 O O . GLY B 1 34 ? -3.562 -31.672 11.656 1 56.03 34 GLY B O 1
ATOM 3051 N N . ARG B 1 35 ? -2.881 -29.781 12.227 1 56.06 35 ARG B N 1
ATOM 3052 C CA . ARG B 1 35 ? -3.266 -29.328 10.891 1 56.06 35 ARG B CA 1
ATOM 3053 C C . ARG B 1 35 ? -2.203 -29.703 9.859 1 56.06 35 ARG B C 1
ATOM 3055 O O . ARG B 1 35 ? -1.088 -30.078 10.219 1 56.06 35 ARG B O 1
ATOM 3062 N N . LEU B 1 36 ? -2.719 -29.641 8.609 1 63 36 LEU B N 1
ATOM 3063 C CA . LEU B 1 36 ? -1.962 -29.969 7.41 1 63 36 LEU B CA 1
ATOM 3064 C C . LEU B 1 36 ? -0.695 -29.125 7.312 1 63 36 LEU B C 1
ATOM 3066 O O . LEU B 1 36 ? -0.065 -29.062 6.254 1 63 36 LEU B O 1
ATOM 3070 N N . GLY B 1 37 ? -0.077 -28.891 8.5 1 79 37 GLY B N 1
ATOM 3071 C CA . GLY B 1 37 ? 1.194 -28.188 8.469 1 79 37 GLY B CA 1
ATOM 3072 C C . GLY B 1 37 ? 2.389 -29.109 8.648 1 79 37 GLY B C 1
ATOM 3073 O O . GLY B 1 37 ? 2.23 -30.281 8.969 1 79 37 GLY B O 1
ATOM 3074 N N . LEU B 1 38 ? 3.535 -28.641 8.156 1 89.19 38 LEU B N 1
ATOM 3075 C CA . LEU B 1 38 ? 4.809 -29.344 8.273 1 89.19 38 LEU B CA 1
ATOM 3076 C C . LEU B 1 38 ? 5.84 -28.484 9 1 89.19 38 LEU B C 1
ATOM 3078 O O . LEU B 1 38 ? 5.758 -27.25 8.961 1 89.19 38 LEU B O 1
ATOM 3082 N N . MET B 1 39 ? 6.59 -29.156 9.781 1 93.06 39 MET B N 1
ATOM 3083 C CA . MET B 1 39 ? 7.844 -28.531 10.195 1 93.06 39 MET B CA 1
ATOM 3084 C C . MET B 1 39 ? 8.961 -28.844 9.211 1 93.06 39 MET B C 1
ATOM 3086 O O . MET B 1 39 ? 9.273 -30.016 8.977 1 93.06 39 MET B O 1
ATOM 3090 N N . ILE B 1 40 ? 9.484 -27.875 8.57 1 95.25 40 ILE B N 1
ATOM 3091 C CA . ILE B 1 40 ? 10.531 -28.047 7.574 1 95.25 40 ILE B CA 1
ATOM 3092 C C . ILE B 1 40 ? 11.773 -27.25 7.992 1 95.25 40 ILE B C 1
ATOM 3094 O O . ILE B 1 40 ? 11.688 -26.047 8.219 1 95.25 40 ILE B O 1
ATOM 3098 N N . GLU B 1 41 ? 12.914 -27.953 8.047 1 96.5 41 GLU B N 1
ATOM 3099 C CA . GLU B 1 41 ? 14.172 -27.344 8.469 1 96.5 41 GLU B CA 1
ATOM 3100 C C . GLU B 1 41 ? 14.016 -26.609 9.797 1 96.5 41 GLU B C 1
ATOM 3102 O O . GLU B 1 41 ? 14.5 -25.484 9.953 1 96.5 41 GLU B O 1
ATOM 3107 N N . GLY B 1 42 ? 13.164 -27.125 10.664 1 92.25 42 GLY B N 1
ATOM 3108 C CA . GLY B 1 42 ? 13.016 -26.625 12.023 1 92.25 42 GLY B CA 1
ATOM 3109 C C . GLY B 1 42 ? 12 -25.5 12.141 1 92.25 42 GLY B C 1
ATOM 3110 O O . GLY B 1 42 ? 11.82 -24.938 13.219 1 92.25 42 GLY B O 1
ATOM 3111 N N . ARG B 1 43 ? 11.32 -25.234 11.078 1 92.38 43 ARG B N 1
ATOM 3112 C CA . ARG B 1 43 ? 10.344 -24.156 11.078 1 92.38 43 ARG B CA 1
ATOM 3113 C C . ARG B 1 43 ? 8.953 -24.672 10.695 1 92.38 43 ARG B C 1
ATOM 3115 O O . ARG B 1 43 ? 8.82 -25.5 9.789 1 92.38 43 ARG B O 1
ATOM 3122 N N . ASN B 1 44 ? 7.934 -24.141 11.312 1 89.94 44 ASN B N 1
ATOM 3123 C CA . ASN B 1 44 ? 6.562 -24.547 11.016 1 89.94 44 ASN B CA 1
ATOM 3124 C C . ASN B 1 44 ? 6.027 -23.828 9.773 1 89.94 44 ASN B C 1
ATOM 3126 O O . ASN B 1 44 ? 6.227 -22.625 9.609 1 89.94 44 ASN B O 1
ATOM 3130 N N . TYR B 1 45 ? 5.375 -24.578 8.938 1 87.88 45 TYR B N 1
ATOM 3131 C CA . TYR B 1 45 ? 4.688 -24.047 7.77 1 87.88 45 TYR B CA 1
ATOM 3132 C C . TYR B 1 45 ? 3.225 -24.469 7.75 1 87.88 45 TYR B C 1
ATOM 3134 O O . TYR B 1 45 ? 2.918 -25.656 7.605 1 87.88 45 TYR B O 1
ATOM 3142 N N . PRO B 1 46 ? 2.301 -23.562 7.91 1 85.62 46 PRO B N 1
ATOM 3143 C CA . PRO B 1 46 ? 2.51 -22.141 8.156 1 85.62 46 PRO B CA 1
ATOM 3144 C C . PRO B 1 46 ? 2.906 -21.844 9.602 1 85.62 46 PRO B C 1
ATOM 3146 O O . PRO B 1 46 ? 2.551 -22.594 10.516 1 85.62 46 PRO B O 1
ATOM 3149 N N . GLU B 1 47 ? 3.629 -20.703 9.68 1 84.81 47 GLU B N 1
ATOM 3150 C CA . GLU B 1 47 ? 3.797 -20.172 11.031 1 84.81 47 GLU B CA 1
ATOM 3151 C C . GLU B 1 47 ? 2.459 -19.734 11.617 1 84.81 47 GLU B C 1
ATOM 3153 O O . GLU B 1 47 ? 1.638 -19.125 10.93 1 84.81 47 GLU B O 1
ATOM 3158 N N . ASP B 1 48 ? 2.234 -20.172 12.82 1 76.5 48 ASP B N 1
ATOM 3159 C CA . ASP B 1 48 ? 0.896 -19.922 13.344 1 76.5 48 ASP B CA 1
ATOM 3160 C C . ASP B 1 48 ? 0.942 -18.953 14.531 1 76.5 48 ASP B C 1
ATOM 3162 O O . ASP B 1 48 ? -0.072 -18.734 15.195 1 76.5 48 ASP B O 1
ATOM 3166 N N . ARG B 1 49 ? 2.143 -18.531 14.867 1 76.88 49 ARG B N 1
ATOM 3167 C CA . ARG B 1 49 ? 2.273 -17.609 15.992 1 76.88 49 ARG B CA 1
ATOM 3168 C C . ARG B 1 49 ? 3.004 -16.344 15.57 1 76.88 49 ARG B C 1
ATOM 3170 O O . ARG B 1 49 ? 3.871 -16.375 14.695 1 76.88 49 ARG B O 1
ATOM 3177 N N . GLY B 1 50 ? 2.549 -15.328 16.125 1 74.19 50 GLY B N 1
ATOM 3178 C CA . GLY B 1 50 ? 3.275 -14.078 15.977 1 74.19 50 GLY B CA 1
ATOM 3179 C C . GLY B 1 50 ? 2.869 -13.289 14.75 1 74.19 50 GLY B C 1
ATOM 3180 O O . GLY B 1 50 ? 1.906 -13.641 14.07 1 74.19 50 GLY B O 1
ATOM 3181 N N . PRO B 1 51 ? 3.664 -12.078 14.586 1 74.62 51 PRO B N 1
ATOM 3182 C CA . PRO B 1 51 ? 3.385 -11.227 13.43 1 74.62 51 PRO B CA 1
ATOM 3183 C C . PRO B 1 51 ? 3.725 -11.898 12.102 1 74.62 51 PRO B C 1
ATOM 3185 O O . PRO B 1 51 ? 4.809 -12.469 11.953 1 74.62 51 PRO B O 1
ATOM 3188 N N . GLY B 1 52 ? 2.688 -11.898 11.188 1 76.12 52 GLY B N 1
ATOM 3189 C CA . GLY B 1 52 ? 2.912 -12.508 9.883 1 76.12 52 GLY B CA 1
ATOM 3190 C C . GLY B 1 52 ? 2.477 -13.961 9.812 1 76.12 52 GLY B C 1
ATOM 3191 O O . GLY B 1 52 ? 2.627 -14.609 8.781 1 76.12 52 GLY B O 1
ATOM 3192 N N . ALA B 1 53 ? 1.962 -14.453 10.953 1 79.75 53 ALA B N 1
ATOM 3193 C CA . ALA B 1 53 ? 1.487 -15.836 10.992 1 79.75 53 ALA B CA 1
ATOM 3194 C C . ALA B 1 53 ? 0.353 -16.047 9.992 1 79.75 53 ALA B C 1
ATOM 3196 O O . ALA B 1 53 ? -0.252 -15.094 9.516 1 79.75 53 ALA B O 1
ATOM 3197 N N . GLY B 1 54 ? 0.243 -17.297 9.594 1 79.88 54 GLY B N 1
ATOM 3198 C CA . GLY B 1 54 ? -0.871 -17.672 8.734 1 79.88 54 GLY B CA 1
ATOM 3199 C C . GLY B 1 54 ? -2.211 -17.625 9.438 1 79.88 54 GLY B C 1
ATOM 3200 O O . GLY B 1 54 ? -2.295 -17.203 10.602 1 79.88 54 GLY B O 1
ATOM 3201 N N . CYS B 1 55 ? -3.184 -17.953 8.695 1 77.31 55 CYS B N 1
ATOM 3202 C CA . CYS B 1 55 ? -4.531 -18 9.25 1 77.31 55 CYS B CA 1
ATOM 3203 C C . CYS B 1 55 ? -4.582 -18.875 10.5 1 77.31 55 CYS B C 1
ATOM 3205 O O . CYS B 1 55 ? -4.09 -20 10.492 1 77.31 55 CYS B O 1
ATOM 3207 N N . PRO B 1 56 ? -5.16 -18.312 11.5 1 75.06 56 PRO B N 1
ATOM 3208 C CA . PRO B 1 56 ? -5.309 -19.156 12.688 1 75.06 56 PRO B CA 1
ATOM 3209 C C . PRO B 1 56 ? -5.988 -20.484 12.375 1 75.06 56 PRO B C 1
ATOM 3211 O O . PRO B 1 56 ? -7.008 -20.516 11.68 1 75.06 56 PRO B O 1
ATOM 3214 N N . PRO B 1 57 ? -5.41 -21.547 12.891 1 72.12 57 PRO B N 1
ATOM 3215 C CA . PRO B 1 57 ? -5.887 -22.875 12.539 1 72.12 57 PRO B CA 1
ATOM 3216 C C . PRO B 1 57 ? -7.363 -23.094 12.867 1 72.12 57 PRO B C 1
ATOM 3218 O O . PRO B 1 57 ? -8.062 -23.828 12.164 1 72.12 57 PRO B O 1
ATOM 3221 N N . GLU B 1 58 ? -7.758 -22.453 13.875 1 72.69 58 GLU B N 1
ATOM 3222 C CA . GLU B 1 58 ? -9.133 -22.641 14.312 1 72.69 58 GLU B CA 1
ATOM 3223 C C . GLU B 1 58 ? -10.125 -22.109 13.281 1 72.69 58 GLU B C 1
ATOM 3225 O O . GLU B 1 58 ? -11.305 -22.469 13.305 1 72.69 58 GLU B O 1
ATOM 3230 N N . HIS B 1 59 ? -9.672 -21.375 12.352 1 72.38 59 HIS B N 1
ATOM 3231 C CA . HIS B 1 59 ? -10.594 -20.75 11.414 1 72.38 59 HIS B CA 1
ATOM 3232 C C . HIS B 1 59 ? -10.555 -21.453 10.055 1 72.38 59 HIS B C 1
ATOM 3234 O O . HIS B 1 59 ? -11.445 -21.25 9.227 1 72.38 59 HIS B O 1
ATOM 3240 N N . GLY B 1 60 ? -9.734 -22.344 9.938 1 70.5 60 GLY B N 1
ATOM 3241 C CA . GLY B 1 60 ? -9.641 -23.078 8.688 1 70.5 60 GLY B CA 1
ATOM 3242 C C . GLY B 1 60 ? -9.359 -22.188 7.488 1 70.5 60 GLY B C 1
ATOM 3243 O O . GLY B 1 60 ? -9.273 -20.953 7.625 1 70.5 60 GLY B O 1
ATOM 3244 N N . ILE B 1 61 ? -9.281 -22.797 6.297 1 76.31 61 ILE B N 1
ATOM 3245 C CA . ILE B 1 61 ? -8.922 -22.078 5.074 1 76.31 61 ILE B CA 1
ATOM 3246 C C . ILE B 1 61 ? -10.172 -21.453 4.457 1 76.31 61 ILE B C 1
ATOM 3248 O O . ILE B 1 61 ? -10.086 -20.484 3.711 1 76.31 61 ILE B O 1
ATOM 3252 N N . SER B 1 62 ? -11.398 -22.109 4.777 1 83.12 62 SER B N 1
ATOM 3253 C CA . SER B 1 62 ? -12.672 -21.625 4.238 1 83.12 62 SER B CA 1
ATOM 3254 C C . SER B 1 62 ? -13.836 -22.031 5.125 1 83.12 62 SER B C 1
ATOM 3256 O O . SER B 1 62 ? -13.781 -23.078 5.785 1 83.12 62 SER B O 1
ATOM 3258 N N . ASP B 1 63 ? -14.82 -21.203 5.117 1 80.06 63 ASP B N 1
ATOM 3259 C CA . ASP B 1 63 ? -16.047 -21.547 5.824 1 80.06 63 ASP B CA 1
ATOM 3260 C C . ASP B 1 63 ? -17.203 -21.734 4.855 1 80.06 63 ASP B C 1
ATOM 3262 O O . ASP B 1 63 ? -18.359 -21.828 5.27 1 80.06 63 ASP B O 1
ATOM 3266 N N . ALA B 1 64 ? -16.891 -21.812 3.566 1 87.31 64 ALA B N 1
ATOM 3267 C CA . ALA B 1 64 ? -17.953 -21.953 2.564 1 87.31 64 ALA B CA 1
ATOM 3268 C C . ALA B 1 64 ? -18.609 -23.328 2.648 1 87.31 64 ALA B C 1
ATOM 3270 O O . ALA B 1 64 ? -17.922 -24.359 2.758 1 87.31 64 ALA B O 1
ATOM 3271 N N . PRO B 1 65 ? -19.906 -23.375 2.635 1 88.75 65 PRO B N 1
ATOM 3272 C CA . PRO B 1 65 ? -20.609 -24.641 2.787 1 88.75 65 PRO B CA 1
ATOM 3273 C C . PRO B 1 65 ? -20.359 -25.609 1.624 1 88.75 65 PRO B C 1
ATOM 3275 O O . PRO B 1 65 ? -20.359 -25.188 0.464 1 88.75 65 PRO B O 1
ATOM 3278 N N . ASP B 1 66 ? -20.125 -26.844 1.87 1 91.56 66 ASP B N 1
ATOM 3279 C CA . ASP B 1 66 ? -20.047 -27.953 0.926 1 91.56 66 ASP B CA 1
ATOM 3280 C C . ASP B 1 66 ? -18.812 -27.828 0.035 1 91.56 66 ASP B C 1
ATOM 3282 O O . ASP B 1 66 ? -18.781 -28.359 -1.073 1 91.56 66 ASP B O 1
ATOM 3286 N N . ILE B 1 67 ? -17.891 -27.016 0.474 1 93.81 67 ILE B N 1
ATOM 3287 C CA . ILE B 1 67 ? -16.641 -26.906 -0.288 1 93.81 67 ILE B CA 1
ATOM 3288 C C . ILE B 1 67 ? -15.906 -28.25 -0.259 1 93.81 67 ILE B C 1
ATOM 3290 O O . ILE B 1 67 ? -15.891 -28.938 0.766 1 93.81 67 ILE B O 1
ATOM 3294 N N . ASN B 1 68 ? -15.445 -28.734 -1.396 1 93.88 68 ASN B N 1
ATOM 3295 C CA . ASN B 1 68 ? -14.703 -29.969 -1.541 1 93.88 68 ASN B CA 1
ATOM 3296 C C . ASN B 1 68 ? -13.344 -29.734 -2.205 1 93.88 68 ASN B C 1
ATOM 3298 O O . ASN B 1 68 ? -13.148 -30.094 -3.365 1 93.88 68 ASN B O 1
ATOM 3302 N N . CYS B 1 69 ? -12.367 -29.297 -1.371 1 91.56 69 CYS B N 1
ATOM 3303 C CA . CYS B 1 69 ? -11.094 -28.859 -1.945 1 91.56 69 CYS B CA 1
ATOM 3304 C C . CYS B 1 69 ? -10.008 -29.906 -1.704 1 91.56 69 CYS B C 1
ATOM 3306 O O . CYS B 1 69 ? -8.828 -29.641 -1.938 1 91.56 69 CYS B O 1
ATOM 3308 N N . ARG B 1 70 ? -10.328 -31.141 -1.304 1 87.75 70 ARG B N 1
ATOM 3309 C CA . ARG B 1 70 ? -9.336 -32.094 -0.846 1 87.75 70 ARG B CA 1
ATOM 3310 C C . ARG B 1 70 ? -8.891 -33.031 -1.987 1 87.75 70 ARG B C 1
ATOM 3312 O O . ARG B 1 70 ? -7.898 -33.719 -1.863 1 87.75 70 ARG B O 1
ATOM 3319 N N . SER B 1 71 ? -9.688 -33.031 -3.094 1 92.25 71 SER B N 1
ATOM 3320 C CA . SER B 1 71 ? -9.352 -33.844 -4.254 1 92.25 71 SER B CA 1
ATOM 3321 C C . SER B 1 71 ? -9.555 -33.062 -5.555 1 92.25 71 SER B C 1
ATOM 3323 O O . SER B 1 71 ? -10.297 -32.094 -5.586 1 92.25 71 SER B O 1
ATOM 3325 N N . ALA B 1 72 ? -8.883 -33.5 -6.562 1 95.31 72 ALA B N 1
ATOM 3326 C CA . ALA B 1 72 ? -9.055 -32.875 -7.875 1 95.31 72 ALA B CA 1
ATOM 3327 C C . ALA B 1 72 ? -10.508 -32.938 -8.328 1 95.31 72 ALA B C 1
ATOM 3329 O O . ALA B 1 72 ? -11.023 -31.984 -8.906 1 95.31 72 ALA B O 1
ATOM 3330 N N . GLU B 1 73 ? -11.148 -34.094 -8.07 1 95.69 73 GLU B N 1
ATOM 3331 C CA . GLU B 1 73 ? -12.555 -34.25 -8.43 1 95.69 73 GLU B CA 1
ATOM 3332 C C . GLU B 1 73 ? -13.43 -33.25 -7.684 1 95.69 73 GLU B C 1
ATOM 3334 O O . GLU B 1 73 ? -14.352 -32.656 -8.266 1 95.69 73 GLU B O 1
ATOM 3339 N N . GLY B 1 74 ? -13.195 -33.156 -6.406 1 95.81 74 GLY B N 1
ATOM 3340 C CA . GLY B 1 74 ? -13.922 -32.156 -5.625 1 95.81 74 GLY B CA 1
ATOM 3341 C C . GLY B 1 74 ? -13.734 -30.734 -6.137 1 95.81 74 GLY B C 1
ATOM 3342 O O . GLY B 1 74 ? -14.695 -29.969 -6.25 1 95.81 74 GLY B O 1
ATOM 3343 N N . VAL B 1 75 ? -12.492 -30.375 -6.461 1 96.88 75 VAL B N 1
ATOM 3344 C CA . VAL B 1 75 ? -12.164 -29.047 -6.965 1 96.88 75 VAL B CA 1
ATOM 3345 C C . VAL B 1 75 ? -12.891 -28.812 -8.289 1 96.88 75 VAL B C 1
ATOM 3347 O O . VAL B 1 75 ? -13.43 -27.719 -8.516 1 96.88 75 VAL B O 1
ATOM 3350 N N . LEU B 1 76 ? -12.93 -29.812 -9.164 1 97.88 76 LEU B N 1
ATOM 3351 C CA . LEU B 1 76 ? -13.633 -29.688 -10.438 1 97.88 76 LEU B CA 1
ATOM 3352 C C . LEU B 1 76 ? -15.125 -29.453 -10.211 1 97.88 76 LEU B C 1
ATOM 3354 O O . LEU B 1 76 ? -15.742 -28.641 -10.898 1 97.88 76 LEU B O 1
ATOM 3358 N N . GLY B 1 77 ? -15.695 -30.203 -9.289 1 97.56 77 GLY B N 1
ATOM 3359 C CA . GLY B 1 77 ? -17.094 -29.969 -8.938 1 97.56 77 GLY B CA 1
ATOM 3360 C C . GLY B 1 77 ? -17.344 -28.562 -8.43 1 97.56 77 GLY B C 1
ATOM 3361 O O . GLY B 1 77 ? -18.344 -27.938 -8.812 1 97.56 77 GLY B O 1
ATOM 3362 N N . ASP B 1 78 ? -16.469 -28.078 -7.555 1 97.88 78 ASP B N 1
ATOM 3363 C CA . ASP B 1 78 ? -16.594 -26.719 -7.023 1 97.88 78 ASP B CA 1
ATOM 3364 C C . ASP B 1 78 ? -16.422 -25.688 -8.125 1 97.88 78 ASP B C 1
ATOM 3366 O O . ASP B 1 78 ? -17.062 -24.641 -8.109 1 97.88 78 ASP B O 1
ATOM 3370 N N . ALA B 1 79 ? -15.484 -25.969 -9.07 1 98.12 79 ALA B N 1
ATOM 3371 C CA . ALA B 1 79 ? -15.312 -25.094 -10.227 1 98.12 79 ALA B CA 1
ATOM 3372 C C . ALA B 1 79 ? -16.609 -25 -11.039 1 98.12 79 ALA B C 1
ATOM 3374 O O . ALA B 1 79 ? -17 -23.906 -11.461 1 98.12 79 ALA B O 1
ATOM 3375 N N . ASP B 1 80 ? -17.266 -26.141 -11.25 1 98.06 80 ASP B N 1
ATOM 3376 C CA . ASP B 1 80 ? -18.531 -26.156 -11.977 1 98.06 80 ASP B CA 1
ATOM 3377 C C . ASP B 1 80 ? -19.578 -25.312 -11.266 1 98.06 80 ASP B C 1
ATOM 3379 O O . ASP B 1 80 ? -20.312 -24.562 -11.906 1 98.06 80 ASP B O 1
ATOM 3383 N N . ARG B 1 81 ? -19.625 -25.406 -9.984 1 97.62 81 ARG B N 1
ATOM 3384 C CA . ARG B 1 81 ? -20.594 -24.656 -9.195 1 97.62 81 ARG B CA 1
ATOM 3385 C C . ARG B 1 81 ? -20.375 -23.156 -9.328 1 97.62 81 ARG B C 1
ATOM 3387 O O . ARG B 1 81 ? -21.328 -22.375 -9.234 1 97.62 81 ARG B O 1
ATOM 3394 N N . ASP B 1 82 ? -19.156 -22.766 -9.609 1 97.94 82 ASP B N 1
ATOM 3395 C CA . ASP B 1 82 ? -18.797 -21.359 -9.695 1 97.94 82 ASP B CA 1
ATOM 3396 C C . ASP B 1 82 ? -18.641 -20.922 -11.148 1 97.94 82 ASP B C 1
ATOM 3398 O O . ASP B 1 82 ? -18.109 -19.844 -11.422 1 97.94 82 ASP B O 1
ATOM 3402 N N . HIS B 1 83 ? -18.938 -21.766 -12.094 1 98.19 83 HIS B N 1
ATOM 3403 C CA . HIS B 1 83 ? -18.906 -21.469 -13.523 1 98.19 83 HIS B CA 1
ATOM 3404 C C . HIS B 1 83 ? -17.484 -21.188 -13.992 1 98.19 83 HIS B C 1
ATOM 3406 O O . HIS B 1 83 ? -17.266 -20.25 -14.773 1 98.19 83 HIS B O 1
ATOM 3412 N N . ILE B 1 84 ? -16.547 -21.922 -13.523 1 98.56 84 ILE B N 1
ATOM 3413 C CA . ILE B 1 84 ? -15.156 -21.781 -13.922 1 98.56 84 ILE B CA 1
ATOM 3414 C C . ILE B 1 84 ? -14.773 -22.906 -14.859 1 98.56 84 ILE B C 1
ATOM 3416 O O . ILE B 1 84 ? -14.945 -24.094 -14.531 1 98.56 84 ILE B O 1
ATOM 3420 N N . ASP B 1 85 ? -14.219 -22.578 -16.016 1 98.31 85 ASP B N 1
ATOM 3421 C CA . ASP B 1 85 ? -13.852 -23.578 -17.016 1 98.31 85 ASP B CA 1
ATOM 3422 C C . ASP B 1 85 ? -12.469 -24.156 -16.734 1 98.31 85 ASP B C 1
ATOM 3424 O O . ASP B 1 85 ? -12.242 -25.359 -16.938 1 98.31 85 ASP B O 1
ATOM 3428 N N . THR B 1 86 ? -11.555 -23.359 -16.375 1 98.44 86 THR B N 1
ATOM 3429 C CA . THR B 1 86 ? -10.18 -23.75 -16.062 1 98.44 86 THR B CA 1
ATOM 3430 C C . THR B 1 86 ? -9.68 -23.047 -14.812 1 98.44 86 THR B C 1
ATOM 3432 O O . THR B 1 86 ? -9.984 -21.875 -14.586 1 98.44 86 THR B O 1
ATOM 3435 N N . MET B 1 87 ? -9 -23.75 -13.969 1 98.56 87 MET B N 1
ATOM 3436 C CA . MET B 1 87 ? -8.367 -23.172 -12.789 1 98.56 87 MET B CA 1
ATOM 3437 C C . MET B 1 87 ? -6.855 -23.391 -12.828 1 98.56 87 MET B C 1
ATOM 3439 O O . MET B 1 87 ? -6.387 -24.5 -13.031 1 98.56 87 MET B O 1
ATOM 3443 N N . VAL B 1 88 ? -6.125 -22.281 -12.75 1 98.69 88 VAL B N 1
ATOM 3444 C CA . VAL B 1 88 ? -4.691 -22.375 -12.508 1 98.69 88 VAL B CA 1
ATOM 3445 C C . VAL B 1 88 ? -4.43 -22.438 -11 1 98.69 88 VAL B C 1
ATOM 3447 O O . VAL B 1 88 ? -4.785 -21.516 -10.266 1 98.69 88 VAL B O 1
ATOM 3450 N N . LEU B 1 89 ? -3.803 -23.5 -10.539 1 97.94 89 LEU B N 1
ATOM 3451 C CA . LEU B 1 89 ? -3.725 -23.797 -9.117 1 97.94 89 LEU B CA 1
ATOM 3452 C C . LEU B 1 89 ? -2.35 -23.438 -8.562 1 97.94 89 LEU B C 1
ATOM 3454 O O . LEU B 1 89 ? -1.352 -24.062 -8.906 1 97.94 89 LEU B O 1
ATOM 3458 N N . TYR B 1 90 ? -2.344 -22.406 -7.754 1 97.5 90 TYR B N 1
ATOM 3459 C CA . TYR B 1 90 ? -1.159 -22.031 -6.988 1 97.5 90 TYR B CA 1
ATOM 3460 C C . TYR B 1 90 ? -1.059 -22.859 -5.707 1 97.5 90 TYR B C 1
ATOM 3462 O O . TYR B 1 90 ? -2.064 -23.359 -5.207 1 97.5 90 TYR B O 1
ATOM 3470 N N . PRO B 1 91 ? 0.162 -22.969 -5.211 1 94.44 91 PRO B N 1
ATOM 3471 C CA . PRO B 1 91 ? 0.375 -23.797 -4.02 1 94.44 91 PRO B CA 1
ATOM 3472 C C . PRO B 1 91 ? -0.199 -23.172 -2.752 1 94.44 91 PRO B C 1
ATOM 3474 O O . PRO B 1 91 ? -0.453 -21.969 -2.721 1 94.44 91 PRO B O 1
ATOM 3477 N N . SER B 1 92 ? -0.489 -24.031 -1.798 1 90.38 92 SER B N 1
ATOM 3478 C CA . SER B 1 92 ? -0.669 -23.609 -0.415 1 90.38 92 SER B CA 1
ATOM 3479 C C . SER B 1 92 ? 0.554 -23.938 0.432 1 90.38 92 SER B C 1
ATOM 3481 O O . SER B 1 92 ? 1.429 -23.094 0.628 1 90.38 92 SER B O 1
ATOM 3483 N N . LEU B 1 93 ? 0.801 -25.219 0.662 1 86.69 93 LEU B N 1
ATOM 3484 C CA . LEU B 1 93 ? 2.002 -25.641 1.37 1 86.69 93 LEU B CA 1
ATOM 3485 C C . LEU B 1 93 ? 3.248 -25.391 0.532 1 86.69 93 LEU B C 1
ATOM 3487 O O . LEU B 1 93 ? 4.289 -24.984 1.064 1 86.69 93 LEU B O 1
ATOM 3491 N N . GLY B 1 94 ? 3.133 -25.562 -0.727 1 91.06 94 GLY B N 1
ATOM 3492 C CA . GLY B 1 94 ? 4.254 -25.391 -1.639 1 91.06 94 GLY B CA 1
ATOM 3493 C C . GLY B 1 94 ? 4.801 -23.969 -1.65 1 91.06 94 GLY B C 1
ATOM 3494 O O . GLY B 1 94 ? 5.91 -23.734 -2.133 1 91.06 94 GLY B O 1
ATOM 3495 N N . LEU B 1 95 ? 4.055 -23.031 -1.079 1 91.19 95 LEU B N 1
ATOM 3496 C CA . LEU B 1 95 ? 4.516 -21.656 -0.988 1 91.19 95 LEU B CA 1
ATOM 3497 C C . LEU B 1 95 ? 5.801 -21.562 -0.169 1 91.19 95 LEU B C 1
ATOM 3499 O O . LEU B 1 95 ? 6.504 -20.547 -0.224 1 91.19 95 LEU B O 1
ATOM 3503 N N . CYS B 1 96 ? 6.141 -22.547 0.522 1 92.19 96 CYS B N 1
ATOM 3504 C CA . CYS B 1 96 ? 7.316 -22.547 1.385 1 92.19 96 CYS B CA 1
ATOM 3505 C C . CYS B 1 96 ? 8.586 -22.766 0.574 1 92.19 96 CYS B C 1
ATOM 3507 O O . CYS B 1 96 ? 9.688 -22.469 1.05 1 92.19 96 CYS B O 1
ATOM 3509 N N . ALA B 1 97 ? 8.5 -23.25 -0.622 1 94.81 97 ALA B N 1
ATOM 3510 C CA . ALA B 1 97 ? 9.648 -23.734 -1.391 1 94.81 97 ALA B CA 1
ATOM 3511 C C . ALA B 1 97 ? 10.719 -22.656 -1.516 1 94.81 97 ALA B C 1
ATOM 3513 O O . ALA B 1 97 ? 11.898 -22.906 -1.29 1 94.81 97 ALA B O 1
ATOM 3514 N N . PRO B 1 98 ? 10.328 -21.453 -1.783 1 94.88 98 PRO B N 1
ATOM 3515 C CA . PRO B 1 98 ? 11.352 -20.406 -1.931 1 94.88 98 PRO B CA 1
ATOM 3516 C C . PRO B 1 98 ? 12.055 -20.078 -0.617 1 94.88 98 PRO B C 1
ATOM 3518 O O . PRO B 1 98 ? 13.102 -19.422 -0.618 1 94.88 98 PRO B O 1
ATOM 3521 N N . SER B 1 99 ? 11.516 -20.5 0.482 1 94.44 99 SER B N 1
ATOM 3522 C CA . SER B 1 99 ? 12.086 -20.141 1.779 1 94.44 99 SER B CA 1
ATOM 3523 C C . SER B 1 99 ? 13.039 -21.219 2.279 1 94.44 99 SER B C 1
ATOM 3525 O O . SER B 1 99 ? 13.68 -21.062 3.316 1 94.44 99 SER B O 1
ATOM 3527 N N . LEU B 1 100 ? 13.094 -22.328 1.552 1 95.81 100 LEU B N 1
ATOM 3528 C CA . LEU B 1 100 ? 13.922 -23.453 2.004 1 95.81 100 LEU B CA 1
ATOM 3529 C C . LEU B 1 100 ? 15.398 -23.125 1.823 1 95.81 100 LEU B C 1
ATOM 3531 O O . LEU B 1 100 ? 15.797 -22.547 0.814 1 95.81 100 LEU B O 1
ATOM 3535 N N . ARG B 1 101 ? 16.281 -23.609 2.795 1 94.44 101 ARG B N 1
ATOM 3536 C CA . ARG B 1 101 ? 17.641 -23.078 2.914 1 94.44 101 ARG B CA 1
ATOM 3537 C C . ARG B 1 101 ? 18.656 -24.047 2.314 1 94.44 101 ARG B C 1
ATOM 3539 O O . ARG B 1 101 ? 19.594 -23.625 1.64 1 94.44 101 ARG B O 1
ATOM 3546 N N . ASP B 1 102 ? 18.469 -25.266 2.627 1 97 102 ASP B N 1
ATOM 3547 C CA . ASP B 1 102 ? 19.406 -26.25 2.076 1 97 102 ASP B CA 1
ATOM 3548 C C . ASP B 1 102 ? 19.172 -26.453 0.578 1 97 102 ASP B C 1
ATOM 3550 O O . ASP B 1 102 ? 18.094 -26.859 0.161 1 97 102 ASP B O 1
ATOM 3554 N N . PRO B 1 103 ? 20.188 -26.203 -0.197 1 97 103 PRO B N 1
ATOM 3555 C CA . PRO B 1 103 ? 19.969 -26.172 -1.646 1 97 103 PRO B CA 1
ATOM 3556 C C . PRO B 1 103 ? 19.5 -27.516 -2.203 1 97 103 PRO B C 1
ATOM 3558 O O . PRO B 1 103 ? 18.562 -27.562 -2.998 1 97 103 PRO B O 1
ATOM 3561 N N . GLU B 1 104 ? 20.125 -28.562 -1.812 1 97.38 104 GLU B N 1
ATOM 3562 C CA . GLU B 1 104 ? 19.766 -29.875 -2.34 1 97.38 104 GLU B CA 1
ATOM 3563 C C . GLU B 1 104 ? 18.375 -30.312 -1.874 1 97.38 104 GLU B C 1
ATOM 3565 O O . GLU B 1 104 ? 17.594 -30.859 -2.654 1 97.38 104 GLU B O 1
ATOM 3570 N N . PHE B 1 105 ? 18.125 -30.078 -0.641 1 98.12 105 PHE B N 1
ATOM 3571 C CA . PHE B 1 105 ? 16.797 -30.375 -0.117 1 98.12 105 PHE B CA 1
ATOM 3572 C C . PHE B 1 105 ? 15.727 -29.531 -0.802 1 98.12 105 PHE B C 1
ATOM 3574 O O . PHE B 1 105 ? 14.688 -30.047 -1.216 1 98.12 105 PHE B O 1
ATOM 3581 N N . ALA B 1 106 ? 16.031 -28.266 -0.924 1 97.94 106 ALA B N 1
ATOM 3582 C CA . ALA B 1 106 ? 15.078 -27.344 -1.543 1 97.94 106 ALA B CA 1
ATOM 3583 C C . ALA B 1 106 ? 14.734 -27.766 -2.965 1 97.94 106 ALA B C 1
ATOM 3585 O O . ALA B 1 106 ? 13.57 -27.781 -3.355 1 97.94 106 ALA B O 1
ATOM 3586 N N . ALA B 1 107 ? 15.766 -28.109 -3.668 1 98.5 107 ALA B N 1
ATOM 3587 C CA . ALA B 1 107 ? 15.555 -28.578 -5.035 1 98.5 107 ALA B CA 1
ATOM 3588 C C . ALA B 1 107 ? 14.758 -29.875 -5.055 1 98.5 107 ALA B C 1
ATOM 3590 O O . ALA B 1 107 ? 13.852 -30.047 -5.871 1 98.5 107 ALA B O 1
ATOM 3591 N N . GLY B 1 108 ? 15.141 -30.781 -4.203 1 98.5 108 GLY B N 1
ATOM 3592 C CA . GLY B 1 108 ? 14.422 -32.062 -4.105 1 98.5 108 GLY B CA 1
ATOM 3593 C C . GLY B 1 108 ? 12.953 -31.875 -3.742 1 98.5 108 GLY B C 1
ATOM 3594 O O . GLY B 1 108 ? 12.086 -32.5 -4.359 1 98.5 108 GLY B O 1
ATOM 3595 N N . PHE B 1 109 ? 12.719 -31.062 -2.746 1 98.12 109 PHE B N 1
ATOM 3596 C CA . PHE B 1 109 ? 11.352 -30.797 -2.314 1 98.12 109 PHE B CA 1
ATOM 3597 C C . PHE B 1 109 ? 10.547 -30.156 -3.441 1 98.12 109 PHE B C 1
ATOM 3599 O O . PHE B 1 109 ? 9.391 -30.531 -3.67 1 98.12 109 PHE B O 1
ATOM 3606 N N . ALA B 1 110 ? 11.141 -29.234 -4.125 1 98.62 110 ALA B N 1
ATOM 3607 C CA . ALA B 1 110 ? 10.461 -28.578 -5.238 1 98.62 110 ALA B CA 1
ATOM 3608 C C . ALA B 1 110 ? 10.109 -29.578 -6.332 1 98.62 110 ALA B C 1
ATOM 3610 O O . ALA B 1 110 ? 9 -29.547 -6.879 1 98.62 110 ALA B O 1
ATOM 3611 N N . ARG B 1 111 ? 11.039 -30.469 -6.637 1 98.69 111 ARG B N 1
ATOM 3612 C CA . ARG B 1 111 ? 10.797 -31.5 -7.645 1 98.69 111 ARG B CA 1
ATOM 3613 C C . ARG B 1 111 ? 9.656 -32.406 -7.223 1 98.69 111 ARG B C 1
ATOM 3615 O O . ARG B 1 111 ? 8.805 -32.75 -8.039 1 98.69 111 ARG B O 1
ATOM 3622 N N . LEU B 1 112 ? 9.664 -32.75 -5.98 1 98.44 112 LEU B N 1
ATOM 3623 C CA . LEU B 1 112 ? 8.586 -33.594 -5.449 1 98.44 112 LEU B CA 1
ATOM 3624 C C . LEU B 1 112 ? 7.242 -32.875 -5.586 1 98.44 112 LEU B C 1
ATOM 3626 O O . LEU B 1 112 ? 6.266 -33.469 -6.059 1 98.44 112 LEU B O 1
ATOM 3630 N N . TYR B 1 113 ? 7.191 -31.656 -5.145 1 98.19 113 TYR B N 1
ATOM 3631 C CA . TYR B 1 113 ? 5.953 -30.891 -5.199 1 98.19 113 TYR B CA 1
ATOM 3632 C C . TYR B 1 113 ? 5.461 -30.75 -6.633 1 98.19 113 TYR B C 1
ATOM 3634 O O . TYR B 1 113 ? 4.273 -30.938 -6.91 1 98.19 113 TYR B O 1
ATOM 3642 N N . ASN B 1 114 ? 6.375 -30.375 -7.531 1 98.75 114 ASN B N 1
ATOM 3643 C CA . ASN B 1 114 ? 6.012 -30.141 -8.922 1 98.75 114 ASN B CA 1
ATOM 3644 C C . ASN B 1 114 ? 5.453 -31.406 -9.57 1 98.75 114 ASN B C 1
ATOM 3646 O O . ASN B 1 114 ? 4.484 -31.344 -10.328 1 98.75 114 ASN B O 1
ATOM 3650 N N . ARG B 1 115 ? 6.047 -32.562 -9.289 1 98.19 115 ARG B N 1
ATOM 3651 C CA . ARG B 1 115 ? 5.508 -33.812 -9.781 1 98.19 115 ARG B CA 1
ATOM 3652 C C . ARG B 1 115 ? 4.129 -34.094 -9.195 1 98.19 115 ARG B C 1
ATOM 3654 O O . ARG B 1 115 ? 3.219 -34.531 -9.906 1 98.19 115 ARG B O 1
ATOM 3661 N N . TRP B 1 116 ? 4.012 -33.844 -7.945 1 96.88 116 TRP B N 1
ATOM 3662 C CA . TRP B 1 116 ? 2.756 -34.094 -7.246 1 96.88 116 TRP B CA 1
ATOM 3663 C C . TRP B 1 116 ? 1.627 -33.25 -7.852 1 96.88 116 TRP B C 1
ATOM 3665 O O . TRP B 1 116 ? 0.549 -33.781 -8.141 1 96.88 116 TRP B O 1
ATOM 3675 N N . VAL B 1 117 ? 1.837 -31.953 -8.008 1 97.5 117 VAL B N 1
ATOM 3676 C CA . VAL B 1 117 ? 0.777 -31.078 -8.492 1 97.5 117 VAL B CA 1
ATOM 3677 C C . VAL B 1 117 ? 0.48 -31.391 -9.961 1 97.5 117 VAL B C 1
ATOM 3679 O O . VAL B 1 117 ? -0.668 -31.312 -10.398 1 97.5 117 VAL B O 1
ATOM 3682 N N . ALA B 1 118 ? 1.529 -31.734 -10.727 1 97.94 118 ALA B N 1
ATOM 3683 C CA . ALA B 1 118 ? 1.305 -32.156 -12.102 1 97.94 118 ALA B CA 1
ATOM 3684 C C . ALA B 1 118 ? 0.386 -33.375 -12.148 1 97.94 118 ALA B C 1
ATOM 3686 O O . ALA B 1 118 ? -0.561 -33.406 -12.938 1 97.94 118 ALA B O 1
ATOM 3687 N N . ASP B 1 119 ? 0.66 -34.375 -11.312 1 96.5 119 ASP B N 1
ATOM 3688 C CA . ASP B 1 119 ? -0.165 -35.562 -11.227 1 96.5 119 ASP B CA 1
ATOM 3689 C C . ASP B 1 119 ? -1.581 -35.25 -10.766 1 96.5 119 ASP B C 1
ATOM 3691 O O . ASP B 1 119 ? -2.557 -35.781 -11.281 1 96.5 119 ASP B O 1
ATOM 3695 N N . TYR B 1 120 ? -1.617 -34.344 -9.75 1 95.56 120 TYR B N 1
ATOM 3696 C CA . TYR B 1 120 ? -2.896 -33.906 -9.219 1 95.56 120 TYR B CA 1
ATOM 3697 C C . TYR B 1 120 ? -3.775 -33.344 -10.328 1 95.56 120 TYR B C 1
ATOM 3699 O O . TYR B 1 120 ? -4.965 -33.625 -10.406 1 95.56 120 TYR B O 1
ATOM 3707 N N . CYS B 1 121 ? -3.211 -32.531 -11.234 1 96.81 121 CYS B N 1
ATOM 3708 C CA . CYS B 1 121 ? -3.953 -31.828 -12.266 1 96.81 121 CYS B CA 1
ATOM 3709 C C . CYS B 1 121 ? -4.195 -32.719 -13.477 1 96.81 121 CYS B C 1
ATOM 3711 O O . CYS B 1 121 ? -5.09 -32.438 -14.281 1 96.81 121 CYS B O 1
ATOM 3713 N N . ALA B 1 122 ? -3.4 -33.75 -13.695 1 94 122 ALA B N 1
ATOM 3714 C CA . ALA B 1 122 ? -3.395 -34.562 -14.906 1 94 122 ALA B CA 1
ATOM 3715 C C . ALA B 1 122 ? -4.762 -35.188 -15.141 1 94 122 ALA B C 1
ATOM 3717 O O . ALA B 1 122 ? -5.18 -35.375 -16.281 1 94 122 ALA B O 1
ATOM 3718 N N . GLN B 1 123 ? -5.52 -35.469 -14.133 1 85.75 123 GLN B N 1
ATOM 3719 C CA . GLN B 1 123 ? -6.773 -36.188 -14.297 1 85.75 123 GLN B CA 1
ATOM 3720 C C . GLN B 1 123 ? -7.918 -35.25 -14.633 1 85.75 123 GLN B C 1
ATOM 3722 O O . GLN B 1 123 ? -9.039 -35.688 -14.906 1 85.75 123 GLN B O 1
ATOM 3727 N N . SER B 1 124 ? -7.656 -34 -14.797 1 94.12 124 SER B N 1
ATOM 3728 C CA . SER B 1 124 ? -8.727 -33.031 -14.969 1 94.12 124 SER B CA 1
ATOM 3729 C C . SER B 1 124 ? -9.008 -32.781 -16.438 1 94.12 124 SER B C 1
ATOM 3731 O O . SER B 1 124 ? -9.914 -32.031 -16.781 1 94.12 124 SER B O 1
ATOM 3733 N N . GLY B 1 125 ? -8.25 -33.406 -17.406 1 90.44 125 GLY B N 1
ATOM 3734 C CA . GLY B 1 125 ? -8.43 -33.156 -18.828 1 90.44 125 GLY B CA 1
ATOM 3735 C C . GLY B 1 125 ? -8.141 -31.719 -19.219 1 90.44 125 GLY B C 1
ATOM 3736 O O . GLY B 1 125 ? -8.82 -31.156 -20.078 1 90.44 125 GLY B O 1
ATOM 3737 N N . GLY B 1 126 ? -7.25 -31.078 -18.5 1 94.44 126 GLY B N 1
ATOM 3738 C CA . GLY B 1 126 ? -6.824 -29.734 -18.844 1 94.44 126 GLY B CA 1
ATOM 3739 C C . GLY B 1 126 ? -7.586 -28.656 -18.109 1 94.44 126 GLY B C 1
ATOM 3740 O O . GLY B 1 126 ? -7.285 -27.469 -18.266 1 94.44 126 GLY B O 1
ATOM 3741 N N . ARG B 1 127 ? -8.523 -28.969 -17.297 1 97.75 127 ARG B N 1
ATOM 3742 C CA . ARG B 1 127 ? -9.328 -27.984 -16.578 1 97.75 127 ARG B CA 1
ATOM 3743 C C . ARG B 1 127 ? -8.594 -27.453 -15.359 1 97.75 127 ARG B C 1
ATOM 3745 O O . ARG B 1 127 ? -8.914 -26.375 -14.859 1 97.75 127 ARG B O 1
ATOM 3752 N N . LEU B 1 128 ? -7.758 -28.266 -14.82 1 98.31 128 LEU B N 1
ATOM 3753 C CA . LEU B 1 128 ? -6.863 -27.844 -13.758 1 98.31 128 LEU B CA 1
ATOM 3754 C C . LEU B 1 128 ? -5.426 -27.75 -14.25 1 98.31 128 LEU B C 1
ATOM 3756 O O . LEU B 1 128 ? -4.93 -28.688 -14.891 1 98.31 128 LEU B O 1
ATOM 3760 N N . ARG B 1 129 ? -4.797 -26.641 -14.094 1 98.31 129 ARG B N 1
ATOM 3761 C CA . ARG B 1 129 ? -3.402 -26.406 -14.469 1 98.31 129 ARG B CA 1
ATOM 3762 C C . ARG B 1 129 ? -2.559 -26.062 -13.242 1 98.31 129 ARG B C 1
ATOM 3764 O O . ARG B 1 129 ? -3 -25.328 -12.367 1 98.31 129 ARG B O 1
ATOM 3771 N N . GLY B 1 130 ? -1.392 -26.625 -13.148 1 98.19 130 GLY B N 1
ATOM 3772 C CA . GLY B 1 130 ? -0.549 -26.422 -11.984 1 98.19 130 GLY B CA 1
ATOM 3773 C C . GLY B 1 130 ? 0.533 -25.391 -12.195 1 98.19 130 GLY B C 1
ATOM 3774 O O . GLY B 1 130 ? 0.93 -25.125 -13.336 1 98.19 130 GLY B O 1
ATOM 3775 N N . VAL B 1 131 ? 0.989 -24.75 -11.141 1 98.62 131 VAL B N 1
ATOM 3776 C CA . VAL B 1 131 ? 2.078 -23.781 -11.109 1 98.62 131 VAL B CA 1
ATOM 3777 C C . VAL B 1 131 ? 3.289 -24.391 -10.406 1 98.62 131 VAL B C 1
ATOM 3779 O O . VAL B 1 131 ? 3.145 -25.078 -9.391 1 98.62 131 VAL B O 1
ATOM 3782 N N . ALA B 1 132 ? 4.438 -24.109 -10.93 1 98.81 132 ALA B N 1
ATOM 3783 C CA . ALA B 1 132 ? 5.684 -24.688 -10.414 1 98.81 132 ALA B CA 1
ATOM 3784 C C . ALA B 1 132 ? 6.195 -23.891 -9.219 1 98.81 132 ALA B C 1
ATOM 3786 O O . ALA B 1 132 ? 6.02 -22.672 -9.148 1 98.81 132 ALA B O 1
ATOM 3787 N N . VAL B 1 133 ? 6.82 -24.609 -8.305 1 98.44 133 VAL B N 1
ATOM 3788 C CA . VAL B 1 133 ? 7.633 -23.984 -7.27 1 98.44 133 VAL B CA 1
ATOM 3789 C C . VAL B 1 133 ? 9.117 -24.219 -7.555 1 98.44 133 VAL B C 1
ATOM 3791 O O . VAL B 1 133 ? 9.477 -25.219 -8.164 1 98.44 133 VAL B O 1
ATOM 3794 N N . THR B 1 134 ? 9.945 -23.281 -7.234 1 98.25 134 THR B N 1
ATOM 3795 C CA . THR B 1 134 ? 11.391 -23.359 -7.398 1 98.25 134 THR B CA 1
ATOM 3796 C C . THR B 1 134 ? 12.109 -22.734 -6.211 1 98.25 134 THR B C 1
ATOM 3798 O O . THR B 1 134 ? 11.555 -21.859 -5.539 1 98.25 134 THR B O 1
ATOM 3801 N N . PRO B 1 135 ? 13.289 -23.234 -5.859 1 97.31 135 PRO B N 1
ATOM 3802 C CA . PRO B 1 135 ? 14.133 -22.516 -4.914 1 97.31 135 PRO B CA 1
ATOM 3803 C C . PRO B 1 135 ? 14.875 -21.344 -5.566 1 97.31 135 PRO B C 1
ATOM 3805 O O . PRO B 1 135 ? 16.094 -21.406 -5.727 1 97.31 135 PRO B O 1
ATOM 3808 N N . ILE B 1 136 ? 14.234 -20.312 -5.828 1 96.69 136 ILE B N 1
ATOM 3809 C CA . ILE B 1 136 ? 14.602 -19.25 -6.766 1 96.69 136 ILE B CA 1
ATOM 3810 C C . ILE B 1 136 ? 15.961 -18.672 -6.383 1 96.69 136 ILE B C 1
ATOM 3812 O O . ILE B 1 136 ? 16.719 -18.219 -7.25 1 96.69 136 ILE B O 1
ATOM 3816 N N . GLU B 1 137 ? 16.375 -18.734 -5.156 1 95.44 137 GLU B N 1
ATOM 3817 C CA . GLU B 1 137 ? 17.609 -18.078 -4.742 1 95.44 137 GLU B CA 1
ATOM 3818 C C . GLU B 1 137 ? 18.812 -19 -4.918 1 95.44 137 GLU B C 1
ATOM 3820 O O . GLU B 1 137 ? 19.938 -18.641 -4.598 1 95.44 137 GLU B O 1
ATOM 3825 N N . HIS B 1 138 ? 18.594 -20.219 -5.469 1 96.56 138 HIS B N 1
ATOM 3826 C CA . HIS B 1 138 ? 19.656 -21.203 -5.547 1 96.56 138 HIS B CA 1
ATOM 3827 C C . HIS B 1 138 ? 20.172 -21.344 -6.977 1 96.56 138 HIS B C 1
ATOM 3829 O O . HIS B 1 138 ? 20.438 -22.453 -7.441 1 96.56 138 HIS B O 1
ATOM 3835 N N . GLY B 1 139 ? 20.234 -20.297 -7.77 1 95.56 139 GLY B N 1
ATOM 3836 C CA . GLY B 1 139 ? 20.938 -20.188 -9.039 1 95.56 139 GLY B CA 1
ATOM 3837 C C . GLY B 1 139 ? 20.531 -21.25 -10.039 1 95.56 139 GLY B C 1
ATOM 3838 O O . GLY B 1 139 ? 19.344 -21.422 -10.328 1 95.56 139 GLY B O 1
ATOM 3839 N N . GLN B 1 140 ? 21.469 -21.969 -10.43 1 98.06 140 GLN B N 1
ATOM 3840 C CA . GLN B 1 140 ? 21.266 -22.938 -11.492 1 98.06 140 GLN B CA 1
ATOM 3841 C C . GLN B 1 140 ? 20.266 -24.016 -11.078 1 98.06 140 GLN B C 1
ATOM 3843 O O . GLN B 1 140 ? 19.5 -24.516 -11.906 1 98.06 140 GLN B O 1
ATOM 3848 N N . LEU B 1 141 ? 20.234 -24.375 -9.844 1 98.19 141 LEU B N 1
ATOM 3849 C CA . LEU B 1 141 ? 19.281 -25.375 -9.359 1 98.19 141 LEU B CA 1
ATOM 3850 C C . LEU B 1 141 ? 17.844 -24.922 -9.602 1 98.19 141 LEU B C 1
ATOM 3852 O O . LEU B 1 141 ? 17 -25.719 -9.992 1 98.19 141 LEU B O 1
ATOM 3856 N N . ALA B 1 142 ? 17.609 -23.703 -9.328 1 98.44 142 ALA B N 1
ATOM 3857 C CA . ALA B 1 142 ? 16.281 -23.156 -9.555 1 98.44 142 ALA B CA 1
ATOM 3858 C C . ALA B 1 142 ? 15.883 -23.25 -11.031 1 98.44 142 ALA B C 1
ATOM 3860 O O . ALA B 1 142 ? 14.742 -23.578 -11.359 1 98.44 142 ALA B O 1
ATOM 3861 N N . ILE B 1 143 ? 16.828 -22.953 -11.891 1 98.81 143 ILE B N 1
ATOM 3862 C CA . ILE B 1 143 ? 16.609 -22.984 -13.328 1 98.81 143 ILE B CA 1
ATOM 3863 C C . ILE B 1 143 ? 16.344 -24.422 -13.781 1 98.81 143 ILE B C 1
ATOM 3865 O O . ILE B 1 143 ? 15.43 -24.672 -14.578 1 98.81 143 ILE B O 1
ATOM 3869 N N . ASP B 1 144 ? 17.094 -25.359 -13.266 1 98.88 144 ASP B N 1
ATOM 3870 C CA . ASP B 1 144 ? 16.906 -26.766 -13.602 1 98.88 144 ASP B CA 1
ATOM 3871 C C . ASP B 1 144 ? 15.516 -27.234 -13.172 1 98.88 144 ASP B C 1
ATOM 3873 O O . ASP B 1 144 ? 14.82 -27.922 -13.93 1 98.88 144 ASP B O 1
ATOM 3877 N N . VAL B 1 145 ? 15.133 -26.875 -12.016 1 98.88 145 VAL B N 1
ATOM 3878 C CA . VAL B 1 145 ? 13.828 -27.25 -11.492 1 98.88 145 VAL B CA 1
ATOM 3879 C C . VAL B 1 145 ? 12.719 -26.656 -12.367 1 98.88 145 VAL B C 1
ATOM 3881 O O . VAL B 1 145 ? 11.727 -27.328 -12.648 1 98.88 145 VAL B O 1
ATOM 3884 N N . MET B 1 146 ? 12.883 -25.438 -12.758 1 98.88 146 MET B N 1
ATOM 3885 C CA . MET B 1 146 ? 11.898 -24.797 -13.625 1 98.88 146 MET B CA 1
ATOM 3886 C C . MET B 1 146 ? 11.789 -25.531 -14.961 1 98.88 146 MET B C 1
ATOM 3888 O O . MET B 1 146 ? 10.688 -25.766 -15.461 1 98.88 146 MET B O 1
ATOM 3892 N N . ARG B 1 147 ? 12.914 -25.875 -15.539 1 98.81 147 ARG B N 1
ATOM 3893 C CA . ARG B 1 147 ? 12.93 -26.609 -16.797 1 98.81 147 ARG B CA 1
ATOM 3894 C C . ARG B 1 147 ? 12.203 -27.938 -16.672 1 98.81 147 ARG B C 1
ATOM 3896 O O . ARG B 1 147 ? 11.398 -28.312 -17.531 1 98.81 147 ARG B O 1
ATOM 3903 N N . GLU B 1 148 ? 12.508 -28.688 -15.633 1 98.88 148 GLU B N 1
ATOM 3904 C CA . GLU B 1 148 ? 11.852 -29.953 -15.359 1 98.88 148 GLU B CA 1
ATOM 3905 C C . GLU B 1 148 ? 10.352 -29.766 -15.164 1 98.88 148 GLU B C 1
ATOM 3907 O O . GLU B 1 148 ? 9.555 -30.594 -15.602 1 98.88 148 GLU B O 1
ATOM 3912 N N . ALA B 1 149 ? 9.992 -28.688 -14.484 1 98.81 149 ALA B N 1
ATOM 3913 C CA . ALA B 1 149 ? 8.578 -28.375 -14.258 1 98.81 149 ALA B CA 1
ATOM 3914 C C . ALA B 1 149 ? 7.855 -28.109 -15.578 1 98.81 149 ALA B C 1
ATOM 3916 O O . ALA B 1 149 ? 6.711 -28.531 -15.758 1 98.81 149 ALA B O 1
ATOM 3917 N N . LYS B 1 150 ? 8.531 -27.391 -16.438 1 98.75 150 LYS B N 1
ATOM 3918 C CA . LYS B 1 150 ? 7.973 -27.172 -17.781 1 98.75 150 LYS B CA 1
ATOM 3919 C C . LYS B 1 150 ? 7.699 -28.484 -18.484 1 98.75 150 LYS B C 1
ATOM 3921 O O . LYS B 1 150 ? 6.652 -28.656 -19.109 1 98.75 150 LYS B O 1
ATOM 3926 N N . ASP B 1 151 ? 8.602 -29.422 -18.375 1 98.44 151 ASP B N 1
ATOM 3927 C CA . ASP B 1 151 ? 8.469 -30.734 -19 1 98.44 151 ASP B CA 1
ATOM 3928 C C . ASP B 1 151 ? 7.281 -31.5 -18.422 1 98.44 151 ASP B C 1
ATOM 3930 O O . ASP B 1 151 ? 6.695 -32.344 -19.094 1 98.44 151 ASP B O 1
ATOM 3934 N N . LEU B 1 152 ? 6.906 -31.172 -17.188 1 98.31 152 LEU B N 1
ATOM 3935 C CA . LEU B 1 152 ? 5.773 -31.812 -16.516 1 98.31 152 LEU B CA 1
ATOM 3936 C C . LEU B 1 152 ? 4.457 -31.188 -16.953 1 98.31 152 LEU B C 1
ATOM 3938 O O . LEU B 1 152 ? 3.381 -31.672 -16.609 1 98.31 152 LEU B O 1
ATOM 3942 N N . GLY B 1 153 ? 4.527 -30.047 -17.656 1 97.62 153 GLY B N 1
ATOM 3943 C CA . GLY B 1 153 ? 3.332 -29.391 -18.172 1 97.62 153 GLY B CA 1
ATOM 3944 C C . GLY B 1 153 ? 2.832 -28.281 -17.266 1 97.62 153 GLY B C 1
ATOM 3945 O O . GLY B 1 153 ? 1.723 -27.781 -17.438 1 97.62 153 GLY B O 1
ATOM 3946 N N . LEU B 1 154 ? 3.598 -27.859 -16.266 1 98.56 154 LEU B N 1
ATOM 3947 C CA . LEU B 1 154 ? 3.213 -26.75 -15.406 1 98.56 154 LEU B CA 1
ATOM 3948 C C . LEU B 1 154 ? 3.307 -25.422 -16.172 1 98.56 154 LEU B C 1
ATOM 3950 O O . LEU B 1 154 ? 4.137 -25.281 -17.062 1 98.56 154 LEU B O 1
ATOM 3954 N N . VAL B 1 155 ? 2.498 -24.453 -15.836 1 98.56 155 VAL B N 1
ATOM 3955 C CA . VAL B 1 155 ? 2.217 -23.422 -16.828 1 98.56 155 VAL B CA 1
ATOM 3956 C C . VAL B 1 155 ? 2.857 -22.109 -16.375 1 98.56 155 VAL B C 1
ATOM 3958 O O . VAL B 1 155 ? 2.898 -21.141 -17.156 1 98.56 155 VAL B O 1
ATOM 3961 N N . ALA B 1 156 ? 3.344 -21.984 -15.172 1 98.81 156 ALA B N 1
ATOM 3962 C CA . ALA B 1 156 ? 3.988 -20.797 -14.617 1 98.81 156 ALA B CA 1
ATOM 3963 C C . ALA B 1 156 ? 4.906 -21.172 -13.453 1 98.81 156 ALA B C 1
ATOM 3965 O O . ALA B 1 156 ? 4.98 -22.328 -13.062 1 98.81 156 ALA B O 1
ATOM 3966 N N . THR B 1 157 ? 5.652 -20.188 -13 1 98.75 157 THR B N 1
ATOM 3967 C CA . THR B 1 157 ? 6.523 -20.375 -11.844 1 98.75 157 THR B CA 1
ATOM 3968 C C . THR B 1 157 ? 6.172 -19.391 -10.734 1 98.75 157 THR B C 1
ATOM 3970 O O . THR B 1 157 ? 6.035 -18.188 -10.992 1 98.75 157 THR B O 1
ATOM 3973 N N . LEU B 1 158 ? 6.016 -19.906 -9.555 1 98.25 158 LEU B N 1
ATOM 3974 C CA . LEU B 1 158 ? 5.746 -19.109 -8.367 1 98.25 158 LEU B CA 1
ATOM 3975 C C . LEU B 1 158 ? 6.988 -18.344 -7.938 1 98.25 158 LEU B C 1
ATOM 3977 O O . LEU B 1 158 ? 8.086 -18.906 -7.887 1 98.25 158 LEU B O 1
ATOM 3981 N N . VAL B 1 159 ? 6.816 -17.078 -7.656 1 97.44 159 VAL B N 1
ATOM 3982 C CA . VAL B 1 159 ? 7.859 -16.219 -7.113 1 97.44 159 VAL B CA 1
ATOM 3983 C C . VAL B 1 159 ? 7.312 -15.43 -5.922 1 97.44 159 VAL B C 1
ATOM 3985 O O . VAL B 1 159 ? 6.238 -14.828 -6.004 1 97.44 159 VAL B O 1
ATOM 3988 N N . PRO B 1 160 ? 8.023 -15.516 -4.754 1 96 160 PRO B N 1
ATOM 3989 C CA . PRO B 1 160 ? 7.574 -14.68 -3.635 1 96 160 PRO B CA 1
ATOM 3990 C C . PRO B 1 160 ? 7.832 -13.195 -3.865 1 96 160 PRO B C 1
ATOM 3992 O O . PRO B 1 160 ? 8.711 -12.828 -4.652 1 96 160 PRO B O 1
ATOM 3995 N N . PRO B 1 161 ? 7.086 -12.352 -3.211 1 94.62 161 PRO B N 1
ATOM 3996 C CA . PRO B 1 161 ? 7.273 -10.906 -3.406 1 94.62 161 PRO B CA 1
ATOM 3997 C C . PRO B 1 161 ? 8.586 -10.398 -2.828 1 94.62 161 PRO B C 1
ATOM 3999 O O . PRO B 1 161 ? 9.062 -9.328 -3.213 1 94.62 161 PRO B O 1
ATOM 4002 N N . ALA B 1 162 ? 9.094 -11.125 -1.933 1 91.44 162 ALA B N 1
ATOM 4003 C CA . ALA B 1 162 ? 10.398 -10.828 -1.346 1 91.44 162 ALA B CA 1
ATOM 4004 C C . ALA B 1 162 ? 11.211 -12.102 -1.128 1 91.44 162 ALA B C 1
ATOM 4006 O O . ALA B 1 162 ? 10.648 -13.164 -0.852 1 91.44 162 ALA B O 1
ATOM 4007 N N . LEU B 1 163 ? 12.469 -11.93 -1.218 1 93.56 163 LEU B N 1
ATOM 4008 C CA . LEU B 1 163 ? 13.359 -13.062 -1.01 1 93.56 163 LEU B CA 1
ATOM 4009 C C . LEU B 1 163 ? 14.094 -12.945 0.319 1 93.56 163 LEU B C 1
ATOM 4011 O O . LEU B 1 163 ? 13.898 -11.977 1.056 1 93.56 163 LEU B O 1
ATOM 4015 N N . GLN B 1 164 ? 14.805 -13.945 0.688 1 87.5 164 GLN B N 1
ATOM 4016 C CA . GLN B 1 164 ? 15.5 -13.977 1.967 1 87.5 164 GLN B CA 1
ATOM 4017 C C . GLN B 1 164 ? 16.656 -12.977 1.993 1 87.5 164 GLN B C 1
ATOM 4019 O O . GLN B 1 164 ? 16.844 -12.273 2.986 1 87.5 164 GLN B O 1
ATOM 4024 N N . SER B 1 165 ? 17.344 -12.844 0.961 1 83.12 165 SER B N 1
ATOM 4025 C CA . SER B 1 165 ? 18.609 -12.109 1.021 1 83.12 165 SER B CA 1
ATOM 4026 C C . SER B 1 165 ? 18.625 -10.961 0.02 1 83.12 165 SER B C 1
ATOM 4028 O O . SER B 1 165 ? 19.547 -10.148 0.021 1 83.12 165 SER B O 1
ATOM 4030 N N . ARG B 1 166 ? 17.672 -10.953 -0.841 1 87.75 166 ARG B N 1
ATOM 4031 C CA . ARG B 1 166 ? 17.719 -9.977 -1.922 1 87.75 166 ARG B CA 1
ATOM 4032 C C . ARG B 1 166 ? 16.312 -9.625 -2.393 1 87.75 166 ARG B C 1
ATOM 4034 O O . ARG B 1 166 ? 15.352 -10.32 -2.068 1 87.75 166 ARG B O 1
ATOM 4041 N N . ASN B 1 167 ? 16.297 -8.516 -3.189 1 92.12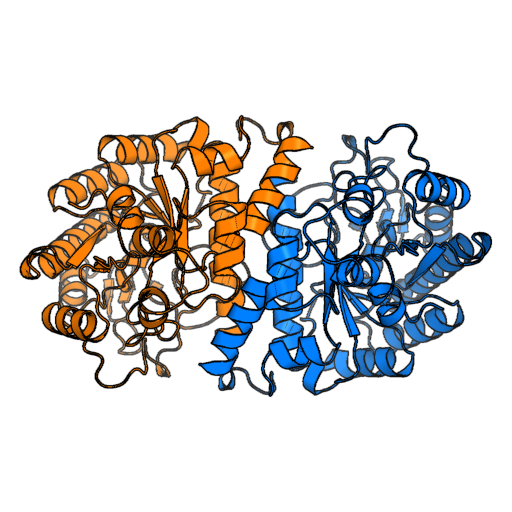 167 ASN B N 1
ATOM 4042 C CA . ASN B 1 167 ? 15.047 -8.141 -3.836 1 92.12 167 ASN B CA 1
ATOM 4043 C C . ASN B 1 167 ? 14.938 -8.742 -5.234 1 92.12 167 ASN B C 1
ATOM 4045 O O . ASN B 1 167 ? 15.914 -9.266 -5.77 1 92.12 167 ASN B O 1
ATOM 4049 N N . LEU B 1 168 ? 13.781 -8.633 -5.797 1 96.69 168 LEU B N 1
ATOM 4050 C CA . LEU B 1 168 ? 13.461 -9.289 -7.059 1 96.69 168 LEU B CA 1
ATOM 4051 C C . LEU B 1 168 ? 14.203 -8.633 -8.219 1 96.69 168 LEU B C 1
ATOM 4053 O O . LEU B 1 168 ? 14.227 -9.164 -9.328 1 96.69 168 LEU B O 1
ATOM 4057 N N . ASP B 1 169 ? 14.836 -7.508 -7.941 1 96.31 169 ASP B N 1
ATOM 4058 C CA . ASP B 1 169 ? 15.547 -6.84 -9.023 1 96.31 169 ASP B CA 1
ATOM 4059 C C . ASP B 1 169 ? 17.031 -7.199 -9.008 1 96.31 169 ASP B C 1
ATOM 4061 O O . ASP B 1 169 ? 17.797 -6.734 -9.852 1 96.31 169 ASP B O 1
ATOM 4065 N N . HIS B 1 170 ? 17.469 -7.949 -8.078 1 95.31 170 HIS B N 1
ATOM 4066 C CA . HIS B 1 170 ? 18.891 -8.258 -7.949 1 95.31 170 HIS B CA 1
ATOM 4067 C C . HIS B 1 170 ? 19.422 -8.922 -9.211 1 95.31 170 HIS B C 1
ATOM 4069 O O . HIS B 1 170 ? 18.797 -9.852 -9.734 1 95.31 170 HIS B O 1
ATOM 4075 N N . PRO B 1 171 ? 20.594 -8.539 -9.641 1 94.88 171 PRO B N 1
ATOM 4076 C CA . PRO B 1 171 ? 21.125 -9.031 -10.914 1 94.88 171 PRO B CA 1
ATOM 4077 C C . PRO B 1 171 ? 21.406 -10.531 -10.891 1 94.88 171 PRO B C 1
ATOM 4079 O O . PRO B 1 171 ? 21.438 -11.172 -11.945 1 94.88 171 PRO B O 1
ATOM 4082 N N . ASP B 1 172 ? 21.562 -11.109 -9.719 1 96.25 172 ASP B N 1
ATOM 4083 C CA . ASP B 1 172 ? 21.797 -12.547 -9.602 1 96.25 172 ASP B CA 1
ATOM 4084 C C . ASP B 1 172 ? 20.609 -13.344 -10.133 1 96.25 172 ASP B C 1
ATOM 4086 O O . ASP B 1 172 ? 20.75 -14.531 -10.43 1 96.25 172 ASP B O 1
ATOM 4090 N N . LEU B 1 173 ? 19.484 -12.695 -10.297 1 97.94 173 LEU B N 1
ATOM 4091 C CA . LEU B 1 173 ? 18.281 -13.383 -10.727 1 97.94 173 LEU B CA 1
ATOM 4092 C C . LEU B 1 173 ? 18.125 -13.312 -12.242 1 97.94 173 LEU B C 1
ATOM 4094 O O . LEU B 1 173 ? 17.234 -13.953 -12.812 1 97.94 173 LEU B O 1
ATOM 4098 N N . ASP B 1 174 ? 19.016 -12.586 -12.945 1 98.44 174 ASP B N 1
ATOM 4099 C CA . ASP B 1 174 ? 18.875 -12.367 -14.383 1 98.44 174 ASP B CA 1
ATOM 4100 C C . ASP B 1 174 ? 18.891 -13.688 -15.141 1 98.44 174 ASP B C 1
ATOM 4102 O O . ASP B 1 174 ? 18.062 -13.898 -16.031 1 98.44 174 ASP B O 1
ATOM 4106 N N . PRO B 1 175 ? 19.781 -14.633 -14.766 1 98.75 175 PRO B N 1
ATOM 4107 C CA . PRO B 1 175 ? 19.719 -15.906 -15.477 1 98.75 175 PRO B CA 1
ATOM 4108 C C . PRO B 1 175 ? 18.375 -16.625 -15.281 1 98.75 175 PRO B C 1
ATOM 4110 O O . PRO B 1 175 ? 17.891 -17.281 -16.203 1 98.75 175 PRO B O 1
ATOM 4113 N N . PHE B 1 176 ? 17.828 -16.547 -14.102 1 98.75 176 PHE B N 1
ATOM 4114 C CA . PHE B 1 176 ? 16.547 -17.156 -13.805 1 98.75 176 PHE B CA 1
ATOM 4115 C C . PHE B 1 176 ? 15.445 -16.547 -14.664 1 98.75 176 PHE B C 1
ATOM 4117 O O . PHE B 1 176 ? 14.609 -17.25 -15.227 1 98.75 176 PHE B O 1
ATOM 4124 N N . TYR B 1 177 ? 15.445 -15.219 -14.789 1 98.88 177 TYR B N 1
ATOM 4125 C CA . TYR B 1 177 ? 14.461 -14.508 -15.609 1 98.88 177 TYR B CA 1
ATOM 4126 C C . TYR B 1 177 ? 14.633 -14.852 -17.078 1 98.88 177 TYR B C 1
ATOM 4128 O O . TYR B 1 177 ? 13.656 -15.039 -17.812 1 98.88 177 TYR B O 1
ATOM 4136 N N . ALA B 1 178 ? 15.859 -14.891 -17.5 1 98.88 178 ALA B N 1
ATOM 4137 C CA . ALA B 1 178 ? 16.141 -15.281 -18.891 1 98.88 178 ALA B CA 1
ATOM 4138 C C . ALA B 1 178 ? 15.594 -16.672 -19.188 1 98.88 178 ALA B C 1
ATOM 4140 O O . ALA B 1 178 ? 15.016 -16.922 -20.234 1 98.88 178 ALA B O 1
ATOM 4141 N N . ALA B 1 179 ? 15.781 -17.594 -18.266 1 98.88 179 ALA B N 1
ATOM 4142 C CA . ALA B 1 179 ? 15.273 -18.953 -18.422 1 98.88 179 ALA B CA 1
ATOM 4143 C C . ALA B 1 179 ? 13.75 -18.969 -18.453 1 98.88 179 ALA B C 1
ATOM 4145 O O . ALA B 1 179 ? 13.148 -19.719 -19.234 1 98.88 179 ALA B O 1
ATOM 4146 N N . ALA B 1 180 ? 13.117 -18.188 -17.609 1 98.88 180 ALA B N 1
ATOM 4147 C CA . ALA B 1 180 ? 11.664 -18.094 -17.609 1 98.88 180 ALA B CA 1
ATOM 4148 C C . ALA B 1 180 ? 11.125 -17.688 -18.969 1 98.88 180 ALA B C 1
ATOM 4150 O O . ALA B 1 180 ? 10.133 -18.234 -19.453 1 98.88 180 ALA B O 1
ATOM 4151 N N . VAL B 1 181 ? 11.805 -16.703 -19.547 1 98.81 181 VAL B N 1
ATOM 4152 C CA . VAL B 1 181 ? 11.414 -16.234 -20.875 1 98.81 181 VAL B CA 1
ATOM 4153 C C . VAL B 1 181 ? 11.625 -17.328 -21.906 1 98.81 181 VAL B C 1
ATOM 4155 O O . VAL B 1 181 ? 10.719 -17.641 -22.688 1 98.81 181 VAL B O 1
ATOM 4158 N N . GLU B 1 182 ? 12.758 -17.922 -21.875 1 98.62 182 GLU B N 1
ATOM 4159 C CA . GLU B 1 182 ? 13.102 -18.969 -22.828 1 98.62 182 GLU B CA 1
ATOM 4160 C C . GLU B 1 182 ? 12.141 -20.141 -22.75 1 98.62 182 GLU B C 1
ATOM 4162 O O . GLU B 1 182 ? 11.719 -20.688 -23.781 1 98.62 182 GLU B O 1
ATOM 4167 N N . LEU B 1 183 ? 11.75 -20.531 -21.578 1 98.56 183 LEU B N 1
ATOM 4168 C CA . LEU B 1 183 ? 10.906 -21.688 -21.328 1 98.56 183 LEU B CA 1
ATOM 4169 C C . LEU B 1 183 ? 9.43 -21.328 -21.438 1 98.56 183 LEU B C 1
ATOM 4171 O O . LEU B 1 183 ? 8.57 -22.203 -21.359 1 98.56 183 LEU B O 1
ATOM 4175 N N . GLU B 1 184 ? 9.133 -20.047 -21.578 1 98 184 GLU B N 1
ATOM 4176 C CA . GLU B 1 184 ? 7.758 -19.547 -21.578 1 98 184 GLU B CA 1
ATOM 4177 C C . GLU B 1 184 ? 7.047 -19.938 -20.281 1 98 184 GLU B C 1
ATOM 4179 O O . GLU B 1 184 ? 5.926 -20.438 -20.312 1 98 184 GLU B O 1
ATOM 4184 N N . MET B 1 185 ? 7.758 -19.828 -19.234 1 98.69 185 MET B N 1
ATOM 4185 C CA . MET B 1 185 ? 7.234 -19.984 -17.875 1 98.69 185 MET B CA 1
ATOM 4186 C C . MET B 1 185 ? 7.07 -18.625 -17.203 1 98.69 185 MET B C 1
ATOM 4188 O O . MET B 1 185 ? 7.961 -18.188 -16.469 1 98.69 185 MET B O 1
ATOM 4192 N N . PRO B 1 186 ? 5.914 -17.953 -17.438 1 98.75 186 PRO B N 1
ATOM 4193 C CA . PRO B 1 186 ? 5.727 -16.672 -16.766 1 98.75 186 PRO B CA 1
ATOM 4194 C C . PRO B 1 186 ? 5.781 -16.781 -15.25 1 98.75 186 PRO B C 1
ATOM 4196 O O . PRO B 1 186 ? 5.762 -17.906 -14.711 1 98.75 186 PRO B O 1
ATOM 4199 N N . LEU B 1 187 ? 5.965 -15.672 -14.609 1 98.88 187 LEU B N 1
ATOM 4200 C CA . LEU B 1 187 ? 6.148 -15.656 -13.164 1 98.88 187 LEU B CA 1
ATOM 4201 C C . LEU B 1 187 ? 4.898 -15.141 -12.461 1 98.88 187 LEU B C 1
ATOM 4203 O O . LEU B 1 187 ? 4.352 -14.102 -12.836 1 98.88 187 LEU B O 1
ATOM 4207 N N . GLY B 1 188 ? 4.371 -15.914 -11.5 1 98.69 188 GLY B N 1
ATOM 4208 C CA . GLY B 1 188 ? 3.322 -15.453 -10.602 1 98.69 188 GLY B CA 1
ATOM 4209 C C . GLY B 1 188 ? 3.84 -15.047 -9.234 1 98.69 188 GLY B C 1
ATOM 4210 O O . GLY B 1 188 ? 4.242 -15.906 -8.445 1 98.69 188 GLY B O 1
ATOM 4211 N N . VAL B 1 189 ? 3.816 -13.719 -8.953 1 98.19 189 VAL B N 1
ATOM 4212 C CA . VAL B 1 189 ? 4.242 -13.227 -7.648 1 98.19 189 VAL B CA 1
ATOM 4213 C C . VAL B 1 189 ? 3.123 -13.422 -6.629 1 98.19 189 VAL B C 1
ATOM 4215 O O . VAL B 1 189 ? 2.061 -12.805 -6.73 1 98.19 189 VAL B O 1
ATOM 4218 N N . HIS B 1 190 ? 3.379 -14.266 -5.746 1 95.25 190 HIS B N 1
ATOM 4219 C CA . HIS B 1 190 ? 2.383 -14.656 -4.754 1 95.25 190 HIS B CA 1
ATOM 4220 C C . HIS B 1 190 ? 2.979 -14.68 -3.352 1 95.25 190 HIS B C 1
ATOM 4222 O O . HIS B 1 190 ? 3.965 -15.375 -3.104 1 95.25 190 HIS B O 1
ATOM 4228 N N . GLY B 1 191 ? 2.383 -13.852 -2.467 1 85.81 191 GLY B N 1
ATOM 4229 C CA . GLY B 1 191 ? 2.795 -13.859 -1.073 1 85.81 191 GLY B CA 1
ATOM 4230 C C . GLY B 1 191 ? 1.995 -14.828 -0.222 1 85.81 191 GLY B C 1
ATOM 4231 O O . GLY B 1 191 ? 1.127 -15.539 -0.731 1 85.81 191 GLY B O 1
ATOM 4232 N N . ALA B 1 192 ? 2.412 -15.109 1.01 1 76 192 ALA B N 1
ATOM 4233 C CA . ALA B 1 192 ? 1.623 -15.914 1.939 1 76 192 ALA B CA 1
ATOM 4234 C C . ALA B 1 192 ? 1.966 -15.578 3.387 1 76 192 ALA B C 1
ATOM 4236 O O . ALA B 1 192 ? 3.139 -15.406 3.73 1 76 192 ALA B O 1
ATOM 4237 N N . PRO B 1 193 ? 0.895 -15.445 4.105 1 76.56 193 PRO B N 1
ATOM 4238 C CA . PRO B 1 193 ? 1.18 -15.398 5.539 1 76.56 193 PRO B CA 1
ATOM 4239 C C . PRO B 1 193 ? 1.806 -16.688 6.062 1 76.56 193 PRO B C 1
ATOM 4241 O O . PRO B 1 193 ? 1.493 -17.781 5.566 1 76.56 193 PRO B O 1
ATOM 4244 N N . GLY B 1 194 ? 2.715 -16.531 6.855 1 79.44 194 GLY B N 1
ATOM 4245 C CA . GLY B 1 194 ? 3.225 -17.688 7.57 1 79.44 194 GLY B CA 1
ATOM 4246 C C . GLY B 1 194 ? 4.387 -18.359 6.863 1 79.44 194 GLY B C 1
ATOM 4247 O O . GLY B 1 194 ? 4.859 -19.406 7.297 1 79.44 194 GLY B O 1
ATOM 4248 N N . ILE B 1 195 ? 4.727 -17.594 5.742 1 83.81 195 ILE B N 1
ATOM 4249 C CA . ILE B 1 195 ? 5.906 -18.156 5.09 1 83.81 195 ILE B CA 1
ATOM 4250 C C . ILE B 1 195 ? 7.156 -17.422 5.555 1 83.81 195 ILE B C 1
ATOM 4252 O O . ILE B 1 195 ? 7.082 -16.266 5.973 1 83.81 195 ILE B O 1
ATOM 4256 N N . HIS B 1 196 ? 8.133 -17.938 6.059 1 86.88 196 HIS B N 1
ATOM 4257 C CA . HIS B 1 196 ? 9.375 -17.453 6.652 1 86.88 196 HIS B CA 1
ATOM 4258 C C . HIS B 1 196 ? 10.195 -16.641 5.648 1 86.88 196 HIS B C 1
ATOM 4260 O O . HIS B 1 196 ? 11.383 -16.906 5.465 1 86.88 196 HIS B O 1
ATOM 4266 N N . LEU B 1 197 ? 9.516 -15.727 4.941 1 87.44 197 LEU B N 1
ATOM 4267 C CA . LEU B 1 197 ? 10.125 -14.703 4.094 1 87.44 197 LEU B CA 1
ATOM 4268 C C . LEU B 1 197 ? 9.719 -13.305 4.555 1 87.44 197 LEU B C 1
ATOM 4270 O O . LEU B 1 197 ? 8.703 -13.141 5.234 1 87.44 197 LEU B O 1
ATOM 42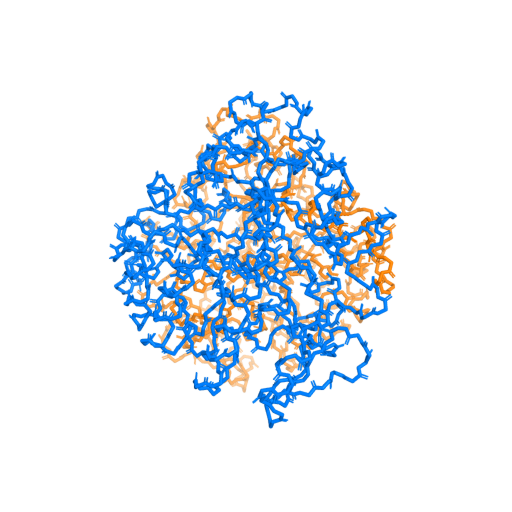74 N N . PRO B 1 198 ? 10.523 -12.344 4.238 1 83.94 198 PRO B N 1
ATOM 4275 C CA . PRO B 1 198 ? 10.164 -10.984 4.648 1 83.94 198 PRO B CA 1
ATOM 4276 C C . PRO B 1 198 ? 8.789 -10.555 4.148 1 83.94 198 PRO B C 1
ATOM 4278 O O . PRO B 1 198 ? 8.406 -10.891 3.023 1 83.94 198 PRO B O 1
ATOM 4281 N N . LYS B 1 199 ? 8.023 -9.977 5.086 1 84.19 199 LYS B N 1
ATOM 4282 C CA . LYS B 1 199 ? 6.723 -9.391 4.773 1 84.19 199 LYS B CA 1
ATOM 4283 C C . LYS B 1 199 ? 6.656 -7.934 5.23 1 84.19 199 LYS B C 1
ATOM 4285 O O . LYS B 1 199 ? 7.281 -7.559 6.227 1 84.19 199 LYS B O 1
ATOM 4290 N N . ILE B 1 200 ? 5.914 -7.203 4.5 1 84.62 200 ILE B N 1
ATOM 4291 C CA . ILE B 1 200 ? 5.828 -5.781 4.828 1 84.62 200 ILE B CA 1
ATOM 4292 C C . ILE B 1 200 ? 4.645 -5.539 5.766 1 84.62 200 ILE B C 1
ATOM 4294 O O . ILE B 1 200 ? 3.553 -6.07 5.547 1 84.62 200 ILE B O 1
ATOM 4298 N N . GLY B 1 201 ? 4.898 -4.758 6.828 1 78.31 201 GLY B N 1
ATOM 4299 C CA . GLY B 1 201 ? 3.826 -4.297 7.695 1 78.31 201 GLY B CA 1
ATOM 4300 C C . GLY B 1 201 ? 3.592 -5.203 8.891 1 78.31 201 GLY B C 1
ATOM 4301 O O . GLY B 1 201 ? 2.795 -4.883 9.773 1 78.31 201 GLY B O 1
ATOM 4302 N N . VAL B 1 202 ? 4.273 -6.34 8.977 1 77.88 202 VAL B N 1
ATOM 4303 C CA . VAL B 1 202 ? 3.998 -7.32 10.023 1 77.88 202 VAL B CA 1
ATOM 4304 C C . VAL B 1 202 ? 4.523 -6.809 11.359 1 77.88 202 VAL B C 1
ATOM 4306 O O . VAL B 1 202 ? 4.141 -7.316 12.422 1 77.88 202 VAL B O 1
ATOM 4309 N N . ASP B 1 203 ? 5.238 -5.801 11.305 1 79.5 203 ASP B N 1
ATOM 4310 C CA . ASP B 1 203 ? 5.781 -5.258 12.547 1 79.5 203 ASP B CA 1
ATOM 4311 C C . ASP B 1 203 ? 4.844 -4.207 13.141 1 79.5 203 ASP B C 1
ATOM 4313 O O . ASP B 1 203 ? 5.086 -3.703 14.242 1 79.5 203 ASP B O 1
ATOM 4317 N N . ARG B 1 204 ? 3.775 -3.969 12.469 1 85.25 204 ARG B N 1
ATOM 4318 C CA . ARG B 1 204 ? 2.92 -2.873 12.906 1 85.25 204 ARG B CA 1
ATOM 4319 C C . ARG B 1 204 ? 1.703 -3.398 13.664 1 85.25 204 ARG B C 1
ATOM 4321 O O . ARG B 1 204 ? 1.163 -2.715 14.531 1 85.25 204 ARG B O 1
ATOM 4328 N N . PHE B 1 205 ? 1.245 -4.574 13.266 1 86.5 205 PHE B N 1
ATOM 4329 C CA . PHE B 1 205 ? 0.039 -5.133 13.867 1 86.5 205 PHE B CA 1
ATOM 4330 C C . PHE B 1 205 ? 0.302 -6.531 14.414 1 86.5 205 PHE B C 1
ATOM 4332 O O . PHE B 1 205 ? 1.137 -7.262 13.883 1 86.5 205 PHE B O 1
ATOM 4339 N N . THR B 1 206 ? -0.473 -6.859 15.453 1 79.69 206 THR B N 1
ATOM 4340 C CA . THR B 1 206 ? -0.387 -8.195 16.031 1 79.69 206 THR B CA 1
ATOM 4341 C C . THR B 1 206 ? -1.614 -9.023 15.664 1 79.69 206 THR B C 1
ATOM 4343 O O . THR B 1 206 ? -1.582 -10.258 15.727 1 79.69 206 THR B O 1
ATOM 4346 N N . ASN B 1 207 ? -2.641 -8.344 15.336 1 87.5 207 ASN B N 1
ATOM 4347 C CA . ASN B 1 207 ? -3.859 -9.055 14.953 1 87.5 207 ASN B CA 1
ATOM 4348 C C . ASN B 1 207 ? -3.805 -9.516 13.5 1 87.5 207 ASN B C 1
ATOM 4350 O O . ASN B 1 207 ? -3.451 -8.742 12.609 1 87.5 207 ASN B O 1
ATOM 4354 N N . TYR B 1 208 ? -4.262 -10.766 13.211 1 87.5 208 TYR B N 1
ATOM 4355 C CA . TYR B 1 208 ? -4.195 -11.406 11.898 1 87.5 208 TYR B CA 1
ATOM 4356 C C . TYR B 1 208 ? -4.949 -10.594 10.859 1 87.5 208 TYR B C 1
ATOM 4358 O O . TYR B 1 208 ? -4.457 -10.391 9.742 1 87.5 208 TYR B O 1
ATOM 4366 N N . ILE B 1 209 ? -6.059 -10.125 11.188 1 90.38 209 ILE B N 1
ATOM 4367 C CA . ILE B 1 209 ? -6.914 -9.438 10.234 1 90.38 209 ILE B CA 1
ATOM 4368 C C . ILE B 1 209 ? -6.293 -8.102 9.852 1 90.38 209 ILE B C 1
ATOM 4370 O O . ILE B 1 209 ? -6.281 -7.727 8.68 1 90.38 209 ILE B O 1
ATOM 4374 N N . GLN B 1 210 ? -5.758 -7.375 10.797 1 91.75 210 GLN B N 1
ATOM 4375 C CA . GLN B 1 210 ? -5.102 -6.102 10.523 1 91.75 210 GLN B CA 1
ATOM 4376 C C . GLN B 1 210 ? -3.875 -6.293 9.633 1 91.75 210 GLN B C 1
ATOM 4378 O O . GLN B 1 210 ? -3.664 -5.535 8.68 1 91.75 210 GLN B O 1
ATOM 4383 N N . VAL B 1 211 ? -3.162 -7.34 9.953 1 90.81 211 VAL B N 1
ATOM 4384 C CA . VAL B 1 211 ? -1.987 -7.648 9.141 1 90.81 211 VAL B CA 1
ATOM 4385 C C . VAL B 1 211 ? -2.418 -8 7.719 1 90.81 211 VAL B C 1
ATOM 4387 O O . VAL B 1 211 ? -1.836 -7.512 6.746 1 90.81 211 VAL B O 1
ATOM 4390 N N . HIS B 1 212 ? -3.434 -8.836 7.621 1 90.94 212 HIS B N 1
ATOM 4391 C CA . HIS B 1 212 ? -3.914 -9.305 6.324 1 90.94 212 HIS B CA 1
ATOM 4392 C C . HIS B 1 212 ? -4.43 -8.141 5.48 1 90.94 212 HIS B C 1
ATOM 4394 O O . HIS B 1 212 ? -4.293 -8.148 4.254 1 90.94 212 HIS B O 1
ATOM 4400 N N . CYS B 1 213 ? -4.914 -7.113 6.039 1 92.5 213 CYS B N 1
ATOM 4401 C CA . CYS B 1 213 ? -5.418 -5.938 5.332 1 92.5 213 CYS B CA 1
ATOM 4402 C C . CYS B 1 213 ? -4.293 -5.227 4.59 1 92.5 213 CYS B C 1
ATOM 4404 O O . CYS B 1 213 ? -4.508 -4.672 3.51 1 92.5 213 CYS B O 1
ATOM 4406 N N . ILE B 1 214 ? -3.123 -5.277 5.105 1 92.56 214 ILE B N 1
ATOM 4407 C CA . ILE B 1 214 ? -2.127 -4.371 4.543 1 92.56 214 ILE B CA 1
ATOM 4408 C C . ILE B 1 214 ? -1.015 -5.176 3.879 1 92.56 214 ILE B C 1
ATOM 4410 O O . ILE B 1 214 ? -0.394 -4.711 2.918 1 92.56 214 ILE B O 1
ATOM 4414 N N . SER B 1 215 ? -0.729 -6.352 4.316 1 90.19 215 SER B N 1
ATOM 4415 C CA . SER B 1 215 ? 0.49 -7.047 3.918 1 90.19 215 SER B CA 1
ATOM 4416 C C . SER B 1 215 ? 0.438 -7.453 2.449 1 90.19 215 SER B C 1
ATOM 4418 O O . SER B 1 215 ? 1.409 -7.266 1.713 1 90.19 215 SER B O 1
ATOM 4420 N N . PHE B 1 216 ? -0.686 -7.945 1.939 1 90.94 216 PHE B N 1
ATOM 4421 C CA . PHE B 1 216 ? -0.775 -8.5 0.595 1 90.94 216 PHE B CA 1
ATOM 4422 C C . PHE B 1 216 ? -0.56 -7.418 -0.455 1 90.94 216 PHE B C 1
ATOM 4424 O O . PHE B 1 216 ? 0.348 -7.52 -1.282 1 90.94 216 PHE B O 1
ATOM 4431 N N . PRO B 1 217 ? -1.321 -6.352 -0.352 1 94.62 217 PRO B N 1
ATOM 4432 C CA . PRO B 1 217 ? -1.087 -5.32 -1.365 1 94.62 217 PRO B CA 1
ATOM 4433 C C . PRO B 1 217 ? 0.29 -4.672 -1.241 1 94.62 217 PRO B C 1
ATOM 4435 O O . PRO B 1 217 ? 0.905 -4.324 -2.252 1 94.62 217 PRO B O 1
ATOM 4438 N N . PHE B 1 218 ? 0.824 -4.527 -0.028 1 95.12 218 PHE B N 1
ATOM 4439 C CA . PHE B 1 218 ? 2.137 -3.924 0.176 1 95.12 218 PHE B CA 1
ATOM 4440 C C . PHE B 1 218 ? 3.229 -4.781 -0.456 1 95.12 218 PHE B C 1
ATOM 4442 O O . PHE B 1 218 ? 4.145 -4.254 -1.091 1 95.12 218 PHE B O 1
ATOM 4449 N N . ASP B 1 219 ? 3.043 -6.047 -0.271 1 94.62 219 ASP B N 1
ATOM 4450 C CA . ASP B 1 219 ? 4.008 -6.977 -0.853 1 94.62 219 ASP B CA 1
ATOM 4451 C C . ASP B 1 219 ? 4.031 -6.863 -2.375 1 94.62 219 ASP B C 1
ATOM 4453 O O . ASP B 1 219 ? 5.102 -6.82 -2.986 1 94.62 219 ASP B O 1
ATOM 4457 N N . GLN B 1 220 ? 2.896 -6.828 -2.977 1 96.44 220 GLN B N 1
ATOM 4458 C CA . GLN B 1 220 ? 2.809 -6.746 -4.43 1 96.44 220 GLN B CA 1
ATOM 4459 C C . GLN B 1 220 ? 3.348 -5.41 -4.941 1 96.44 220 GLN B C 1
ATOM 4461 O O . GLN B 1 220 ? 4.082 -5.371 -5.926 1 96.44 220 GLN B O 1
ATOM 4466 N N . MET B 1 221 ? 2.996 -4.32 -4.301 1 96.94 221 MET B N 1
ATOM 4467 C CA . MET B 1 221 ? 3.482 -3.004 -4.699 1 96.94 221 MET B CA 1
ATOM 4468 C C . MET B 1 221 ? 5 -2.918 -4.559 1 96.94 221 MET B C 1
ATOM 4470 O O . MET B 1 221 ? 5.672 -2.326 -5.406 1 96.94 221 MET B O 1
ATOM 4474 N N . THR B 1 222 ? 5.496 -3.525 -3.52 1 95.94 222 THR B N 1
ATOM 4475 C CA . THR B 1 222 ? 6.938 -3.541 -3.307 1 95.94 222 THR B CA 1
ATOM 4476 C C . THR B 1 222 ? 7.637 -4.348 -4.398 1 95.94 222 THR B C 1
ATOM 4478 O O . THR B 1 222 ? 8.648 -3.91 -4.949 1 95.94 222 THR B O 1
ATOM 4481 N N . ALA B 1 223 ? 7.098 -5.496 -4.68 1 97.06 223 ALA B N 1
ATOM 4482 C CA . ALA B 1 223 ? 7.656 -6.328 -5.738 1 97.06 223 ALA B CA 1
ATOM 4483 C C . ALA B 1 223 ? 7.641 -5.598 -7.078 1 97.06 223 ALA B C 1
ATOM 4485 O O . ALA B 1 223 ? 8.633 -5.621 -7.816 1 97.06 223 ALA B O 1
ATOM 4486 N N . MET B 1 224 ? 6.566 -4.98 -7.398 1 98.12 224 MET B N 1
ATOM 4487 C CA . MET B 1 224 ? 6.473 -4.227 -8.648 1 98.12 224 MET B CA 1
ATOM 4488 C C . MET B 1 224 ? 7.5 -3.098 -8.68 1 98.12 224 MET B C 1
ATOM 4490 O O . MET B 1 224 ? 8.141 -2.871 -9.703 1 98.12 224 MET B O 1
ATOM 4494 N N . THR B 1 225 ? 7.617 -2.391 -7.559 1 97.38 225 THR B N 1
ATOM 4495 C CA . THR B 1 225 ? 8.609 -1.323 -7.477 1 97.38 225 THR B CA 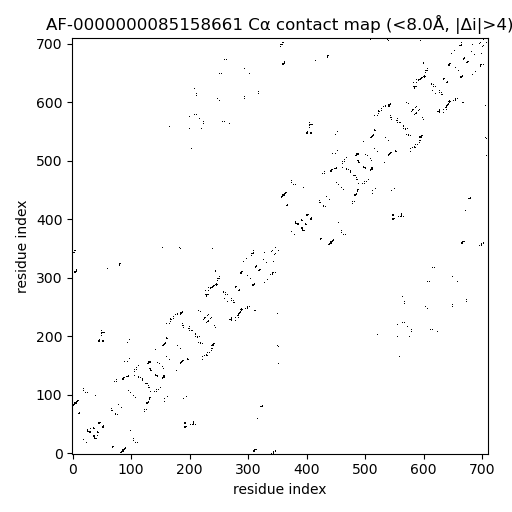1
ATOM 4496 C C . THR B 1 225 ? 10.008 -1.859 -7.773 1 97.38 225 THR B C 1
ATOM 4498 O O . THR B 1 225 ? 10.75 -1.271 -8.562 1 97.38 225 THR B O 1
ATOM 4501 N N . ALA B 1 226 ? 10.305 -2.994 -7.148 1 96.88 226 ALA B N 1
ATOM 4502 C CA . ALA B 1 226 ? 11.617 -3.6 -7.359 1 96.88 226 ALA B CA 1
ATOM 4503 C C . ALA B 1 226 ? 11.836 -3.936 -8.828 1 96.88 226 ALA B C 1
ATOM 4505 O O . ALA B 1 226 ? 12.828 -3.52 -9.43 1 96.88 226 ALA B O 1
ATOM 4506 N N . MET B 1 227 ? 10.93 -4.566 -9.438 1 98.12 227 MET B N 1
ATOM 4507 C CA . MET B 1 227 ? 11.117 -5.082 -10.789 1 98.12 227 MET B CA 1
ATOM 4508 C C . MET B 1 227 ? 11.086 -3.951 -11.812 1 98.12 227 MET B C 1
ATOM 4510 O O . MET B 1 227 ? 11.875 -3.941 -12.758 1 98.12 227 MET B O 1
ATOM 4514 N N . VAL B 1 228 ? 10.203 -2.963 -11.625 1 98.19 228 VAL B N 1
ATOM 4515 C CA . VAL B 1 228 ? 10.047 -1.856 -12.57 1 98.19 228 VAL B CA 1
ATOM 4516 C C . VAL B 1 228 ? 11.219 -0.883 -12.414 1 98.19 228 VAL B C 1
ATOM 4518 O O . VAL B 1 228 ? 11.969 -0.645 -13.367 1 98.19 228 VAL B O 1
ATOM 4521 N N . SER B 1 229 ? 11.422 -0.41 -11.234 1 97.62 229 SER B N 1
ATOM 4522 C CA . SER B 1 229 ? 12.438 0.622 -11.023 1 97.62 229 SER B CA 1
ATOM 4523 C C . SER B 1 229 ? 13.844 0.037 -11.062 1 97.62 229 SER B C 1
ATOM 4525 O O . SER B 1 229 ? 14.797 0.736 -11.398 1 97.62 229 SER B O 1
ATOM 4527 N N . GLY B 1 230 ? 13.953 -1.271 -10.719 1 96.62 230 GLY B N 1
ATOM 4528 C CA . GLY B 1 230 ? 15.25 -1.926 -10.695 1 96.62 230 GLY B CA 1
ATOM 4529 C C . GLY B 1 230 ? 15.703 -2.391 -12.07 1 96.62 230 GLY B C 1
ATOM 4530 O O . GLY B 1 230 ? 16.781 -2.965 -12.203 1 96.62 230 GLY B O 1
ATOM 4531 N N . GLY B 1 231 ? 14.898 -2.229 -13.07 1 97.19 231 GLY B N 1
ATOM 4532 C CA . GLY B 1 231 ? 15.312 -2.43 -14.453 1 97.19 231 GLY B CA 1
ATOM 4533 C C . GLY B 1 231 ? 15.156 -3.863 -14.922 1 97.19 231 GLY B C 1
ATOM 4534 O O . GLY B 1 231 ? 15.758 -4.27 -15.914 1 97.19 231 GLY B O 1
ATOM 4535 N N . VAL B 1 232 ? 14.398 -4.68 -14.273 1 98.5 232 VAL B N 1
ATOM 4536 C CA . VAL B 1 232 ? 14.234 -6.078 -14.648 1 98.5 232 VAL B CA 1
ATOM 4537 C C . VAL B 1 232 ? 13.609 -6.168 -16.047 1 98.5 232 VAL B C 1
ATOM 4539 O O . VAL B 1 232 ? 14.086 -6.922 -16.891 1 98.5 232 VAL B O 1
ATOM 4542 N N . PHE B 1 233 ? 12.578 -5.359 -16.328 1 98.44 233 PHE B N 1
ATOM 4543 C CA . PHE B 1 233 ? 11.867 -5.422 -17.594 1 98.44 233 PHE B CA 1
ATOM 4544 C C . PHE B 1 233 ? 12.695 -4.797 -18.703 1 98.44 233 PHE B C 1
ATOM 4546 O O . PHE B 1 233 ? 12.438 -5.031 -19.891 1 98.44 233 PHE B O 1
ATOM 4553 N N . GLU B 1 234 ? 13.688 -3.947 -18.359 1 97 234 GLU B N 1
ATOM 4554 C CA . GLU B 1 234 ? 14.656 -3.469 -19.328 1 97 234 GLU B CA 1
ATOM 4555 C C . GLU B 1 234 ? 15.57 -4.598 -19.797 1 97 234 GLU B C 1
ATOM 4557 O O . GLU B 1 234 ? 15.836 -4.738 -21 1 97 234 GLU B O 1
ATOM 4562 N N . ARG B 1 235 ? 16.031 -5.336 -18.875 1 97.88 235 ARG B N 1
ATOM 4563 C CA . ARG B 1 235 ? 16.984 -6.406 -19.156 1 97.88 235 ARG B CA 1
ATOM 4564 C C . ARG B 1 235 ? 16.281 -7.621 -19.75 1 97.88 235 ARG B C 1
ATOM 4566 O O . ARG B 1 235 ? 16.875 -8.375 -20.516 1 97.88 235 ARG B O 1
ATOM 4573 N N . HIS B 1 236 ? 15.023 -7.824 -19.438 1 98.56 236 HIS B N 1
ATOM 4574 C CA . HIS B 1 236 ? 14.227 -8.953 -19.906 1 98.56 236 HIS B CA 1
ATOM 4575 C C . HIS B 1 236 ? 12.875 -8.484 -20.438 1 98.56 236 HIS B C 1
ATOM 4577 O O . HIS B 1 236 ? 11.836 -8.75 -19.828 1 98.56 236 HIS B O 1
ATOM 4583 N N . PRO B 1 237 ? 12.797 -7.914 -21.594 1 98.31 237 PRO B N 1
ATOM 4584 C CA . PRO B 1 237 ? 11.602 -7.227 -22.094 1 98.31 237 PRO B CA 1
ATOM 4585 C C . PRO B 1 237 ? 10.453 -8.188 -22.391 1 98.31 237 PRO B C 1
ATOM 4587 O O . PRO B 1 237 ? 9.305 -7.758 -22.5 1 98.31 237 PRO B O 1
ATOM 4590 N N . LYS B 1 238 ? 10.742 -9.484 -22.484 1 98.56 238 LYS B N 1
ATOM 4591 C CA . LYS B 1 238 ? 9.695 -10.445 -22.828 1 98.56 238 LYS B CA 1
ATOM 4592 C C . LYS B 1 238 ? 9.188 -11.156 -21.578 1 98.56 238 LYS B C 1
ATOM 4594 O O . LYS B 1 238 ? 8.305 -12.023 -21.656 1 98.56 238 LYS B O 1
ATOM 4599 N N . LEU B 1 239 ? 9.742 -10.82 -20.422 1 98.81 239 LEU B N 1
ATOM 4600 C CA . LEU B 1 239 ? 9.328 -11.438 -19.172 1 98.81 239 LEU B CA 1
ATOM 4601 C C . LEU B 1 239 ? 7.906 -11.016 -18.797 1 98.81 239 LEU B C 1
ATOM 4603 O O . LEU B 1 239 ? 7.578 -9.828 -18.844 1 98.81 239 LEU B O 1
ATOM 4607 N N . ARG B 1 240 ? 7.023 -11.969 -18.516 1 98.75 240 ARG B N 1
ATOM 4608 C CA . ARG B 1 240 ? 5.672 -11.703 -18.016 1 98.75 240 ARG B CA 1
ATOM 4609 C C . ARG B 1 240 ? 5.551 -12.023 -16.531 1 98.75 240 ARG B C 1
ATOM 4611 O O . ARG B 1 240 ? 5.91 -13.117 -16.094 1 98.75 240 ARG B O 1
ATOM 4618 N N . VAL B 1 241 ? 5.051 -11.062 -15.828 1 98.94 241 VAL B N 1
ATOM 4619 C CA . VAL B 1 241 ? 4.934 -11.211 -14.383 1 98.94 241 VAL B CA 1
ATOM 4620 C C . VAL B 1 241 ? 3.52 -10.836 -13.938 1 98.94 241 VAL B C 1
ATOM 4622 O O . VAL B 1 241 ? 2.984 -9.805 -14.352 1 98.94 241 VAL B O 1
ATOM 4625 N N . ALA B 1 242 ? 2.898 -11.695 -13.156 1 98.88 242 ALA B N 1
ATOM 4626 C CA . ALA B 1 242 ? 1.595 -11.414 -12.562 1 98.88 242 ALA B CA 1
ATOM 4627 C C . ALA B 1 242 ? 1.724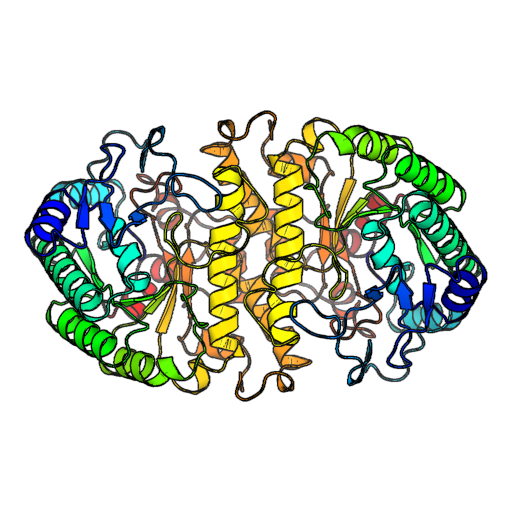 -11.125 -11.07 1 98.88 242 ALA B C 1
ATOM 4629 O O . ALA B 1 242 ? 2.352 -11.883 -10.336 1 98.88 242 ALA B O 1
ATOM 4630 N N . PHE B 1 243 ? 1.191 -10.016 -10.656 1 98.62 243 PHE B N 1
ATOM 4631 C CA . PHE B 1 243 ? 1.076 -9.672 -9.242 1 98.62 243 PHE B CA 1
ATOM 4632 C C . PHE B 1 243 ? -0.283 -10.086 -8.695 1 98.62 243 PHE B C 1
ATOM 4634 O O . PHE B 1 243 ? -1.3 -9.461 -9.008 1 98.62 243 PHE B O 1
ATOM 4641 N N . LEU B 1 244 ? -0.27 -11.086 -7.848 1 97.75 244 LEU B N 1
ATOM 4642 C CA . LEU B 1 244 ? -1.49 -11.836 -7.57 1 97.75 244 LEU B CA 1
ATOM 4643 C C . LEU B 1 244 ? -2.043 -11.477 -6.195 1 97.75 244 LEU B C 1
ATOM 4645 O O . LEU B 1 244 ? -1.303 -11.016 -5.324 1 97.75 244 LEU B O 1
ATOM 4649 N N . GLU B 1 245 ? -3.346 -11.641 -6.035 1 95.06 245 GLU B N 1
ATOM 4650 C CA . GLU B 1 245 ? -4.082 -11.633 -4.773 1 95.06 245 GLU B CA 1
ATOM 4651 C C . GLU B 1 245 ? -4.012 -10.266 -4.102 1 95.06 245 GLU B C 1
ATOM 4653 O O . GLU B 1 245 ? -3.783 -10.172 -2.895 1 95.06 245 GLU B O 1
ATOM 4658 N N . ALA B 1 246 ? -4.094 -9.25 -4.832 1 95.25 246 ALA B N 1
ATOM 4659 C CA . ALA B 1 246 ? -4.109 -7.898 -4.273 1 95.25 246 ALA B CA 1
ATOM 4660 C C . ALA B 1 246 ? -5.129 -7.02 -4.988 1 95.25 246 ALA B C 1
ATOM 4662 O O . ALA B 1 246 ? -5.094 -5.793 -4.867 1 95.25 246 ALA B O 1
ATOM 4663 N N . GLY B 1 247 ? -5.988 -7.641 -5.793 1 96.5 247 GLY B N 1
ATOM 4664 C CA . GLY B 1 247 ? -6.922 -6.855 -6.582 1 96.5 247 GLY B CA 1
ATOM 4665 C C . GLY B 1 247 ? -6.246 -6.043 -7.672 1 96.5 247 GLY B C 1
ATOM 4666 O O . GLY B 1 247 ? -5.043 -6.176 -7.895 1 96.5 247 GLY B O 1
ATOM 4667 N N . ALA B 1 248 ? -7.066 -5.277 -8.367 1 98.38 248 ALA B N 1
ATOM 4668 C CA . ALA B 1 248 ? -6.547 -4.461 -9.469 1 98.38 248 ALA B CA 1
ATOM 4669 C C . ALA B 1 248 ? -6.699 -2.973 -9.156 1 98.38 248 ALA B C 1
ATOM 4671 O O . ALA B 1 248 ? -6.094 -2.133 -9.828 1 98.38 248 ALA B O 1
ATOM 4672 N N . GLY B 1 249 ? -7.469 -2.666 -8.148 1 98.31 249 GLY B N 1
ATOM 4673 C CA . GLY B 1 249 ? -7.867 -1.293 -7.879 1 98.31 249 GLY B CA 1
ATOM 4674 C C . GLY B 1 249 ? -6.703 -0.389 -7.523 1 98.31 249 GLY B C 1
ATOM 4675 O O . GLY B 1 249 ? -6.781 0.829 -7.695 1 98.31 249 GLY B O 1
ATOM 4676 N N . TRP B 1 250 ? -5.617 -0.95 -7.055 1 98.31 250 TRP B N 1
ATOM 4677 C CA . TRP B 1 250 ? -4.461 -0.169 -6.625 1 98.31 250 TRP B CA 1
ATOM 4678 C C . TRP B 1 250 ? -3.584 0.205 -7.816 1 98.31 250 TRP B C 1
ATOM 4680 O O . TRP B 1 250 ? -2.729 1.087 -7.715 1 98.31 250 TRP B O 1
ATOM 4690 N N . VAL B 1 251 ? -3.789 -0.368 -8.984 1 98.75 251 VAL B N 1
ATOM 4691 C CA . VAL B 1 251 ? -2.795 -0.331 -10.055 1 98.75 251 VAL B CA 1
ATOM 4692 C C . VAL B 1 251 ? -2.742 1.068 -10.664 1 98.75 251 VAL B C 1
ATOM 4694 O O . VAL B 1 251 ? -1.661 1.623 -10.867 1 98.75 251 VAL B O 1
ATOM 4697 N N . PRO B 1 252 ? -3.912 1.733 -10.961 1 98.56 252 PRO B N 1
ATOM 4698 C CA . PRO B 1 252 ? -3.809 3.064 -11.562 1 98.56 252 PRO B CA 1
ATOM 4699 C C . PRO B 1 252 ? -3.088 4.066 -10.664 1 98.56 252 PRO B C 1
ATOM 4701 O O . PRO B 1 252 ? -2.268 4.852 -11.141 1 98.56 252 PRO B O 1
ATOM 4704 N N . PHE B 1 253 ? -3.439 4.031 -9.43 1 97.44 253 PHE B N 1
ATOM 4705 C CA . PHE B 1 253 ? -2.781 4.914 -8.469 1 97.44 253 PHE B CA 1
ATOM 4706 C C . PHE B 1 253 ? -1.286 4.625 -8.406 1 97.44 253 PHE B C 1
ATOM 4708 O O . PHE B 1 253 ? -0.469 5.547 -8.43 1 97.44 253 PHE B O 1
ATOM 4715 N N . PHE B 1 254 ? -0.915 3.402 -8.367 1 98.44 254 PHE B N 1
ATOM 4716 C CA . PHE B 1 254 ? 0.474 3.039 -8.109 1 98.44 254 PHE B CA 1
ATOM 4717 C C . PHE B 1 254 ? 1.324 3.225 -9.359 1 98.44 254 PHE B C 1
ATOM 4719 O O . PHE B 1 254 ? 2.475 3.66 -9.273 1 98.44 254 PHE B O 1
ATOM 4726 N N . ILE B 1 255 ? 0.812 2.891 -10.523 1 98.62 255 ILE B N 1
ATOM 4727 C CA . ILE B 1 255 ? 1.516 3.133 -11.773 1 98.62 255 ILE B CA 1
ATOM 4728 C C . ILE B 1 255 ? 1.741 4.633 -11.961 1 98.62 255 ILE B C 1
ATOM 4730 O O . ILE B 1 255 ? 2.801 5.055 -12.43 1 98.62 255 ILE B O 1
ATOM 4734 N N . ASP B 1 256 ? 0.75 5.406 -11.625 1 97.94 256 ASP B N 1
ATOM 4735 C CA . ASP B 1 256 ? 0.9 6.855 -11.703 1 97.94 256 ASP B CA 1
ATOM 4736 C C . ASP B 1 256 ? 2.002 7.348 -10.773 1 97.94 256 ASP B C 1
ATOM 4738 O O . ASP B 1 256 ? 2.779 8.234 -11.133 1 97.94 256 ASP B O 1
ATOM 4742 N N . ARG B 1 257 ? 2.023 6.832 -9.578 1 97.75 257 ARG B N 1
ATOM 4743 C CA . ARG B 1 257 ? 3.061 7.188 -8.617 1 97.75 257 ARG B CA 1
ATOM 4744 C C . ARG B 1 257 ? 4.445 6.832 -9.148 1 97.75 257 ARG B C 1
ATOM 4746 O O . ARG B 1 257 ? 5.367 7.648 -9.086 1 97.75 257 ARG B O 1
ATOM 4753 N N . LEU B 1 258 ? 4.582 5.613 -9.664 1 98.06 258 LEU B N 1
ATOM 4754 C CA . LEU B 1 258 ? 5.855 5.207 -10.258 1 98.06 258 LEU B CA 1
ATOM 4755 C C . LEU B 1 258 ? 6.223 6.109 -11.43 1 98.06 258 LEU B C 1
ATOM 4757 O O . LEU B 1 258 ? 7.387 6.484 -11.586 1 98.06 258 LEU B O 1
ATOM 4761 N N . HIS B 1 259 ? 5.238 6.457 -12.266 1 97.94 259 HIS B N 1
ATOM 4762 C CA . HIS B 1 259 ? 5.438 7.348 -13.406 1 97.94 259 HIS B CA 1
ATOM 4763 C C . HIS B 1 259 ? 5.988 8.695 -12.969 1 97.94 259 HIS B C 1
ATOM 4765 O O . HIS B 1 259 ? 6.957 9.195 -13.547 1 97.94 259 HIS B O 1
ATOM 4771 N N . GLU B 1 260 ? 5.395 9.281 -11.93 1 96.19 260 GLU B N 1
ATOM 4772 C CA . GLU B 1 260 ? 5.824 10.594 -11.438 1 96.19 260 GLU B CA 1
ATOM 4773 C C . GLU B 1 260 ? 7.262 10.539 -10.93 1 96.19 260 GLU B C 1
ATOM 4775 O O . GLU B 1 260 ? 8.047 11.461 -11.18 1 96.19 260 GLU B O 1
ATOM 4780 N N . HIS B 1 261 ? 7.582 9.484 -10.227 1 96.12 261 HIS B N 1
ATOM 4781 C CA . HIS B 1 261 ? 8.938 9.336 -9.711 1 96.12 261 HIS B CA 1
ATOM 4782 C C . HIS B 1 261 ? 9.938 9.125 -10.844 1 96.12 261 HIS B C 1
ATOM 4784 O O . HIS B 1 261 ? 11.055 9.641 -10.797 1 96.12 261 HIS B O 1
ATOM 4790 N N . TYR B 1 262 ? 9.516 8.352 -11.812 1 96.81 262 TYR B N 1
ATOM 4791 C CA . TYR B 1 262 ? 10.359 8.156 -12.984 1 96.81 262 TYR B CA 1
ATOM 4792 C C . TYR B 1 262 ? 10.625 9.477 -13.688 1 96.81 262 TYR B C 1
ATOM 4794 O O . TYR B 1 262 ? 11.773 9.805 -13.992 1 96.81 262 TYR B O 1
ATOM 4802 N N . GLU B 1 263 ? 9.594 10.234 -13.93 1 95.12 263 GLU B N 1
ATOM 4803 C CA . GLU B 1 263 ? 9.688 11.492 -14.672 1 95.12 263 GLU B CA 1
ATOM 4804 C C . GLU B 1 263 ? 10.547 12.508 -13.922 1 95.12 263 GLU B C 1
ATOM 4806 O O . GLU B 1 263 ? 11.352 13.219 -14.531 1 95.12 263 GLU B O 1
ATOM 4811 N N . LYS B 1 264 ? 10.445 12.586 -12.648 1 92.38 264 LYS B N 1
ATOM 4812 C CA . LYS B 1 264 ? 11.055 13.672 -11.883 1 92.38 264 LYS B CA 1
ATOM 4813 C C . LYS B 1 264 ? 12.453 13.289 -11.406 1 92.38 264 LYS B C 1
ATOM 4815 O O . LYS B 1 264 ? 13.352 14.141 -11.352 1 92.38 264 LYS B O 1
ATOM 4820 N N . ARG B 1 265 ? 12.602 11.953 -11.039 1 91.19 265 ARG B N 1
ATOM 4821 C CA . ARG B 1 265 ? 13.852 11.578 -10.391 1 91.19 265 ARG B CA 1
ATOM 4822 C C . ARG B 1 265 ? 14.266 10.164 -10.781 1 91.19 265 ARG B C 1
ATOM 4824 O O . ARG B 1 265 ? 14.977 9.484 -10.031 1 91.19 265 ARG B O 1
ATOM 4831 N N . GLY B 1 266 ? 13.805 9.695 -11.836 1 90.5 266 GLY B N 1
ATOM 4832 C CA . GLY B 1 266 ? 14.141 8.344 -12.266 1 90.5 266 GLY B CA 1
ATOM 4833 C C . GLY B 1 266 ? 15.633 8.109 -12.383 1 90.5 266 GLY B C 1
ATOM 4834 O O . GLY B 1 266 ? 16.109 6.996 -12.164 1 90.5 266 GLY B O 1
ATOM 4835 N N . ASP B 1 267 ? 16.406 9.172 -12.664 1 91.5 267 ASP B N 1
ATOM 4836 C CA . ASP B 1 267 ? 17.844 9.086 -12.906 1 91.5 267 ASP B CA 1
ATOM 4837 C C . ASP B 1 267 ? 18.609 8.859 -11.602 1 91.5 267 ASP B C 1
ATOM 4839 O O . ASP B 1 267 ? 19.797 8.539 -11.625 1 91.5 267 ASP B O 1
ATOM 4843 N N . TRP B 1 268 ? 17.891 8.875 -10.477 1 90.19 268 TRP B N 1
ATOM 4844 C CA . TRP B 1 268 ? 18.547 8.641 -9.188 1 90.19 268 TRP B CA 1
ATOM 4845 C C . TRP B 1 268 ? 18.703 7.152 -8.922 1 90.19 268 TRP B C 1
ATOM 4847 O O . TRP B 1 268 ? 19.438 6.754 -8.008 1 90.19 268 TRP B O 1
ATOM 4857 N N . VAL B 1 269 ? 18.047 6.332 -9.672 1 91.88 269 VAL B N 1
ATOM 4858 C CA . VAL B 1 269 ? 18.203 4.883 -9.555 1 91.88 269 VAL B CA 1
ATOM 4859 C C . VAL B 1 269 ? 19.203 4.383 -10.586 1 91.88 269 VAL B C 1
ATOM 4861 O O . VAL B 1 269 ? 18.906 4.32 -11.781 1 91.88 269 VAL B O 1
ATOM 4864 N N . GLU B 1 270 ? 20.281 4 -10.07 1 89.69 270 GLU B N 1
ATOM 4865 C CA . GLU B 1 270 ? 21.328 3.535 -10.969 1 89.69 270 GLU B CA 1
ATOM 4866 C C . GLU B 1 270 ? 20.969 2.18 -11.578 1 89.69 270 GLU B C 1
ATOM 4868 O O . GLU B 1 270 ? 20.5 1.283 -10.867 1 89.69 270 GLU B O 1
ATOM 4873 N N . ARG B 1 271 ? 21.188 2.006 -12.93 1 89.31 271 ARG B N 1
ATOM 4874 C CA . ARG B 1 271 ? 20.953 0.769 -13.664 1 89.31 271 ARG B CA 1
ATOM 4875 C C . ARG B 1 271 ? 19.516 0.304 -13.516 1 89.31 271 ARG B C 1
ATOM 4877 O O . ARG B 1 271 ? 19.25 -0.898 -13.461 1 89.31 271 ARG B O 1
ATOM 4884 N N . GLY B 1 272 ? 18.641 1.313 -13.352 1 94.81 272 GLY B N 1
ATOM 4885 C CA . GLY B 1 272 ? 17.234 1.038 -13.164 1 94.81 272 GLY B CA 1
ATOM 4886 C C . GLY B 1 272 ? 16.406 1.258 -14.43 1 94.81 272 GLY B C 1
ATOM 4887 O O . GLY B 1 272 ? 16.875 0.979 -15.531 1 94.81 272 GLY B O 1
ATOM 4888 N N . TRP B 1 273 ? 15.258 1.608 -14.219 1 96.12 273 TRP B N 1
ATOM 4889 C CA . TRP B 1 273 ? 14.289 1.843 -15.297 1 96.12 273 TRP B CA 1
ATOM 4890 C C . TRP B 1 273 ? 14.82 2.873 -16.281 1 96.12 273 TRP B C 1
ATOM 4892 O O . TRP B 1 273 ? 15.523 3.812 -15.898 1 96.12 273 TRP B O 1
ATOM 4902 N N . ARG B 1 274 ? 14.523 2.553 -17.641 1 96.38 274 ARG B N 1
ATOM 4903 C CA . ARG B 1 274 ? 14.883 3.463 -18.719 1 96.38 274 ARG B CA 1
ATOM 4904 C C . ARG B 1 274 ? 13.641 3.896 -19.5 1 96.38 274 ARG B C 1
ATOM 4906 O O . ARG B 1 274 ? 13.727 4.75 -20.375 1 96.38 274 ARG B O 1
ATOM 4913 N N . ARG B 1 275 ? 12.555 3.287 -19.172 1 97 275 ARG B N 1
ATOM 4914 C CA . ARG B 1 275 ? 11.273 3.646 -19.781 1 97 275 ARG B CA 1
ATOM 4915 C C . ARG B 1 275 ? 10.227 3.957 -18.719 1 97 275 ARG B C 1
ATOM 4917 O O . ARG B 1 275 ? 10.383 3.574 -17.562 1 97 275 ARG B O 1
ATOM 4924 N N . ASP B 1 276 ? 9.172 4.633 -19.141 1 97.81 276 ASP B N 1
ATOM 4925 C CA . ASP B 1 276 ? 8.039 4.941 -18.281 1 97.81 276 ASP B CA 1
ATOM 4926 C C . ASP B 1 276 ? 7.32 3.668 -17.828 1 97.81 276 ASP B C 1
ATOM 4928 O O . ASP B 1 276 ? 7.125 2.752 -18.641 1 97.81 276 ASP B O 1
ATOM 4932 N N . PRO B 1 277 ? 6.934 3.594 -16.594 1 97.94 277 PRO B N 1
ATOM 4933 C CA . PRO B 1 277 ? 6.203 2.424 -16.109 1 97.94 277 PRO B CA 1
ATOM 4934 C C . PRO B 1 277 ? 5.008 2.057 -16.984 1 97.94 277 PRO B C 1
ATOM 4936 O O . PRO B 1 277 ? 4.699 0.875 -17.156 1 97.94 277 PRO B O 1
ATOM 4939 N N . HIS B 1 278 ? 4.344 2.99 -17.609 1 98.06 278 HIS B N 1
ATOM 4940 C CA . HIS B 1 278 ? 3.23 2.73 -18.516 1 98.06 278 HIS B CA 1
ATOM 4941 C C . HIS B 1 278 ? 3.668 1.865 -19.688 1 98.06 278 HIS B C 1
ATOM 4943 O O . HIS B 1 278 ? 2.889 1.053 -20.188 1 98.06 278 HIS B O 1
ATOM 4949 N N . GLU B 1 279 ? 4.855 2.045 -20.094 1 98.12 279 GLU B N 1
ATOM 4950 C CA . GLU B 1 279 ? 5.359 1.309 -21.234 1 98.12 279 GLU B CA 1
ATOM 4951 C C . GLU B 1 279 ? 5.566 -0.166 -20.906 1 98.12 279 GLU B C 1
ATOM 4953 O O . GLU B 1 279 ? 5.336 -1.035 -21.75 1 98.12 279 GLU B O 1
ATOM 4958 N N . TYR B 1 280 ? 5.992 -0.463 -19.672 1 98.06 280 TYR B N 1
ATOM 4959 C CA . TYR B 1 280 ? 6.141 -1.854 -19.266 1 98.06 280 TYR B CA 1
ATOM 4960 C C . TYR B 1 280 ? 4.785 -2.549 -19.188 1 98.06 280 TYR B C 1
ATOM 4962 O O . TYR B 1 280 ? 4.664 -3.727 -19.531 1 98.06 280 TYR B O 1
ATOM 4970 N N . LEU B 1 281 ? 3.811 -1.809 -18.703 1 98.12 281 LEU B N 1
ATOM 4971 C CA . LEU B 1 281 ? 2.451 -2.338 -18.672 1 98.12 281 LEU B CA 1
ATOM 4972 C C . LEU B 1 281 ? 1.929 -2.596 -20.078 1 98.12 281 LEU B C 1
ATOM 4974 O O . LEU B 1 281 ? 1.404 -3.676 -20.359 1 98.12 281 LEU B O 1
ATOM 4978 N N . LYS B 1 282 ? 2.125 -1.678 -20.938 1 97.5 282 LYS B N 1
ATOM 4979 C CA . LYS B 1 282 ? 1.634 -1.762 -22.312 1 97.5 282 LYS B CA 1
ATOM 4980 C C . LYS B 1 282 ? 2.342 -2.873 -23.078 1 97.5 282 LYS B C 1
ATOM 4982 O O . LYS B 1 282 ? 1.738 -3.525 -23.938 1 97.5 282 LYS B O 1
ATOM 4987 N N . ALA B 1 283 ? 3.613 -3.086 -22.734 1 97.94 283 ALA B N 1
ATOM 4988 C CA . ALA B 1 283 ? 4.43 -4.07 -23.438 1 97.94 283 ALA B CA 1
ATOM 4989 C C . ALA B 1 283 ? 4.055 -5.488 -23.031 1 97.94 283 ALA B C 1
ATOM 4991 O O . ALA B 1 283 ? 4.5 -6.461 -23.656 1 97.94 283 ALA B O 1
ATOM 4992 N N . GLY B 1 284 ? 3.234 -5.629 -22 1 98 284 GLY B N 1
ATOM 4993 C CA . GLY B 1 284 ? 2.77 -6.949 -21.609 1 98 284 GLY B CA 1
ATOM 4994 C C . GLY B 1 284 ? 3.643 -7.598 -20.547 1 98 284 GLY B C 1
ATOM 4995 O O . GLY B 1 284 ? 3.58 -8.812 -20.344 1 98 284 GLY B O 1
ATOM 4996 N N . ASN B 1 285 ? 4.48 -6.809 -19.859 1 98.69 285 ASN B N 1
ATOM 4997 C CA . ASN B 1 285 ? 5.328 -7.344 -18.797 1 98.69 285 ASN B CA 1
ATOM 4998 C C . ASN B 1 285 ? 4.547 -7.574 -17.516 1 98.69 285 ASN B C 1
ATOM 5000 O O . ASN B 1 285 ? 4.93 -8.406 -16.688 1 98.69 285 ASN B O 1
ATOM 5004 N N . ILE B 1 286 ? 3.439 -6.832 -17.375 1 98.81 286 ILE B N 1
ATOM 5005 C CA . ILE B 1 286 ? 2.781 -6.75 -16.062 1 98.81 286 ILE B CA 1
ATOM 5006 C C . ILE B 1 286 ? 1.337 -7.234 -16.188 1 98.81 286 ILE B C 1
ATOM 5008 O O . ILE B 1 286 ? 0.59 -6.766 -17.047 1 98.81 286 ILE B O 1
ATOM 5012 N N . PHE B 1 287 ? 0.961 -8.156 -15.375 1 98.88 287 PHE B N 1
ATOM 5013 C CA . PHE B 1 287 ? -0.409 -8.617 -15.188 1 98.88 287 PHE B CA 1
ATOM 5014 C C . PHE B 1 287 ? -0.812 -8.531 -13.719 1 98.88 287 PHE B C 1
ATOM 5016 O O . PHE B 1 287 ? 0.046 -8.516 -12.836 1 98.88 287 PHE B O 1
ATOM 5023 N N . VAL B 1 288 ? -2.129 -8.367 -13.477 1 98.75 288 VAL B N 1
ATOM 5024 C CA . VAL B 1 288 ? -2.668 -8.406 -12.117 1 98.75 288 VAL B CA 1
ATOM 5025 C C . VAL B 1 288 ? -3.953 -9.234 -12.102 1 98.75 288 VAL B C 1
ATOM 5027 O O . VAL B 1 288 ? -4.52 -9.539 -13.148 1 98.75 288 VAL B O 1
ATOM 5030 N N . THR B 1 289 ? -4.312 -9.625 -10.906 1 98.44 289 THR B N 1
ATOM 5031 C CA . THR B 1 289 ? -5.602 -10.289 -10.758 1 98.44 289 THR B CA 1
ATOM 5032 C C . THR B 1 289 ? -6.613 -9.367 -10.086 1 98.44 289 THR B C 1
ATOM 5034 O O . THR B 1 289 ? -6.234 -8.422 -9.398 1 98.44 289 THR B O 1
ATOM 5037 N N . CYS B 1 290 ? -7.828 -9.641 -10.336 1 98.12 290 CYS B N 1
ATOM 5038 C CA . CYS B 1 290 ? -8.898 -8.883 -9.711 1 98.12 290 CYS B CA 1
ATOM 5039 C C . CYS B 1 290 ? -10 -9.805 -9.195 1 98.12 290 CYS B C 1
ATOM 5041 O O . CYS B 1 290 ? -10.055 -10.977 -9.57 1 98.12 290 CYS B O 1
ATOM 5043 N N . GLU B 1 291 ? -10.703 -9.289 -8.281 1 96.19 291 GLU B N 1
ATOM 5044 C CA . GLU B 1 291 ? -12.055 -9.758 -7.996 1 96.19 291 GLU B CA 1
ATOM 5045 C C . GLU B 1 291 ? -13.094 -8.938 -8.758 1 96.19 291 GLU B C 1
ATOM 5047 O O . GLU B 1 291 ? -13.148 -7.715 -8.617 1 96.19 291 GLU B O 1
ATOM 5052 N N . PRO B 1 292 ? -13.891 -9.602 -9.516 1 95.94 292 PRO B N 1
ATOM 5053 C CA . PRO B 1 292 ? -14.75 -8.859 -10.445 1 95.94 292 PRO B CA 1
ATOM 5054 C C . PRO B 1 292 ? -15.711 -7.91 -9.734 1 95.94 292 PRO B C 1
ATOM 5056 O O . PRO B 1 292 ? -16.281 -7.016 -10.367 1 95.94 292 PRO B O 1
ATOM 5059 N N . GLU B 1 293 ? -15.953 -8.086 -8.508 1 95.5 293 GLU B N 1
ATOM 5060 C CA . GLU B 1 293 ? -16.891 -7.238 -7.785 1 95.5 293 GLU B CA 1
ATOM 5061 C C . GLU B 1 293 ? -16.219 -5.949 -7.316 1 95.5 293 GLU B C 1
ATOM 5063 O O . GLU B 1 293 ? -16.891 -5.066 -6.762 1 95.5 293 GLU B O 1
ATOM 5068 N N . GLU B 1 294 ? -14.914 -5.762 -7.516 1 97.38 294 GLU B N 1
ATOM 5069 C CA . GLU B 1 294 ? -14.258 -4.52 -7.117 1 97.38 294 GLU B CA 1
ATOM 5070 C C . GLU B 1 294 ? -15.008 -3.303 -7.656 1 97.38 294 GLU B C 1
ATOM 5072 O O . GLU B 1 294 ? -15.125 -3.133 -8.875 1 97.38 294 GLU B O 1
ATOM 5077 N N . PRO B 1 295 ? -15.422 -2.383 -6.828 1 97.81 295 PRO B N 1
ATOM 5078 C CA . PRO B 1 295 ? -16.203 -1.241 -7.301 1 97.81 295 PRO B CA 1
ATOM 5079 C C . PRO B 1 295 ? -15.414 -0.321 -8.227 1 97.81 295 PRO B C 1
ATOM 5081 O O . PRO B 1 295 ? -15.992 0.308 -9.117 1 97.81 295 PRO B O 1
ATOM 5084 N N . ILE B 1 296 ? -14.117 -0.3 -8.117 1 98.62 296 ILE B N 1
ATOM 5085 C CA . ILE B 1 296 ? -13.273 0.666 -8.805 1 98.62 296 ILE B CA 1
ATOM 5086 C C . ILE B 1 296 ? -12.844 0.097 -10.156 1 98.62 296 ILE B C 1
ATOM 5088 O O . ILE B 1 296 ? -12.172 0.775 -10.938 1 98.62 296 ILE B O 1
ATOM 5092 N N . LEU B 1 297 ? -13.227 -1.146 -10.469 1 98.62 297 LEU B N 1
ATOM 5093 C CA . LEU B 1 297 ? -12.742 -1.862 -11.641 1 98.62 297 LEU B CA 1
ATOM 5094 C C . LEU B 1 297 ? -13.039 -1.083 -12.914 1 98.62 297 LEU B C 1
ATOM 5096 O O . LEU B 1 297 ? -12.172 -0.953 -13.781 1 98.62 297 LEU B O 1
ATOM 5100 N N . PRO B 1 298 ? -14.266 -0.442 -13.125 1 98.62 298 PRO B N 1
ATOM 5101 C CA . PRO B 1 298 ? -14.484 0.358 -14.328 1 98.62 298 PRO B CA 1
ATOM 5102 C C . PRO B 1 298 ? -13.484 1.502 -14.477 1 98.62 298 PRO B C 1
ATOM 5104 O O . PRO B 1 298 ? -13.023 1.781 -15.578 1 98.62 298 PRO B O 1
ATOM 5107 N N . GLY B 1 299 ? -13.172 2.146 -13.336 1 98.62 299 GLY B N 1
ATOM 5108 C CA . GLY B 1 299 ? -12.188 3.215 -13.383 1 98.62 299 GLY B CA 1
ATOM 5109 C C . GLY B 1 299 ? -10.805 2.734 -13.773 1 98.62 299 GLY B C 1
ATOM 5110 O O . GLY B 1 299 ? -10.078 3.43 -14.484 1 98.62 299 GLY B O 1
ATOM 5111 N N . VAL B 1 300 ? -10.422 1.524 -13.281 1 98.88 300 VAL B N 1
ATOM 5112 C CA . VAL B 1 300 ? -9.141 0.93 -13.648 1 98.88 300 VAL B CA 1
ATOM 5113 C C . VAL B 1 300 ? -9.078 0.742 -15.156 1 98.88 300 VAL B C 1
ATOM 5115 O O . VAL B 1 300 ? -8.094 1.13 -15.797 1 98.88 300 VAL B O 1
ATOM 5118 N N . ILE B 1 301 ? -10.141 0.178 -15.719 1 98.75 301 ILE B N 1
ATOM 5119 C CA . ILE B 1 301 ? -10.203 -0.119 -17.141 1 98.75 301 ILE B CA 1
ATOM 5120 C C . ILE B 1 301 ? -10.156 1.18 -17.938 1 98.75 301 ILE B C 1
ATOM 5122 O O . ILE B 1 301 ? -9.492 1.255 -18.984 1 98.75 301 ILE B O 1
ATOM 5126 N N . ASP B 1 302 ? -10.805 2.23 -17.484 1 98.38 302 ASP B N 1
ATOM 5127 C CA . ASP B 1 302 ? -10.828 3.518 -18.172 1 98.38 302 ASP B CA 1
ATOM 5128 C C . ASP B 1 302 ? -9.43 4.117 -18.266 1 98.38 302 ASP B C 1
ATOM 5130 O O . ASP B 1 302 ? -9.078 4.734 -19.266 1 98.38 302 ASP B O 1
ATOM 5134 N N . VAL B 1 303 ? -8.648 3.928 -17.25 1 98.44 303 VAL B N 1
ATOM 5135 C CA . VAL B 1 303 ? -7.363 4.613 -17.141 1 98.44 303 VAL B CA 1
ATOM 5136 C C . VAL B 1 303 ? -6.281 3.781 -17.828 1 98.44 303 VAL B C 1
ATOM 5138 O O . VAL B 1 303 ? -5.414 4.324 -18.516 1 98.44 303 VAL B O 1
ATOM 5141 N N . LEU B 1 304 ? -6.316 2.426 -17.641 1 98.69 304 LEU B N 1
ATOM 5142 C CA . LEU B 1 304 ? -5.16 1.624 -18.031 1 98.69 304 LEU B CA 1
ATOM 5143 C C . LEU B 1 304 ? -5.555 0.567 -19.062 1 98.69 304 LEU B C 1
ATOM 5145 O O . LEU B 1 304 ? -4.699 -0.145 -19.594 1 98.69 304 LEU B O 1
ATOM 5149 N N . GLY B 1 305 ? -6.824 0.426 -19.344 1 98.44 305 GLY B N 1
ATOM 5150 C CA . GLY B 1 305 ? -7.289 -0.678 -20.172 1 98.44 305 GLY B CA 1
ATOM 5151 C C . GLY B 1 305 ? -7.461 -1.971 -19.406 1 98.44 305 GLY B C 1
ATOM 5152 O O . GLY B 1 305 ? -7.277 -2 -18.188 1 98.44 305 GLY B O 1
ATOM 5153 N N . ALA B 1 306 ? -7.848 -3.02 -20.062 1 98.62 306 ALA B N 1
ATOM 5154 C CA . ALA B 1 306 ? -8.211 -4.266 -19.391 1 98.62 306 ALA B CA 1
ATOM 5155 C C . ALA B 1 306 ? -7.23 -5.383 -19.75 1 98.62 306 ALA B C 1
ATOM 5157 O O . ALA B 1 306 ? -7.34 -6.5 -19.234 1 98.62 306 ALA B O 1
ATOM 5158 N N . ASP B 1 307 ? -6.199 -5.113 -20.547 1 98.69 307 ASP B N 1
ATOM 5159 C CA . ASP B 1 307 ? -5.375 -6.145 -21.172 1 98.69 307 ASP B CA 1
ATOM 5160 C C . ASP B 1 307 ? -4.516 -6.863 -20.125 1 98.69 307 ASP B C 1
ATOM 5162 O O . ASP B 1 307 ? -4.012 -7.961 -20.375 1 98.69 307 ASP B O 1
ATOM 5166 N N . PHE B 1 308 ? -4.367 -6.195 -18.969 1 98.75 308 PHE B N 1
ATOM 5167 C CA . PHE B 1 308 ? -3.426 -6.734 -18 1 98.75 308 PHE B CA 1
ATOM 5168 C C . PHE B 1 308 ? -4.164 -7.352 -16.812 1 98.75 308 PHE B C 1
ATOM 5170 O O . PHE B 1 308 ? -3.537 -7.816 -15.859 1 98.75 308 PHE B O 1
ATOM 5177 N N . ILE B 1 309 ? -5.48 -7.41 -16.812 1 98.88 309 ILE B N 1
ATOM 5178 C CA . ILE B 1 309 ? -6.285 -7.809 -15.664 1 98.88 309 ILE B CA 1
ATOM 5179 C C . ILE B 1 309 ? -6.812 -9.227 -15.867 1 98.88 309 ILE B C 1
ATOM 5181 O O . ILE B 1 309 ? -7.398 -9.539 -16.906 1 98.88 309 ILE B O 1
ATOM 5185 N N . MET B 1 310 ? -6.625 -10.078 -14.875 1 98.94 310 MET B N 1
ATOM 5186 C CA . MET B 1 310 ? -7.113 -11.453 -14.922 1 98.94 310 MET B CA 1
ATOM 5187 C C . MET B 1 310 ? -8.055 -11.742 -13.75 1 98.94 310 MET B C 1
ATOM 5189 O O . MET B 1 310 ? -7.812 -11.281 -12.633 1 98.94 310 MET B O 1
ATOM 5193 N N . PHE B 1 311 ? -9.078 -12.508 -14.008 1 98.75 311 PHE B N 1
ATOM 5194 C CA . PHE B 1 311 ? -9.961 -12.984 -12.953 1 98.75 311 PHE B CA 1
ATOM 5195 C C . PHE B 1 311 ? -9.242 -13.977 -12.047 1 98.75 311 PHE B C 1
ATOM 5197 O O . PHE B 1 311 ? -8.516 -14.844 -12.523 1 98.75 311 PHE B O 1
ATOM 5204 N N . ALA B 1 312 ? -9.422 -13.789 -10.758 1 98.44 312 ALA B N 1
ATOM 5205 C CA . ALA B 1 312 ? -8.938 -14.75 -9.766 1 98.44 312 ALA B CA 1
ATOM 5206 C C . ALA B 1 312 ? -9.984 -15 -8.688 1 98.44 312 ALA B C 1
ATOM 5208 O O . ALA B 1 312 ? -10.602 -14.062 -8.18 1 98.44 312 ALA B O 1
ATOM 5209 N N . SER B 1 313 ? -10.164 -16.234 -8.32 1 97.19 313 SER B N 1
ATOM 5210 C CA . SER B 1 313 ? -11.148 -16.578 -7.297 1 97.19 313 SER B CA 1
ATOM 5211 C C . SER B 1 313 ? -10.508 -16.641 -5.914 1 97.19 313 SER B C 1
ATOM 5213 O O . SER B 1 313 ? -11.188 -16.453 -4.898 1 97.19 313 SER B O 1
ATOM 5215 N N . ASP B 1 314 ? -9.289 -16.938 -5.875 1 95.25 314 ASP B N 1
ATOM 5216 C CA . ASP B 1 314 ? -8.562 -17.203 -4.641 1 95.25 314 ASP B CA 1
ATOM 5217 C C . ASP B 1 314 ? -9.125 -18.438 -3.93 1 95.25 314 ASP B C 1
ATOM 5219 O O . ASP B 1 314 ? -8.844 -18.656 -2.748 1 95.25 314 ASP B O 1
ATOM 5223 N N . TYR B 1 315 ? -9.812 -19.297 -4.641 1 95.62 315 TYR B N 1
ATOM 5224 C CA . TYR B 1 315 ? -10.312 -20.562 -4.117 1 95.62 315 TYR B CA 1
ATOM 5225 C C . TYR B 1 315 ? -9.172 -21.391 -3.525 1 95.62 315 TYR B C 1
ATOM 5227 O O . TYR B 1 315 ? -8.094 -21.484 -4.109 1 95.62 315 TYR B O 1
ATOM 5235 N N . PRO B 1 316 ? -9.469 -22.016 -2.398 1 94 316 PRO B N 1
ATOM 5236 C CA . PRO B 1 316 ? -10.672 -22.078 -1.561 1 94 316 PRO B CA 1
ATOM 5237 C C . PRO B 1 316 ? -10.586 -21.172 -0.337 1 94 316 PRO B C 1
ATOM 5239 O O . PRO B 1 316 ? -11.219 -21.438 0.686 1 94 316 PRO B O 1
ATOM 5242 N N . HIS B 1 317 ? -9.867 -20.094 -0.396 1 91 317 HIS B N 1
ATOM 5243 C CA . HIS B 1 317 ? -9.555 -19.266 0.768 1 91 317 HIS B CA 1
ATOM 5244 C C . HIS B 1 317 ? -10.781 -18.5 1.236 1 91 317 HIS B C 1
ATOM 5246 O O . HIS B 1 317 ? -11.672 -18.188 0.436 1 91 317 HIS B O 1
ATOM 5252 N N . TRP B 1 318 ? -10.703 -18.109 2.533 1 88.62 318 TRP B N 1
ATOM 5253 C CA . TRP B 1 318 ? -11.836 -17.469 3.191 1 88.62 318 TRP B CA 1
ATOM 5254 C C . TRP B 1 318 ? -12.109 -16.094 2.582 1 88.62 318 TRP B C 1
ATOM 5256 O O . TRP B 1 318 ? -13.242 -15.602 2.621 1 88.62 318 TRP B O 1
ATOM 5266 N N . ASP B 1 319 ? -11.109 -15.477 2.072 1 88.81 319 ASP B N 1
ATOM 5267 C CA . ASP B 1 319 ? -11.266 -14.109 1.58 1 88.81 319 ASP B CA 1
ATOM 5268 C C . ASP B 1 319 ? -11.68 -14.094 0.112 1 88.81 319 ASP B C 1
ATOM 5270 O O . ASP B 1 319 ? -11.805 -13.031 -0.496 1 88.81 319 ASP B O 1
ATOM 5274 N N . GLY B 1 320 ? -11.875 -15.297 -0.481 1 91.69 320 GLY B N 1
ATOM 5275 C CA . GLY B 1 320 ? -12.477 -15.383 -1.801 1 91.69 320 GLY B CA 1
ATOM 5276 C C . GLY B 1 320 ? -14 -15.367 -1.762 1 91.69 320 GLY B C 1
ATOM 5277 O O . GLY B 1 320 ? -14.594 -15.336 -0.685 1 91.69 320 GLY B O 1
ATOM 5278 N N . GLU B 1 321 ? -14.633 -15.461 -2.965 1 94 321 GLU B N 1
ATOM 5279 C CA . GLU B 1 321 ? -16.078 -15.305 -3.037 1 94 321 GLU B CA 1
ATOM 5280 C C . GLU B 1 321 ? -16.75 -16.594 -3.518 1 94 321 GLU B C 1
ATOM 5282 O O . GLU B 1 321 ? -17.906 -16.578 -3.93 1 94 321 GLU B O 1
ATOM 5287 N N . TRP B 1 322 ? -15.914 -17.641 -3.582 1 94.81 322 TRP B N 1
ATOM 5288 C CA . TRP B 1 322 ? -16.562 -18.891 -3.939 1 94.81 322 TRP B CA 1
ATOM 5289 C C . TRP B 1 322 ? -17.766 -19.172 -3.029 1 94.81 322 TRP B C 1
ATOM 5291 O O . TRP B 1 322 ? -17.688 -18.922 -1.821 1 94.81 322 TRP B O 1
ATOM 5301 N N . PRO B 1 323 ? -18.953 -19.594 -3.602 1 96 323 PRO B N 1
ATOM 5302 C CA . PRO B 1 323 ? -19.141 -20.109 -4.957 1 96 323 PRO B CA 1
ATOM 5303 C C . PRO B 1 323 ? -19.703 -19.062 -5.914 1 96 323 PRO B C 1
ATOM 5305 O O . PRO B 1 323 ? -20.328 -19.406 -6.918 1 96 323 PRO B O 1
ATOM 5308 N N . GLU B 1 324 ? -19.531 -17.828 -5.617 1 95.94 324 GLU B N 1
ATOM 5309 C CA . GLU B 1 324 ? -20.078 -16.766 -6.461 1 95.94 324 GLU B CA 1
ATOM 5310 C C . GLU B 1 324 ? -18.984 -15.859 -6.988 1 95.94 324 GLU B C 1
ATOM 5312 O O . GLU B 1 324 ? -19.219 -14.672 -7.23 1 95.94 324 GLU B O 1
ATOM 5317 N N . SER B 1 325 ? -17.781 -16.375 -7.062 1 97 325 SER B N 1
ATOM 5318 C CA . SER B 1 325 ? -16.641 -15.57 -7.461 1 97 325 SER B CA 1
ATOM 5319 C C . SER B 1 325 ? -16.812 -15.016 -8.867 1 97 325 SER B C 1
ATOM 5321 O O . SER B 1 325 ? -16.25 -13.969 -9.203 1 97 325 SER B O 1
ATOM 5323 N N . THR B 1 326 ? -17.594 -15.68 -9.781 1 98.06 326 THR B N 1
ATOM 5324 C CA . THR B 1 326 ? -17.688 -15.289 -11.18 1 98.06 326 THR B CA 1
ATOM 5325 C C . THR B 1 326 ? -18.953 -14.469 -11.422 1 98.06 326 THR B C 1
ATOM 5327 O O . THR B 1 326 ? -19.156 -13.953 -12.516 1 98.06 326 THR B O 1
ATOM 5330 N N . LYS B 1 327 ? -19.812 -14.297 -10.453 1 96.69 327 LYS B N 1
ATOM 5331 C CA . LYS B 1 327 ? -21.125 -13.695 -10.617 1 96.69 327 LYS B CA 1
ATOM 5332 C C . LYS B 1 327 ? -21.016 -12.32 -11.266 1 96.69 327 LYS B C 1
ATOM 5334 O O . LYS B 1 327 ? -21.688 -12.055 -12.273 1 96.69 327 LYS B O 1
ATOM 5339 N N . HIS B 1 328 ? -20.109 -11.5 -10.75 1 94.5 328 HIS B N 1
ATOM 5340 C CA . HIS B 1 328 ? -20 -10.141 -11.25 1 94.5 328 HIS B CA 1
ATOM 5341 C C . HIS B 1 328 ? -19.391 -10.109 -12.648 1 94.5 328 HIS B C 1
ATOM 5343 O O . HIS B 1 328 ? -19.719 -9.25 -13.461 1 94.5 328 HIS B O 1
ATOM 5349 N N . LEU B 1 329 ? -18.5 -10.984 -12.883 1 95.31 329 LEU B N 1
ATOM 5350 C CA . LEU B 1 329 ? -17.938 -11.094 -14.227 1 95.31 329 LEU B CA 1
ATOM 5351 C C . LEU B 1 329 ? -19.031 -11.422 -15.242 1 95.31 329 LEU B C 1
ATOM 5353 O O . LEU B 1 329 ? -19.016 -10.922 -16.375 1 95.31 329 LEU B O 1
ATOM 5357 N N . ARG B 1 330 ? -19.922 -12.211 -14.867 1 95.5 330 ARG B N 1
ATOM 5358 C CA . ARG B 1 330 ? -20.953 -12.734 -15.758 1 95.5 330 ARG B CA 1
ATOM 5359 C C . ARG B 1 330 ? -22.125 -11.766 -15.867 1 95.5 330 ARG B C 1
ATOM 5361 O O . ARG B 1 330 ? -22.906 -11.844 -16.812 1 95.5 330 ARG B O 1
ATOM 5368 N N . THR B 1 331 ? -22.234 -10.797 -14.938 1 94.56 331 THR B N 1
ATOM 5369 C CA . THR B 1 331 ? -23.516 -10.109 -14.883 1 94.56 331 THR B CA 1
ATOM 5370 C C . THR B 1 331 ? -23.328 -8.594 -14.898 1 94.56 331 THR B C 1
ATOM 5372 O O . THR B 1 331 ? -24.234 -7.848 -15.242 1 94.56 331 THR B O 1
ATOM 5375 N N . ARG B 1 332 ? -22.156 -8.117 -14.453 1 94.62 332 ARG B N 1
ATOM 5376 C CA . ARG B 1 332 ? -22.047 -6.672 -14.281 1 94.62 332 ARG B CA 1
ATOM 5377 C C . ARG B 1 332 ? -22.156 -5.949 -15.617 1 94.62 332 ARG B C 1
ATOM 5379 O O . ARG B 1 332 ? -21.703 -6.457 -16.641 1 94.62 332 ARG B O 1
ATOM 5386 N N . ALA B 1 333 ? -22.719 -4.758 -15.602 1 96.06 333 ALA B N 1
ATOM 5387 C CA . ALA B 1 333 ? -23.016 -4.039 -16.828 1 96.06 333 ALA B CA 1
ATOM 5388 C C . ALA B 1 333 ? -22.156 -2.787 -16.969 1 96.06 333 ALA B C 1
ATOM 5390 O O . ALA B 1 333 ? -22.188 -2.105 -17.984 1 96.06 333 ALA B O 1
ATOM 5391 N N . ASP B 1 334 ? -21.328 -2.496 -15.969 1 97.44 334 ASP B N 1
ATOM 5392 C CA . ASP B 1 334 ? -20.625 -1.22 -15.953 1 97.44 334 ASP B CA 1
ATOM 5393 C C . ASP B 1 334 ? -19.25 -1.349 -16.594 1 97.44 334 ASP B C 1
ATOM 5395 O O . ASP B 1 334 ? -18.438 -0.414 -16.547 1 97.44 334 ASP B O 1
ATOM 5399 N N . ILE B 1 335 ? -18.906 -2.516 -17.172 1 97.25 335 ILE B N 1
ATOM 5400 C CA . ILE B 1 335 ? -17.734 -2.678 -18.031 1 97.25 335 ILE B CA 1
ATOM 5401 C C . ILE B 1 335 ? -18.125 -3.375 -19.328 1 97.25 335 ILE B C 1
ATOM 5403 O O . ILE B 1 335 ? -19.156 -4.066 -19.391 1 97.25 335 ILE B O 1
ATOM 5407 N N . SER B 1 336 ? -17.438 -3.186 -20.406 1 97.69 336 SER B N 1
ATOM 5408 C CA . SER B 1 336 ? -17.797 -3.689 -21.719 1 97.69 336 SER B CA 1
ATOM 5409 C C . SER B 1 336 ? -17.703 -5.211 -21.781 1 97.69 336 SER B C 1
ATOM 5411 O O . SER B 1 336 ? -17 -5.824 -20.969 1 97.69 336 SER B O 1
ATOM 5413 N N . GLU B 1 337 ? -18.422 -5.809 -22.703 1 97.19 337 GLU B N 1
ATOM 5414 C CA . GLU B 1 337 ? -18.328 -7.246 -22.953 1 97.19 337 GLU B CA 1
ATOM 5415 C C . GLU B 1 337 ? -16.891 -7.648 -23.312 1 97.19 337 GLU B C 1
ATOM 5417 O O . GLU B 1 337 ? -16.422 -8.695 -22.875 1 97.19 337 GLU B O 1
ATOM 5422 N N . GLU B 1 338 ? -16.266 -6.809 -24.062 1 97.88 338 GLU B N 1
ATOM 5423 C CA . GLU B 1 338 ? -14.875 -7.074 -24.438 1 97.88 338 GLU B CA 1
ATOM 5424 C C . GLU B 1 338 ? -13.977 -7.129 -23.203 1 97.88 338 GLU B C 1
ATOM 5426 O O . GLU B 1 338 ? -13.141 -8.023 -23.078 1 97.88 338 GLU B O 1
ATOM 5431 N N . ALA B 1 339 ? -14.148 -6.16 -22.328 1 98.19 339 ALA B N 1
ATOM 5432 C CA . ALA B 1 339 ? -13.375 -6.148 -21.094 1 98.19 339 ALA B CA 1
ATOM 5433 C C . ALA B 1 339 ? -13.664 -7.383 -20.25 1 98.19 339 ALA B C 1
ATOM 5435 O O . ALA B 1 339 ? -12.75 -7.988 -19.688 1 98.19 339 ALA B O 1
ATOM 5436 N N . ARG B 1 340 ? -14.906 -7.781 -20.141 1 98 340 ARG B N 1
ATOM 5437 C CA . ARG B 1 340 ? -15.281 -8.969 -19.375 1 98 340 ARG B CA 1
ATOM 5438 C C . ARG B 1 340 ? -14.633 -10.219 -19.969 1 98 340 ARG B C 1
ATOM 5440 O O . ARG B 1 340 ? -14.18 -11.094 -19.219 1 98 340 ARG B O 1
ATOM 5447 N N . GLU B 1 341 ? -14.594 -10.312 -21.25 1 97.69 341 GLU B N 1
ATOM 5448 C CA . GLU B 1 341 ? -13.984 -11.469 -21.906 1 97.69 341 GLU B CA 1
ATOM 5449 C C . GLU B 1 341 ? -12.484 -11.508 -21.656 1 97.69 341 GLU B C 1
ATOM 5451 O O . GLU B 1 341 ? -11.922 -12.578 -21.422 1 97.69 341 GLU B O 1
ATOM 5456 N N . LYS B 1 342 ? -11.875 -10.352 -21.75 1 98.44 342 LYS B N 1
ATOM 5457 C CA . LYS B 1 342 ? -10.445 -10.266 -21.469 1 98.44 342 LYS B CA 1
ATOM 5458 C C . LYS B 1 342 ? -10.141 -10.688 -20.031 1 98.44 342 LYS B C 1
ATOM 5460 O O . LYS B 1 342 ? -9.305 -11.57 -19.797 1 98.44 342 LYS B O 1
ATOM 5465 N N . ILE B 1 343 ? -10.844 -10.109 -19.109 1 98.75 343 ILE B N 1
ATOM 5466 C CA . ILE B 1 343 ? -10.633 -10.352 -17.688 1 98.75 343 ILE B CA 1
ATOM 5467 C C . ILE B 1 343 ? -11.008 -11.797 -17.344 1 98.75 343 ILE B C 1
ATOM 5469 O O . ILE B 1 343 ? -10.305 -12.461 -16.578 1 98.75 343 ILE B O 1
ATOM 5473 N N . GLY B 1 344 ? -12.023 -12.266 -17.953 1 98.38 344 GLY B N 1
ATOM 5474 C CA . GLY B 1 344 ? -12.578 -13.57 -17.625 1 98.38 344 GLY B CA 1
ATOM 5475 C C . GLY B 1 344 ? -11.727 -14.727 -18.125 1 98.38 344 GLY B C 1
ATOM 5476 O O . GLY B 1 344 ? -11.75 -15.812 -17.547 1 98.38 344 GLY B O 1
ATOM 5477 N N . GLY B 1 345 ? -10.984 -14.469 -19.281 1 98.31 345 GLY B N 1
ATOM 5478 C CA . GLY B 1 345 ? -10.297 -15.648 -19.781 1 98.31 345 GLY B CA 1
ATOM 5479 C C . GLY B 1 345 ? -9.164 -15.312 -20.734 1 98.31 345 GLY B C 1
ATOM 5480 O O . GLY B 1 345 ? -8.078 -15.898 -20.656 1 98.31 345 GLY B O 1
ATOM 5481 N N . LEU B 1 346 ? -9.328 -14.352 -21.578 1 98.5 346 LEU B N 1
ATOM 5482 C CA . LEU B 1 346 ? -8.383 -14.109 -22.672 1 98.5 346 LEU B CA 1
ATOM 5483 C C . LEU B 1 346 ? -7.027 -13.672 -22.125 1 98.5 346 LEU B C 1
ATOM 5485 O O . LEU B 1 346 ? -5.988 -14.078 -22.641 1 98.5 346 LEU B O 1
ATOM 5489 N N . ASN B 1 347 ? -7.039 -12.844 -21.125 1 98.75 347 ASN B N 1
ATOM 5490 C CA . ASN B 1 347 ? -5.77 -12.391 -20.562 1 98.75 347 ASN B CA 1
ATOM 5491 C C . ASN B 1 347 ? -5.023 -13.531 -19.875 1 98.75 347 ASN B C 1
ATOM 5493 O O . ASN B 1 347 ? -3.803 -13.641 -19.984 1 98.75 347 ASN B O 1
ATOM 5497 N N . ALA B 1 348 ? -5.746 -14.344 -19.141 1 98.81 348 ALA B N 1
ATOM 5498 C CA . ALA B 1 348 ? -5.113 -15.5 -18.5 1 98.81 348 ALA B CA 1
ATOM 5499 C C . ALA B 1 348 ? -4.57 -16.469 -19.547 1 98.81 348 ALA B C 1
ATOM 5501 O O . ALA B 1 348 ? -3.498 -17.062 -19.359 1 98.81 348 ALA B O 1
ATOM 5502 N N . GLN B 1 349 ? -5.312 -16.656 -20.625 1 98.38 349 GLN B N 1
ATOM 5503 C CA . GLN B 1 349 ? -4.84 -17.484 -21.734 1 98.38 349 GLN B CA 1
ATOM 5504 C C . GLN B 1 349 ? -3.504 -16.969 -22.266 1 98.38 349 GLN B C 1
ATOM 5506 O O . GLN B 1 349 ? -2.58 -17.75 -22.5 1 98.38 349 GLN B O 1
ATOM 5511 N N . ARG B 1 350 ? -3.441 -15.703 -22.438 1 98.19 350 ARG B N 1
ATOM 5512 C CA . ARG B 1 350 ? -2.227 -15.07 -22.953 1 98.19 350 ARG B CA 1
ATOM 5513 C C . ARG B 1 350 ? -1.089 -15.188 -21.938 1 98.19 350 ARG B C 1
ATOM 5515 O O . ARG B 1 350 ? 0.041 -15.516 -22.297 1 98.19 350 ARG B O 1
ATOM 5522 N N . PHE B 1 351 ? -1.379 -14.953 -20.703 1 98.75 351 PHE B N 1
ATOM 5523 C CA . PHE B 1 351 ? -0.35 -14.953 -19.672 1 98.75 351 PHE B CA 1
ATOM 5524 C C . PHE B 1 351 ? 0.239 -16.344 -19.5 1 98.75 351 PHE B C 1
ATOM 5526 O O . PHE B 1 351 ? 1.46 -16.516 -19.484 1 98.75 351 PHE B O 1
ATOM 5533 N N . TYR B 1 352 ? -0.611 -17.344 -19.391 1 98.62 352 TYR B N 1
ATOM 5534 C CA . TYR B 1 352 ? -0.191 -18.703 -19.047 1 98.62 352 TYR B CA 1
ATOM 5535 C C . TYR B 1 352 ? 0.058 -19.531 -20.312 1 98.62 352 TYR B C 1
ATOM 5537 O O . TYR B 1 352 ? 0.447 -20.703 -20.219 1 98.62 352 TYR B O 1
ATOM 5545 N N . ASN B 1 353 ? -0.177 -18.969 -21.469 1 96.81 353 ASN B N 1
ATOM 5546 C CA . ASN B 1 353 ? -0.065 -19.688 -22.734 1 96.81 353 ASN B CA 1
ATOM 5547 C C . ASN B 1 353 ? -0.986 -20.891 -22.781 1 96.81 353 ASN B C 1
ATOM 5549 O O . ASN B 1 353 ? -0.538 -22.016 -23.062 1 96.81 353 ASN B O 1
ATOM 5553 N N . LEU B 1 354 ? -2.244 -20.609 -22.438 1 95.31 354 LEU B N 1
ATOM 5554 C CA . LEU B 1 354 ? -3.23 -21.688 -22.438 1 95.31 354 LEU B CA 1
ATOM 5555 C C . LEU B 1 354 ? -3.957 -21.75 -23.781 1 95.31 354 LEU B C 1
ATOM 5557 O O . LEU B 1 354 ? -4.168 -20.719 -24.422 1 95.31 354 LEU B O 1
ATOM 5561 N N . ASN B 1 355 ? -4.223 -22.828 -24.312 1 78.19 355 ASN B N 1
ATOM 5562 C CA . ASN B 1 355 ? -4.938 -23.047 -25.562 1 78.19 355 ASN B CA 1
ATOM 5563 C C . ASN B 1 355 ? -6.449 -22.984 -25.359 1 78.19 355 ASN B C 1
ATOM 5565 O O . ASN B 1 355 ? -6.949 -23.312 -24.281 1 78.19 355 ASN B O 1
#

Nearest PDB structures (foldseek):
  6omr-assembly1_B  TM=8.534E-01  e=1.656E-19  Streptomyces platensis
  8yt2-assembly2_C  TM=8.415E-01  e=1.196E-18  Pseudomonas fluorescens
  4ig2-assembly1_A  TM=8.278E-01  e=3.825E-18  Pseudomonas fluorescens
  8yt2-assembly1_A-2  TM=8.271E-01  e=5.422E-18  Pseudomonas fluorescens
  4epk-assembly1_B  TM=8.067E-01  e=4.297E-18  Pseudomonas fluorescens

Radius of gyration: 25.89 Å; Cα contacts (8 Å, |Δi|>4): 1504; chains: 2; bounding box: 50×79×55 Å